Protein AF-A0A955PQ25-F1 (afdb_monomer_lite)

Sequence (529 aa):
ALFNAAASGHIESASLLIEHGADLQGETWKGSTPLYAAVYYGQPEMVGFLLDARGGTEPGRVEDSSVLLIAVSMGHREVVETLLDRGADPNWRFDAESHSSLHLACKLGRRKIAESLIHHGALVNATNWLDLTPLHYALLGQHCRLAESLMEAGADSAAADEYGMNPDQLWDLVNSSKGRELIPASTDESPFDPRAVLPIYTLANPLEGYPIASSGVAFAFGHEGRIATAAHCVDEFVDQSTSESLLSPFVFSAYYGDFIEVEVESVDVENDVAILHADWPEHPAFQLATADDIATATQLLVAAYPPPVTECACNTVPYRVYYEAMPLLRHDPSLHSMAIAMGEGQYVGPGWSGSPIVLPNDGRVVGVFGRHHYELVDEEYLFHDLFGADISPVLALLNSATESLEAAPKDPMFRGMTTADSQSAVEAVIDFLEADERGETDSAKHAVSKFLEFRPDSVAGHLLLAGYAVMDLEEDPEDPDLRSLAEEHFQMARTLSPEDPLGAVGYASYLNLTGRSEEALKQIEGDNG

Secondary structure (DSSP, 8-state):
-HHHHHHTT-HHHHHHHHHTT--TT---TTS--HHHHHHHTT-HHHHHHHHHHHHTT-S-----THHHHHHHHHT-HHHHHHHHHTT--TT-B-STT--BHHHHHHHTT-HHHHHHHHHTT--TT---TT---HHHHHHHTT-HHHHHHHHHTT--TT---TTS--HHHHHHHHHTTTTPPPEETTSTT-SS-GGGEEEEEEE--GGGT--EEEEEEEEEBSSTTEEEE-GGGTHHHH-TTS--S--EEEEEETTTTEEEEEEEEEEETTTTEEEEEE-SS---SBPBPPTTTGGG-SEEEEEEPPPPS-SS-------S-EEEEEEEEEEETTSTT-EEEE-------BTB-SS-EEEETT--B-EE-----EEEETTEEEE---B-EEHHHHHHHHHHHSS--PPPP-----TT---TTHHHHHHHHHHHHHHHHTT-HHHHHHHHHHHHHH-TT-HHHHHHHHHHHHHHHHH-TT-HHHHHHHHHHHHHHHHH-TT-HHHHHHHHHHHHHTT-HHHHHHHHS-S--

Radius of gyration: 29.99 Å; chains: 1; bounding box: 73×48×89 Å

Structure (mmCIF, N/CA/C/O backbone):
data_AF-A0A955PQ25-F1
#
_entry.id   AF-A0A955PQ25-F1
#
loop_
_atom_site.group_PDB
_atom_site.id
_atom_site.type_symbol
_atom_site.label_atom_id
_atom_site.label_alt_id
_atom_site.label_comp_id
_atom_site.label_asym_id
_atom_site.label_entity_id
_atom_site.label_seq_id
_atom_site.pdbx_PDB_ins_code
_atom_site.Cartn_x
_atom_site.Cartn_y
_atom_site.Cartn_z
_atom_site.occupancy
_atom_site.B_iso_or_equiv
_atom_site.auth_seq_id
_atom_site.auth_comp_id
_atom_site.auth_asym_id
_atom_site.auth_atom_id
_atom_site.pdbx_PDB_model_num
ATOM 1 N N . ALA A 1 1 ? -6.278 9.733 -42.110 1.00 89.00 1 ALA A N 1
ATOM 2 C CA . ALA A 1 1 ? -6.265 8.697 -43.169 1.00 89.00 1 ALA A CA 1
ATOM 3 C C . ALA A 1 1 ? -4.950 7.922 -43.167 1.00 89.00 1 ALA A C 1
ATOM 5 O O . ALA A 1 1 ? -4.995 6.728 -42.908 1.00 89.00 1 ALA A O 1
ATOM 6 N N . LEU A 1 2 ? -3.801 8.586 -43.368 1.00 92.19 2 LEU A N 1
ATOM 7 C CA . LEU A 1 2 ? -2.488 7.924 -43.360 1.00 92.19 2 LEU A CA 1
ATOM 8 C C . LEU A 1 2 ? -2.194 7.206 -42.032 1.00 92.19 2 LEU A C 1
ATOM 10 O O . LEU A 1 2 ? -1.777 6.058 -42.057 1.00 92.19 2 LEU A O 1
ATOM 14 N N . PHE A 1 3 ? -2.537 7.822 -40.894 1.00 91.44 3 PHE A N 1
ATOM 15 C CA . PHE A 1 3 ? -2.477 7.178 -39.574 1.00 91.44 3 PHE A CA 1
ATOM 16 C C . PHE A 1 3 ? -3.216 5.827 -39.526 1.00 91.44 3 PHE A C 1
ATOM 18 O O . PHE A 1 3 ? -2.643 4.822 -39.130 1.00 91.44 3 PHE A O 1
ATOM 25 N N . ASN A 1 4 ? -4.473 5.773 -39.984 1.00 92.69 4 ASN A N 1
ATOM 26 C CA . ASN A 1 4 ? -5.273 4.540 -39.958 1.00 92.69 4 ASN A CA 1
ATOM 27 C C . ASN A 1 4 ? -4.722 3.474 -40.918 1.00 92.69 4 ASN A C 1
ATOM 29 O O . ASN A 1 4 ? -4.758 2.286 -40.603 1.00 92.69 4 ASN A O 1
ATOM 33 N N . ALA A 1 5 ? -4.207 3.894 -42.080 1.00 94.75 5 ALA A N 1
ATOM 34 C CA . ALA A 1 5 ? -3.545 2.990 -43.017 1.00 94.75 5 ALA A CA 1
ATOM 35 C C . ALA A 1 5 ? -2.268 2.396 -42.401 1.00 94.75 5 ALA A C 1
ATOM 37 O O . ALA A 1 5 ? -2.041 1.197 -42.532 1.00 94.75 5 ALA A O 1
ATOM 38 N N . ALA A 1 6 ? -1.492 3.212 -41.680 1.00 92.50 6 ALA A N 1
ATOM 39 C CA . ALA A 1 6 ? -0.296 2.781 -40.968 1.00 92.50 6 ALA A CA 1
ATOM 40 C C . ALA A 1 6 ? -0.615 1.814 -39.816 1.00 92.50 6 ALA A C 1
ATOM 42 O O . ALA A 1 6 ? -0.007 0.752 -39.732 1.00 92.50 6 ALA A O 1
ATOM 43 N N . ALA A 1 7 ? -1.628 2.127 -38.999 1.00 91.69 7 ALA A N 1
ATOM 44 C CA . ALA A 1 7 ? -2.113 1.253 -37.927 1.00 91.69 7 ALA A CA 1
ATOM 45 C C . ALA A 1 7 ? -2.562 -0.128 -38.436 1.00 91.69 7 ALA A C 1
ATOM 47 O O . ALA A 1 7 ? -2.374 -1.131 -37.758 1.00 91.69 7 ALA A O 1
ATOM 48 N N . SER A 1 8 ? -3.141 -0.178 -39.640 1.00 93.88 8 SER A N 1
ATOM 49 C CA . SER A 1 8 ? -3.666 -1.411 -40.247 1.00 93.88 8 SER A CA 1
ATOM 50 C C . SER A 1 8 ? -2.665 -2.120 -41.171 1.00 93.88 8 SER A C 1
ATOM 52 O O . SER A 1 8 ? -3.028 -3.103 -41.816 1.00 93.88 8 SER A O 1
ATOM 54 N N . GLY A 1 9 ? -1.443 -1.593 -41.323 1.00 94.06 9 GLY A N 1
ATOM 55 C CA . GLY A 1 9 ? -0.428 -2.157 -42.223 1.00 94.06 9 GLY A CA 1
ATOM 56 C C . GLY A 1 9 ? -0.772 -2.079 -43.721 1.00 94.06 9 GLY A C 1
ATOM 57 O O . GLY A 1 9 ? -0.225 -2.827 -44.525 1.00 94.06 9 GLY A O 1
ATOM 58 N N . HIS A 1 10 ? -1.687 -1.199 -44.139 1.00 97.06 10 HIS A N 1
ATOM 59 C CA . HIS A 1 10 ? -2.154 -1.104 -45.531 1.00 97.06 10 HIS A CA 1
ATOM 60 C C . HIS A 1 10 ? -1.206 -0.268 -46.405 1.00 97.06 10 HIS A C 1
ATOM 62 O O . HIS A 1 10 ? -1.470 0.909 -46.676 1.00 97.06 10 HIS A O 1
ATOM 68 N N . ILE A 1 11 ? -0.101 -0.876 -46.844 1.00 95.75 11 ILE A N 1
ATOM 69 C CA . ILE A 1 11 ? 0.993 -0.206 -47.572 1.00 95.75 11 ILE A CA 1
ATOM 70 C C . ILE A 1 11 ? 0.504 0.468 -48.857 1.00 95.75 11 ILE A C 1
ATOM 72 O O . ILE A 1 11 ? 0.845 1.621 -49.103 1.00 95.75 11 ILE A O 1
ATOM 76 N N . GLU A 1 12 ? -0.352 -0.174 -49.651 1.00 96.00 12 GLU A N 1
ATOM 77 C CA . GLU A 1 12 ? -0.853 0.397 -50.909 1.00 96.00 12 GLU A CA 1
ATOM 78 C C . GLU A 1 12 ? -1.716 1.639 -50.662 1.00 96.00 12 GLU A C 1
ATOM 80 O O . GLU A 1 12 ? -1.643 2.623 -51.401 1.00 96.00 12 GLU A O 1
ATOM 85 N N . SER A 1 13 ? -2.509 1.616 -49.586 1.00 96.00 13 SER A N 1
ATOM 86 C CA . SER A 1 13 ? -3.312 2.771 -49.175 1.00 96.00 13 SER A CA 1
ATOM 87 C C . SER A 1 13 ? -2.421 3.902 -48.674 1.00 96.00 13 SER A C 1
ATOM 89 O O . SER A 1 13 ? -2.648 5.058 -49.025 1.00 96.00 13 SER A O 1
ATOM 91 N N . ALA A 1 14 ? -1.393 3.583 -47.885 1.00 94.75 14 ALA A N 1
ATOM 92 C CA . ALA A 1 14 ? -0.415 4.559 -47.423 1.00 94.75 14 ALA A CA 1
ATOM 93 C C . ALA A 1 14 ? 0.359 5.183 -48.597 1.00 94.75 14 ALA A C 1
ATOM 95 O O . ALA A 1 14 ? 0.466 6.405 -48.660 1.00 94.75 14 ALA A O 1
ATOM 96 N N . SER A 1 15 ? 0.797 4.373 -49.566 1.00 94.44 15 SER A N 1
ATOM 97 C CA . SER A 1 15 ? 1.460 4.822 -50.795 1.00 94.44 15 SER A CA 1
ATOM 98 C C . SER A 1 15 ? 0.597 5.797 -51.585 1.00 94.44 15 SER A C 1
ATOM 100 O O . SER A 1 15 ? 1.046 6.901 -51.883 1.00 94.44 15 SER A O 1
ATOM 102 N N . LEU A 1 16 ? -0.668 5.448 -51.845 1.00 95.88 16 LEU A N 1
ATOM 103 C CA . LEU A 1 16 ? -1.589 6.333 -52.558 1.00 95.88 16 LEU A CA 1
ATOM 104 C C . LEU A 1 16 ? -1.800 7.657 -51.808 1.00 95.88 16 LEU A C 1
ATOM 106 O O . LEU A 1 16 ? -1.838 8.721 -52.425 1.00 95.88 16 LEU A O 1
ATOM 110 N N . LEU A 1 17 ? -1.940 7.604 -50.480 1.00 94.69 17 LEU A N 1
ATOM 111 C CA . LEU A 1 17 ? -2.123 8.796 -49.650 1.00 94.69 17 LEU A CA 1
ATOM 112 C C . LEU A 1 17 ? -0.890 9.708 -49.694 1.00 94.69 17 LEU A C 1
ATOM 114 O O . LEU A 1 17 ? -1.047 10.917 -49.856 1.00 94.69 17 LEU A O 1
ATOM 118 N N . ILE A 1 18 ? 0.318 9.145 -49.595 1.00 91.94 18 ILE A N 1
ATOM 119 C CA . ILE A 1 18 ? 1.585 9.890 -49.675 1.00 91.94 18 ILE A CA 1
ATOM 120 C C . ILE A 1 18 ? 1.758 10.519 -51.064 1.00 91.94 18 ILE A C 1
ATOM 122 O O . ILE A 1 18 ? 2.077 11.703 -51.157 1.00 91.94 18 ILE A O 1
ATOM 126 N N . GLU A 1 19 ? 1.471 9.783 -52.143 1.00 92.88 19 GLU A N 1
ATOM 127 C CA . GLU A 1 19 ? 1.499 10.307 -53.522 1.00 92.88 19 GLU A CA 1
ATOM 128 C C . GLU A 1 19 ? 0.564 11.510 -53.720 1.00 92.88 19 GLU A C 1
ATOM 130 O O . GLU A 1 19 ? 0.861 12.412 -54.502 1.00 92.88 19 GLU A O 1
ATOM 135 N N . HIS A 1 20 ? -0.550 11.549 -52.984 1.00 94.81 20 HIS A N 1
ATOM 136 C CA . HIS A 1 20 ? -1.515 12.651 -53.005 1.00 94.81 20 HIS A CA 1
ATOM 137 C C . HIS A 1 20 ? -1.225 13.739 -51.956 1.00 94.81 20 HIS A C 1
ATOM 139 O O . HIS A 1 20 ? -2.083 14.581 -51.688 1.00 94.81 20 HIS A O 1
ATOM 145 N N . GLY A 1 21 ? -0.018 13.756 -51.384 1.00 90.06 21 GLY A N 1
ATOM 146 C CA . GLY A 1 21 ? 0.449 14.817 -50.493 1.00 90.06 21 GLY A CA 1
ATOM 147 C C . GLY A 1 21 ? 0.030 14.659 -49.033 1.00 90.06 21 GLY A C 1
ATOM 148 O O . GLY A 1 21 ? -0.019 15.658 -48.316 1.00 90.06 21 GLY A O 1
ATOM 149 N N . ALA A 1 22 ? -0.292 13.444 -48.575 1.00 91.38 22 ALA A N 1
ATOM 150 C CA . ALA A 1 22 ? -0.473 13.200 -47.148 1.00 91.38 22 ALA A CA 1
ATOM 151 C C . ALA A 1 22 ? 0.822 13.496 -46.380 1.00 91.38 22 ALA A C 1
ATOM 153 O O . ALA A 1 22 ? 1.906 13.061 -46.767 1.00 91.38 22 ALA A O 1
ATOM 154 N N . ASP A 1 23 ? 0.685 14.208 -45.264 1.00 87.19 23 ASP A N 1
ATOM 155 C CA . ASP A 1 23 ? 1.808 14.549 -44.404 1.00 87.19 23 ASP A CA 1
ATOM 156 C C . ASP A 1 23 ? 2.311 13.311 -43.644 1.00 87.19 23 ASP A C 1
ATOM 158 O O . ASP A 1 23 ? 1.609 12.750 -42.798 1.00 87.19 23 ASP A O 1
ATOM 162 N N . LEU A 1 24 ? 3.544 12.894 -43.947 1.00 85.25 24 LEU A N 1
ATOM 163 C CA . LEU A 1 24 ? 4.241 11.786 -43.287 1.00 85.25 24 LEU A CA 1
ATOM 164 C C . LEU A 1 24 ? 4.499 12.044 -41.799 1.00 85.25 24 LEU A C 1
ATOM 166 O O . LEU A 1 24 ? 4.712 11.081 -41.059 1.00 85.25 24 LEU A O 1
ATOM 170 N N . GLN A 1 25 ? 4.504 13.310 -41.379 1.00 85.00 25 GLN A N 1
ATOM 171 C CA . GLN A 1 25 ? 4.702 13.754 -40.000 1.00 85.00 25 GLN A CA 1
ATOM 172 C C . GLN A 1 25 ? 3.422 14.305 -39.370 1.00 85.00 25 GLN A C 1
ATOM 174 O O . GLN A 1 25 ? 3.461 14.790 -38.248 1.00 85.00 25 GLN A O 1
ATOM 179 N N . GLY A 1 26 ? 2.283 14.208 -40.063 1.00 81.56 26 GLY A N 1
ATOM 180 C CA . GLY A 1 26 ? 1.020 14.725 -39.556 1.00 81.56 26 GLY A CA 1
ATOM 181 C C . GLY A 1 26 ? 0.615 14.033 -38.255 1.00 81.56 26 GLY A C 1
ATOM 182 O O . GLY A 1 26 ? 0.423 12.815 -38.225 1.00 81.56 26 GLY A O 1
ATOM 183 N N . GLU A 1 27 ? 0.459 14.814 -37.194 1.00 83.12 27 GLU A N 1
ATOM 184 C CA . GLU A 1 27 ? 0.106 14.321 -35.866 1.00 83.12 27 GLU A CA 1
ATOM 185 C C . GLU A 1 27 ? -1.414 14.253 -35.665 1.00 83.12 27 GLU A C 1
ATOM 187 O O . GLU A 1 27 ? -2.194 15.041 -36.209 1.00 83.12 27 GLU A O 1
ATOM 192 N N . THR A 1 28 ? -1.857 13.289 -34.859 1.00 77.94 28 THR A N 1
ATOM 193 C CA . THR A 1 28 ? -3.215 13.304 -34.297 1.00 77.94 28 THR A CA 1
ATOM 194 C C . THR A 1 28 ? -3.327 14.350 -33.183 1.00 77.94 28 THR A C 1
ATOM 196 O O . THR A 1 28 ? -2.338 14.931 -32.753 1.00 77.94 28 THR A O 1
ATOM 199 N N . TRP A 1 29 ? -4.530 14.555 -32.638 1.00 77.12 29 TRP A N 1
ATOM 200 C CA . TRP A 1 29 ? -4.729 15.451 -31.491 1.00 77.12 29 TRP A CA 1
ATOM 201 C C . TRP A 1 29 ? -3.963 15.026 -30.222 1.00 77.12 29 TRP A C 1
ATOM 203 O O . TRP A 1 29 ? -3.789 15.845 -29.328 1.00 77.12 29 TRP A O 1
ATOM 213 N N . LYS A 1 30 ? -3.498 13.768 -30.152 1.00 71.94 30 LYS A N 1
ATOM 214 C CA . LYS A 1 30 ? -2.625 13.244 -29.090 1.00 71.94 30 LYS A CA 1
ATOM 215 C C . LYS A 1 30 ? -1.128 13.319 -29.437 1.00 71.94 30 LYS A C 1
ATOM 217 O O . LYS A 1 30 ? -0.327 12.678 -28.772 1.00 71.94 30 LYS A O 1
ATOM 222 N N . GLY A 1 31 ? -0.743 13.999 -30.519 1.00 75.69 31 GLY A N 1
ATOM 223 C CA . GLY A 1 31 ? 0.655 14.070 -30.972 1.00 75.69 31 GLY A CA 1
ATOM 224 C C . GLY A 1 31 ? 1.165 12.816 -31.701 1.00 75.69 31 GLY A C 1
ATOM 225 O O . GLY A 1 31 ? 2.322 12.745 -32.090 1.00 75.69 31 GLY A O 1
ATOM 226 N N . SER A 1 32 ? 0.330 11.792 -31.916 1.00 80.25 32 SER A N 1
ATOM 227 C CA . SER A 1 32 ? 0.785 10.533 -32.532 1.00 80.25 32 SER A CA 1
ATOM 228 C C . SER A 1 32 ? 0.947 10.642 -34.055 1.00 80.25 32 SER A C 1
ATOM 230 O O . SER A 1 32 ? 0.004 11.035 -34.745 1.00 80.25 32 SER A O 1
ATOM 232 N N . THR A 1 33 ? 2.096 10.216 -34.590 1.00 87.56 33 THR A N 1
ATOM 233 C CA . THR A 1 33 ? 2.406 10.196 -36.036 1.00 87.56 33 THR A CA 1
ATOM 234 C C . THR A 1 33 ? 1.983 8.879 -36.720 1.00 87.56 33 THR A C 1
ATOM 236 O O . THR A 1 33 ? 1.690 7.888 -36.045 1.00 87.56 33 THR A O 1
ATOM 239 N N . PRO A 1 34 ? 1.977 8.787 -38.067 1.00 90.69 34 PRO A N 1
ATOM 240 C CA . PRO A 1 34 ? 1.754 7.516 -38.759 1.00 90.69 34 PRO A CA 1
ATOM 241 C C . PRO A 1 34 ? 2.815 6.455 -38.435 1.00 90.69 34 PRO A C 1
ATOM 243 O O . PRO A 1 34 ? 2.485 5.276 -38.341 1.00 90.69 34 PRO A O 1
ATOM 246 N N . LEU A 1 35 ? 4.073 6.866 -38.225 1.00 90.06 35 LEU A N 1
ATOM 247 C CA . LEU A 1 35 ? 5.146 5.954 -37.819 1.00 90.06 35 LEU A CA 1
ATOM 248 C C . LEU A 1 35 ? 4.881 5.386 -36.420 1.00 90.06 35 LEU A C 1
ATOM 250 O O . LEU A 1 35 ? 4.982 4.176 -36.238 1.00 90.06 35 LEU A O 1
ATOM 254 N N . TYR A 1 36 ? 4.459 6.233 -35.473 1.00 87.00 36 TYR A N 1
ATOM 255 C CA . TYR A 1 36 ? 4.028 5.792 -34.143 1.00 87.00 36 TYR A CA 1
ATOM 256 C C . TYR A 1 36 ? 2.940 4.715 -34.242 1.00 87.00 36 TYR A C 1
ATOM 258 O O . TYR A 1 36 ? 3.045 3.677 -33.599 1.00 87.00 36 TYR A O 1
ATOM 266 N N . ALA A 1 37 ? 1.925 4.917 -35.090 1.00 88.50 37 ALA A N 1
ATOM 267 C CA . ALA A 1 37 ? 0.851 3.940 -35.265 1.00 88.50 37 ALA A CA 1
ATOM 268 C C . ALA A 1 37 ? 1.369 2.588 -35.780 1.00 88.50 37 ALA A C 1
ATOM 270 O O . ALA A 1 37 ? 1.043 1.549 -35.213 1.00 88.50 37 ALA A O 1
ATOM 271 N N . ALA A 1 38 ? 2.196 2.589 -36.828 1.00 93.50 38 ALA A N 1
ATOM 272 C CA . ALA A 1 38 ? 2.757 1.353 -37.375 1.00 93.50 38 ALA A CA 1
ATOM 273 C C . ALA A 1 38 ? 3.590 0.586 -36.332 1.00 93.50 38 ALA A C 1
ATOM 275 O O . ALA A 1 38 ? 3.508 -0.638 -36.254 1.00 93.50 38 ALA A O 1
ATOM 276 N N . VAL A 1 39 ? 4.349 1.307 -35.503 1.00 88.75 39 VAL A N 1
ATOM 277 C CA . VAL A 1 39 ? 5.148 0.721 -34.422 1.00 88.75 39 VAL A CA 1
ATOM 278 C C . VAL A 1 39 ? 4.265 0.161 -33.309 1.00 88.75 39 VAL A C 1
ATOM 280 O O . VAL A 1 39 ? 4.414 -1.003 -32.948 1.00 88.75 39 VAL A O 1
ATOM 283 N N . TYR A 1 40 ? 3.319 0.952 -32.803 1.00 88.44 40 TYR A N 1
ATOM 284 C CA . TYR A 1 40 ? 2.420 0.567 -31.712 1.00 88.44 40 TYR A CA 1
ATOM 285 C C . TYR A 1 40 ? 1.590 -0.680 -32.060 1.00 88.44 40 TYR A C 1
ATOM 287 O O . TYR A 1 40 ? 1.484 -1.614 -31.264 1.00 88.44 40 TYR A O 1
ATOM 295 N N . TYR A 1 41 ? 1.067 -0.742 -33.289 1.00 90.06 41 TYR A N 1
ATOM 296 C CA . TYR A 1 41 ? 0.258 -1.863 -33.782 1.00 90.06 41 TYR A CA 1
ATOM 297 C C . TYR A 1 41 ? 1.075 -3.004 -34.416 1.00 90.06 41 TYR A C 1
ATOM 299 O O . TYR A 1 41 ? 0.489 -3.901 -35.024 1.00 90.06 41 TYR A O 1
ATOM 307 N N . GLY A 1 42 ? 2.407 -2.993 -34.291 1.00 94.50 42 GLY A N 1
ATOM 308 C CA . GLY A 1 42 ? 3.250 -4.134 -34.657 1.00 94.50 42 GLY A CA 1
ATOM 309 C C . GLY A 1 42 ? 3.332 -4.420 -36.159 1.00 94.50 42 GLY A C 1
ATOM 310 O O . GLY A 1 42 ? 3.232 -5.575 -36.558 1.00 94.50 42 GLY A O 1
ATOM 311 N N . GLN A 1 43 ? 3.479 -3.389 -36.998 1.00 97.19 43 GLN A N 1
ATOM 312 C CA . GLN A 1 43 ? 3.464 -3.494 -38.466 1.00 97.19 43 GLN A CA 1
ATOM 313 C C . GLN A 1 43 ? 4.873 -3.294 -39.073 1.00 97.19 43 GLN A C 1
ATOM 315 O O . GLN A 1 43 ? 5.170 -2.198 -39.559 1.00 97.19 43 GLN A O 1
ATOM 320 N N . PRO A 1 44 ? 5.769 -4.301 -39.068 1.00 94.25 44 PRO A N 1
ATOM 321 C CA . PRO A 1 44 ? 7.176 -4.121 -39.445 1.00 94.25 44 PRO A CA 1
ATOM 322 C C . PRO A 1 44 ? 7.372 -3.681 -40.904 1.00 94.25 44 PRO A C 1
ATOM 324 O O . PRO A 1 44 ? 8.157 -2.769 -41.168 1.00 94.25 44 PRO A O 1
ATOM 327 N N . GLU A 1 45 ? 6.618 -4.228 -41.861 1.00 95.19 45 GLU A N 1
ATOM 328 C CA . GLU A 1 45 ? 6.732 -3.832 -43.273 1.00 95.19 45 GLU A CA 1
ATOM 329 C C . GLU A 1 45 ? 6.270 -2.387 -43.498 1.00 95.19 45 GLU A C 1
ATOM 331 O O . GLU A 1 45 ? 6.869 -1.653 -44.286 1.00 95.19 45 GLU A O 1
ATOM 336 N N . MET A 1 46 ? 5.233 -1.955 -42.774 1.00 94.94 46 MET A N 1
ATOM 337 C CA . MET A 1 46 ? 4.763 -0.570 -42.806 1.00 94.94 46 MET A CA 1
ATOM 338 C C . MET A 1 46 ? 5.774 0.381 -42.159 1.00 94.94 46 MET A C 1
ATOM 340 O O . MET A 1 46 ? 5.991 1.474 -42.677 1.00 94.94 46 MET A O 1
ATOM 344 N N . VAL A 1 47 ? 6.415 -0.022 -41.057 1.00 93.19 47 VAL A N 1
ATOM 345 C CA . VAL A 1 47 ? 7.503 0.747 -40.432 1.00 93.19 47 VAL A CA 1
ATOM 346 C C . VAL A 1 47 ? 8.638 0.951 -41.432 1.00 93.19 47 VAL A C 1
ATOM 348 O O . VAL A 1 47 ? 9.036 2.092 -41.667 1.00 93.19 47 VAL A O 1
ATOM 351 N N . GLY A 1 48 ? 9.089 -0.120 -42.095 1.00 90.81 48 GLY A N 1
ATOM 352 C CA . GLY A 1 48 ? 10.095 -0.033 -43.156 1.00 90.81 48 GLY A CA 1
ATOM 353 C C . GLY A 1 48 ? 9.669 0.913 -44.282 1.00 90.81 48 GLY A C 1
ATOM 354 O O . GLY A 1 48 ? 10.410 1.831 -44.629 1.00 90.81 48 GLY A O 1
ATOM 355 N N . PHE A 1 49 ? 8.440 0.755 -44.783 1.00 92.12 49 PHE A N 1
ATOM 356 C CA . PHE A 1 49 ? 7.878 1.604 -45.834 1.00 92.12 49 PHE A CA 1
ATOM 357 C C . PHE A 1 49 ? 7.837 3.094 -45.451 1.00 92.12 49 PHE A C 1
ATOM 359 O O . PHE A 1 49 ? 8.253 3.947 -46.238 1.00 92.12 49 PHE A O 1
ATOM 366 N N . LEU A 1 50 ? 7.360 3.427 -44.247 1.00 90.06 50 LEU A N 1
ATOM 367 C CA . LEU A 1 50 ? 7.262 4.814 -43.779 1.00 90.06 50 LEU A CA 1
ATOM 368 C C . LEU A 1 50 ? 8.639 5.448 -43.550 1.00 90.06 50 LEU A C 1
ATOM 370 O O . LEU A 1 50 ? 8.807 6.636 -43.830 1.00 90.06 50 LEU A O 1
ATOM 374 N N . LEU A 1 51 ? 9.620 4.681 -43.070 1.00 86.81 51 LEU A N 1
ATOM 375 C CA . LEU A 1 51 ? 11.002 5.148 -42.929 1.00 86.81 51 LEU A CA 1
ATOM 376 C C . LEU A 1 51 ? 11.651 5.395 -44.298 1.00 86.81 51 LEU A C 1
ATOM 378 O O . LEU A 1 51 ? 12.262 6.445 -44.504 1.00 86.81 51 LEU A O 1
ATOM 382 N N . ASP A 1 52 ? 11.443 4.494 -45.262 1.00 86.06 52 ASP A N 1
ATOM 383 C CA . ASP A 1 52 ? 11.957 4.642 -46.630 1.00 86.06 52 ASP A CA 1
ATOM 384 C C . ASP A 1 52 ? 11.344 5.862 -47.339 1.00 86.06 52 ASP A C 1
ATOM 386 O O . ASP A 1 52 ? 12.055 6.638 -47.991 1.00 86.06 52 ASP A O 1
ATOM 390 N N . ALA A 1 53 ? 10.041 6.091 -47.143 1.00 83.69 53 ALA A N 1
ATOM 391 C CA . ALA A 1 53 ? 9.321 7.245 -47.680 1.00 83.69 53 ALA A CA 1
ATOM 392 C C . ALA A 1 53 ? 9.806 8.589 -47.102 1.00 83.69 53 ALA A C 1
ATOM 394 O O . ALA A 1 53 ? 9.688 9.619 -47.768 1.00 83.69 53 ALA A O 1
ATOM 395 N N . ARG A 1 54 ? 10.376 8.602 -45.887 1.00 75.38 54 ARG A N 1
ATOM 396 C CA . ARG A 1 54 ? 10.877 9.825 -45.233 1.00 75.38 54 ARG A CA 1
ATOM 397 C C . ARG A 1 54 ? 12.218 10.311 -45.788 1.00 75.38 54 ARG A C 1
ATOM 399 O O . ARG A 1 54 ? 12.513 11.498 -45.636 1.00 75.38 54 ARG A O 1
ATOM 406 N N . GLY A 1 55 ? 13.002 9.480 -46.482 1.00 59.81 55 GLY A N 1
ATOM 407 C CA . GLY A 1 55 ? 14.105 9.978 -47.316 1.00 59.81 55 GLY A CA 1
ATOM 408 C C . GLY A 1 55 ? 15.134 8.967 -47.797 1.00 59.81 55 GLY A C 1
ATOM 409 O O . GLY A 1 55 ? 16.312 9.146 -47.517 1.00 59.81 55 GLY A O 1
ATOM 410 N N . GLY A 1 56 ? 14.694 7.987 -48.585 1.00 47.91 56 GLY A N 1
ATOM 411 C CA . GLY A 1 56 ? 15.476 7.380 -49.666 1.00 47.91 56 GLY A CA 1
ATOM 412 C C . GLY A 1 56 ? 16.935 7.016 -49.356 1.00 47.91 56 GLY A C 1
ATOM 413 O O . GLY A 1 56 ? 17.848 7.799 -49.598 1.00 47.91 56 GLY A O 1
ATOM 414 N N . THR A 1 57 ? 17.157 5.750 -49.004 1.00 41.47 57 THR A N 1
ATOM 415 C CA . THR A 1 57 ? 18.409 4.982 -49.200 1.00 41.47 57 THR A CA 1
ATOM 416 C C . THR A 1 57 ? 19.649 5.272 -48.338 1.00 41.47 57 THR A C 1
ATOM 418 O O . THR A 1 57 ? 20.633 4.557 -48.507 1.00 41.47 57 THR A O 1
ATOM 421 N N . GLU A 1 58 ? 19.632 6.198 -47.378 1.00 41.62 58 GLU A N 1
ATOM 422 C CA . GLU A 1 58 ? 20.735 6.334 -46.402 1.00 41.62 58 GLU A CA 1
ATOM 423 C C . GLU A 1 58 ? 20.453 5.479 -45.139 1.00 41.62 58 GLU A C 1
ATOM 425 O O . GLU A 1 58 ? 19.434 5.698 -44.478 1.00 41.62 58 GLU A O 1
ATOM 430 N N . PRO A 1 59 ? 21.310 4.502 -44.776 1.00 41.31 59 PRO A N 1
ATOM 431 C CA . PRO A 1 59 ? 21.217 3.790 -43.498 1.00 41.31 59 PRO A CA 1
ATOM 432 C C . PRO A 1 59 ? 21.480 4.762 -42.335 1.00 41.31 59 PRO A C 1
ATOM 434 O O . PRO A 1 59 ? 22.526 5.409 -42.334 1.00 41.31 59 PRO A O 1
ATOM 437 N N . GLY A 1 60 ? 20.577 4.863 -41.345 1.00 47.03 60 GLY A N 1
ATOM 438 C CA . GLY A 1 60 ? 20.811 5.699 -40.151 1.00 47.03 60 GLY A CA 1
ATOM 439 C C . GLY A 1 60 ? 19.759 6.756 -39.799 1.00 47.03 60 GLY A C 1
ATOM 440 O O . GLY A 1 60 ? 20.128 7.760 -39.197 1.00 47.03 60 GLY A O 1
ATOM 441 N N . ARG A 1 61 ? 18.483 6.613 -40.186 1.00 53.19 61 ARG A N 1
ATOM 442 C CA . ARG A 1 61 ? 17.502 7.716 -40.092 1.00 53.19 61 ARG A CA 1
ATOM 443 C C . ARG A 1 61 ? 16.261 7.401 -39.257 1.00 53.19 61 ARG A C 1
ATOM 445 O O . ARG A 1 61 ? 15.133 7.666 -39.671 1.00 53.19 61 ARG A O 1
ATOM 452 N N . VAL A 1 62 ? 16.464 6.879 -38.054 1.00 57.41 62 VAL A N 1
ATOM 453 C CA . VAL A 1 62 ? 15.473 7.027 -36.980 1.00 57.41 62 VAL A CA 1
ATOM 454 C C . VAL A 1 62 ? 15.944 8.197 -36.116 1.00 57.41 62 VAL A C 1
ATOM 456 O O . VAL A 1 62 ? 16.806 8.039 -35.266 1.00 57.41 62 VAL A O 1
ATOM 459 N N . GLU A 1 63 ? 15.437 9.400 -36.407 1.00 57.72 63 GLU A N 1
ATOM 460 C CA . GLU A 1 63 ? 15.795 10.634 -35.676 1.00 57.72 63 GLU A CA 1
ATOM 461 C C . GLU A 1 63 ? 15.198 10.663 -34.257 1.00 57.72 63 GLU A C 1
ATOM 463 O O . GLU A 1 63 ? 15.698 11.365 -33.385 1.00 57.72 63 GLU A O 1
ATOM 468 N N . ASP A 1 64 ? 14.141 9.882 -34.034 1.00 67.75 64 ASP A N 1
ATOM 469 C CA . ASP A 1 64 ? 13.420 9.784 -32.773 1.00 67.75 64 ASP A CA 1
ATOM 470 C C . ASP A 1 64 ? 13.498 8.351 -32.238 1.00 67.75 64 ASP A C 1
ATOM 472 O O . ASP A 1 64 ? 12.724 7.476 -32.627 1.00 67.75 64 ASP A O 1
ATOM 476 N N . SER A 1 65 ? 14.456 8.097 -31.349 1.00 69.75 65 SER A N 1
ATOM 477 C CA . SER A 1 65 ? 14.642 6.791 -30.710 1.00 69.75 65 SER A CA 1
ATOM 478 C C . SER A 1 65 ? 13.492 6.401 -29.762 1.00 69.75 65 SER A C 1
ATOM 480 O O . SER A 1 65 ? 13.450 5.251 -29.318 1.00 69.75 65 SER A O 1
ATOM 482 N N . SER A 1 66 ? 12.511 7.280 -29.503 1.00 73.56 66 SER A N 1
ATOM 483 C CA . SER A 1 66 ? 11.328 6.947 -28.692 1.00 73.56 66 SER A CA 1
ATOM 484 C C . SER A 1 66 ? 10.468 5.839 -29.315 1.00 73.56 66 SER A C 1
ATOM 486 O O . SER A 1 66 ? 9.866 5.040 -28.596 1.00 73.56 66 SER A O 1
ATOM 488 N N . VAL A 1 67 ? 10.464 5.692 -30.648 1.00 83.75 67 VAL A N 1
ATOM 489 C CA . VAL A 1 67 ? 9.711 4.606 -31.300 1.00 83.75 67 VAL A CA 1
ATOM 490 C C . VAL A 1 67 ? 10.334 3.228 -31.068 1.00 83.75 67 VAL A C 1
ATOM 492 O O . VAL A 1 67 ? 9.612 2.231 -31.034 1.00 83.75 67 VAL A O 1
ATOM 495 N N . LEU A 1 68 ? 11.650 3.153 -30.837 1.00 90.00 68 LEU A N 1
ATOM 496 C CA . LEU A 1 68 ? 12.301 1.907 -30.426 1.00 90.00 68 LEU A CA 1
ATOM 497 C C . LEU A 1 68 ? 11.799 1.478 -29.042 1.00 90.00 68 LEU A C 1
ATOM 499 O O . LEU A 1 68 ? 11.472 0.307 -28.853 1.00 90.00 68 LEU A O 1
ATOM 503 N N . LEU A 1 69 ? 11.649 2.428 -28.113 1.00 86.44 69 LEU A N 1
ATOM 504 C CA . LEU A 1 69 ? 11.123 2.174 -26.771 1.00 86.44 69 LEU A CA 1
ATOM 505 C C . LEU A 1 69 ? 9.705 1.597 -26.815 1.00 86.44 69 LEU A C 1
ATOM 507 O O . LEU A 1 69 ? 9.421 0.600 -26.153 1.00 86.44 69 LEU A O 1
ATOM 511 N N . ILE A 1 70 ? 8.831 2.172 -27.645 1.00 84.75 70 ILE A N 1
ATOM 512 C CA . ILE A 1 70 ? 7.454 1.689 -27.817 1.00 84.75 70 ILE A CA 1
ATOM 513 C C . ILE A 1 70 ? 7.455 0.263 -28.374 1.00 84.75 70 ILE A C 1
ATOM 515 O O . ILE A 1 70 ? 6.735 -0.592 -27.865 1.00 84.75 70 ILE A O 1
ATOM 519 N N . ALA A 1 71 ? 8.286 -0.033 -29.377 1.00 90.81 71 ALA A N 1
ATOM 520 C CA . ALA A 1 71 ? 8.397 -1.385 -29.927 1.00 90.81 71 ALA A CA 1
ATOM 521 C C . ALA A 1 71 ? 8.866 -2.399 -28.865 1.00 90.81 71 ALA A C 1
ATOM 523 O O . ALA A 1 71 ? 8.307 -3.497 -28.766 1.00 90.81 71 ALA A O 1
ATOM 524 N N . VAL A 1 72 ? 9.843 -2.013 -28.034 1.00 88.88 72 VAL A N 1
ATOM 525 C CA . VAL A 1 72 ? 10.331 -2.819 -26.904 1.00 88.88 72 VAL A CA 1
ATOM 526 C C . VAL A 1 72 ? 9.232 -3.018 -25.862 1.00 88.88 72 VAL A C 1
ATOM 528 O O . VAL A 1 72 ? 9.039 -4.155 -25.441 1.00 88.88 72 VAL A O 1
ATOM 531 N N . SER A 1 73 ? 8.479 -1.973 -25.504 1.00 85.62 73 SER A N 1
ATOM 532 C CA . SER A 1 73 ? 7.362 -1.998 -24.543 1.00 85.62 73 SER A CA 1
ATOM 533 C C . SER A 1 73 ? 6.131 -2.763 -25.051 1.00 85.62 73 SER A C 1
ATOM 535 O O . SER A 1 73 ? 5.444 -3.435 -24.285 1.00 85.62 73 SER A O 1
ATOM 537 N N . MET A 1 74 ? 5.887 -2.804 -26.363 1.00 83.50 74 MET A N 1
ATOM 538 C CA . MET A 1 74 ? 4.761 -3.548 -26.958 1.00 83.50 74 MET A CA 1
ATOM 539 C C . MET A 1 74 ? 5.109 -4.989 -27.347 1.00 83.50 74 MET A C 1
ATOM 541 O O . MET A 1 74 ? 4.247 -5.860 -27.346 1.00 83.50 74 MET A O 1
ATOM 545 N N . GLY A 1 75 ? 6.390 -5.284 -27.574 1.00 89.81 75 GLY A N 1
ATOM 546 C CA . GLY A 1 75 ? 6.891 -6.668 -27.641 1.00 89.81 75 GLY A CA 1
ATOM 547 C C . GLY A 1 75 ? 7.044 -7.159 -29.063 1.00 89.81 75 GLY A C 1
ATOM 548 O O . GLY A 1 75 ? 7.228 -8.351 -29.312 1.00 89.81 75 GLY A O 1
ATOM 549 N N . HIS A 1 76 ? 7.003 -6.211 -29.991 1.00 94.31 76 HIS A N 1
ATOM 550 C CA . HIS A 1 76 ? 7.043 -6.430 -31.421 1.00 94.31 76 HIS A CA 1
ATOM 551 C C . HIS A 1 76 ? 8.494 -6.581 -31.861 1.00 94.31 76 HIS A C 1
ATOM 553 O O . HIS A 1 76 ? 9.119 -5.639 -32.346 1.00 94.31 76 HIS A O 1
ATOM 559 N N . ARG A 1 77 ? 9.052 -7.778 -31.663 1.00 95.94 77 ARG A N 1
ATOM 560 C CA . ARG A 1 77 ? 10.448 -8.101 -31.999 1.00 95.94 77 ARG A CA 1
ATOM 561 C C . ARG A 1 77 ? 10.800 -7.742 -33.442 1.00 95.94 77 ARG A C 1
ATOM 563 O O . ARG A 1 77 ? 11.842 -7.146 -33.680 1.00 95.94 77 ARG A O 1
ATOM 570 N N . GLU A 1 78 ? 9.935 -8.076 -34.390 1.00 96.31 78 GLU A N 1
ATOM 571 C CA . GLU A 1 78 ? 10.151 -7.820 -35.815 1.00 96.31 78 GLU A CA 1
ATOM 572 C C . GLU A 1 78 ? 10.186 -6.310 -36.120 1.00 96.31 78 GLU A C 1
ATOM 574 O O . GLU A 1 78 ? 10.941 -5.858 -36.982 1.00 96.31 78 GLU A O 1
ATOM 579 N N . VAL A 1 79 ? 9.415 -5.507 -35.375 1.00 95.31 79 VAL A N 1
ATOM 580 C CA . VAL A 1 79 ? 9.470 -4.039 -35.458 1.00 95.31 79 VAL A CA 1
ATOM 581 C C . VAL A 1 79 ? 10.767 -3.512 -34.847 1.00 95.31 79 VAL A C 1
ATOM 583 O O . VAL A 1 79 ? 11.395 -2.648 -35.452 1.00 95.31 79 VAL A O 1
ATOM 586 N N . VAL A 1 80 ? 11.199 -4.045 -33.698 1.00 95.75 80 VAL A N 1
ATOM 587 C CA . VAL A 1 80 ? 12.495 -3.700 -33.084 1.00 95.75 80 VAL A CA 1
ATOM 588 C C . VAL A 1 80 ? 13.641 -3.961 -34.064 1.00 95.75 80 VAL A C 1
ATOM 590 O O . VAL A 1 80 ? 14.441 -3.064 -34.307 1.00 95.75 80 VAL A O 1
ATOM 593 N N . GLU A 1 81 ? 13.688 -5.149 -34.671 1.00 95.62 81 GLU A N 1
ATOM 594 C CA . GLU A 1 81 ? 14.697 -5.512 -35.678 1.00 95.62 81 GLU A CA 1
ATOM 595 C C . GLU A 1 81 ? 14.664 -4.541 -36.869 1.00 95.62 81 GLU A C 1
ATOM 597 O O . GLU A 1 81 ? 15.696 -3.988 -37.236 1.00 95.62 81 GLU A O 1
ATOM 602 N N . THR A 1 82 ? 13.472 -4.224 -37.389 1.00 93.94 82 THR A N 1
ATOM 603 C CA . THR A 1 82 ? 13.320 -3.260 -38.493 1.00 93.94 82 THR A CA 1
ATOM 604 C C . THR A 1 82 ? 13.833 -1.862 -38.125 1.00 93.94 82 THR A C 1
ATOM 606 O O . THR A 1 82 ? 1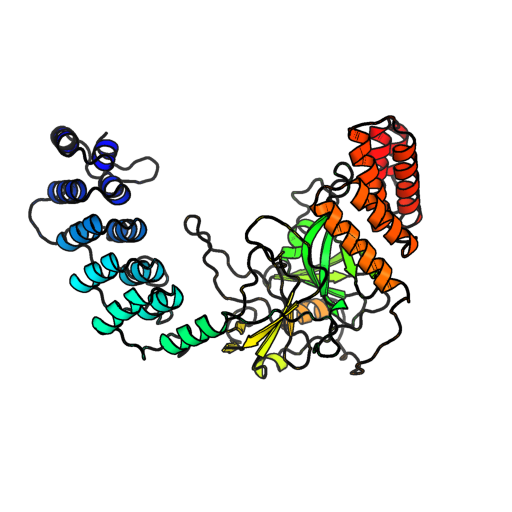4.482 -1.208 -38.940 1.00 93.94 82 THR A O 1
ATOM 609 N N . LEU A 1 83 ? 13.547 -1.376 -36.914 1.00 92.25 83 LEU A N 1
ATOM 610 C CA . LEU A 1 83 ? 14.004 -0.061 -36.452 1.00 92.25 83 LEU A CA 1
ATOM 611 C C . LEU A 1 83 ? 15.530 -0.017 -36.296 1.00 92.25 83 LEU A C 1
ATOM 613 O O . LEU A 1 83 ? 16.159 0.953 -36.724 1.00 92.25 83 LEU A O 1
ATOM 617 N N . LEU A 1 84 ? 16.128 -1.072 -35.738 1.00 92.25 84 LEU A N 1
ATOM 618 C CA . LEU A 1 84 ? 17.578 -1.193 -35.568 1.00 92.25 84 LEU A CA 1
ATOM 619 C C . LEU A 1 84 ? 18.301 -1.297 -36.920 1.00 92.25 84 LEU A C 1
ATOM 621 O O . LEU A 1 84 ? 19.270 -0.572 -37.146 1.00 92.25 84 LEU A O 1
ATOM 625 N N . ASP A 1 85 ? 17.775 -2.086 -37.864 1.00 91.12 85 ASP A N 1
ATOM 626 C CA . ASP A 1 85 ? 18.288 -2.195 -39.241 1.00 91.12 85 ASP A CA 1
ATOM 627 C C . ASP A 1 85 ? 18.270 -0.850 -39.989 1.00 91.12 85 ASP A C 1
ATOM 629 O O . ASP A 1 85 ? 19.047 -0.622 -40.922 1.00 91.12 85 ASP A O 1
ATOM 633 N N . ARG A 1 86 ? 17.373 0.062 -39.594 1.00 87.25 86 ARG A N 1
ATOM 634 C CA . ARG A 1 86 ? 17.262 1.422 -40.149 1.00 87.25 86 ARG A CA 1
ATOM 635 C C . ARG A 1 86 ? 17.961 2.488 -39.310 1.00 87.25 86 ARG A C 1
ATOM 637 O O . ARG A 1 86 ? 17.876 3.674 -39.640 1.00 87.25 86 ARG A O 1
ATOM 644 N N . GLY A 1 87 ? 18.741 2.057 -38.322 1.00 84.44 87 GLY A N 1
ATOM 645 C CA . GLY A 1 87 ? 19.683 2.881 -37.578 1.00 84.44 87 GLY A CA 1
ATOM 646 C C . GLY A 1 87 ? 19.099 3.590 -36.365 1.00 84.44 87 GLY A C 1
ATOM 647 O O . GLY A 1 87 ? 19.614 4.641 -35.994 1.00 84.44 87 GLY A O 1
ATOM 648 N N . ALA A 1 88 ? 18.045 3.042 -35.753 1.00 88.38 88 ALA A N 1
ATOM 649 C CA . ALA A 1 88 ? 17.704 3.405 -34.380 1.00 88.38 88 ALA A CA 1
ATOM 650 C C . ALA A 1 88 ? 18.889 3.100 -33.454 1.00 88.38 88 ALA A C 1
ATOM 652 O O . ALA A 1 88 ? 19.495 2.033 -33.557 1.00 88.38 88 ALA A O 1
ATOM 653 N N . ASP A 1 89 ? 19.216 4.031 -32.557 1.00 89.00 89 ASP A N 1
ATOM 654 C CA . ASP A 1 89 ? 20.314 3.850 -31.610 1.00 89.00 89 ASP A CA 1
ATOM 655 C C . ASP A 1 89 ? 19.903 2.858 -30.501 1.00 89.00 89 ASP A C 1
ATOM 657 O O . ASP A 1 89 ? 19.046 3.193 -29.675 1.00 89.00 89 ASP A O 1
ATOM 661 N N . PRO A 1 90 ? 20.509 1.655 -30.427 1.00 92.06 90 PRO A N 1
ATOM 662 C CA . PRO A 1 90 ? 20.197 0.679 -29.382 1.00 92.06 90 PRO A CA 1
ATOM 663 C C . PRO A 1 90 ? 20.604 1.148 -27.975 1.00 92.06 90 PRO A C 1
ATOM 665 O O . PRO A 1 90 ? 20.149 0.570 -26.984 1.00 92.06 90 PRO A O 1
ATOM 668 N N . ASN A 1 91 ? 21.455 2.175 -27.874 1.00 92.25 91 ASN A N 1
ATOM 669 C CA . ASN A 1 91 ? 22.006 2.704 -26.625 1.00 92.25 91 ASN A CA 1
ATOM 670 C C . ASN A 1 91 ? 21.381 4.033 -26.193 1.00 92.25 91 ASN A C 1
ATOM 672 O O . ASN A 1 91 ? 21.841 4.629 -25.214 1.00 92.25 91 ASN A O 1
ATOM 676 N N . TRP A 1 92 ? 20.333 4.485 -26.886 1.00 86.81 92 TRP A N 1
ATOM 677 C CA . TRP A 1 92 ? 19.621 5.700 -26.519 1.00 86.81 92 TRP A CA 1
ATOM 678 C C . TRP A 1 92 ? 19.083 5.624 -25.084 1.00 86.81 92 TRP A C 1
ATOM 680 O O . TRP A 1 92 ? 18.612 4.570 -24.642 1.00 86.81 92 TRP A O 1
ATOM 690 N N . ARG A 1 93 ? 19.174 6.751 -24.366 1.00 85.88 93 ARG A N 1
ATOM 691 C CA . ARG A 1 93 ? 18.706 6.905 -22.986 1.00 85.88 93 ARG A CA 1
ATOM 692 C C . ARG A 1 93 ? 17.406 7.696 -22.970 1.00 85.88 93 ARG A C 1
ATOM 694 O O . ARG A 1 93 ? 17.369 8.775 -23.560 1.00 85.88 93 ARG A O 1
ATOM 701 N N . PHE A 1 94 ? 16.361 7.142 -22.359 1.00 77.81 94 PHE A N 1
ATOM 702 C CA . PHE A 1 94 ? 14.989 7.600 -22.606 1.00 77.81 94 PHE A CA 1
ATOM 703 C C . PHE A 1 94 ? 14.322 8.355 -21.456 1.00 77.81 94 PHE A C 1
ATOM 705 O O . PHE A 1 94 ? 13.315 9.019 -21.686 1.00 77.81 94 PHE A O 1
ATOM 712 N N . ASP A 1 95 ? 14.869 8.285 -20.248 1.00 74.25 95 ASP A N 1
ATOM 713 C CA . ASP A 1 95 ? 14.328 8.935 -19.057 1.00 74.25 95 ASP A CA 1
ATOM 714 C C . ASP A 1 95 ? 15.418 9.648 -18.247 1.00 74.25 95 ASP A C 1
ATOM 716 O O . ASP A 1 95 ? 16.602 9.628 -18.604 1.00 74.25 95 ASP A O 1
ATOM 720 N N . ALA A 1 96 ? 14.994 10.322 -17.172 1.00 70.31 96 ALA A N 1
ATOM 721 C CA . ALA A 1 96 ? 15.897 11.012 -16.261 1.00 70.31 96 ALA A CA 1
ATOM 722 C C . ALA A 1 96 ? 16.917 10.035 -15.670 1.00 70.31 96 ALA A C 1
ATOM 724 O O . ALA A 1 96 ? 18.101 10.314 -15.712 1.00 70.31 96 ALA A O 1
ATOM 725 N N . GLU A 1 97 ? 16.499 8.840 -15.259 1.00 70.38 97 GLU A N 1
ATOM 726 C CA . GLU A 1 97 ? 17.379 7.818 -14.676 1.00 70.38 97 GLU A CA 1
ATOM 727 C C . GLU A 1 97 ? 18.404 7.237 -15.659 1.00 70.38 97 GLU A C 1
ATOM 729 O O . GLU A 1 97 ? 19.275 6.456 -15.272 1.00 70.38 97 GLU A O 1
ATOM 734 N N . SER A 1 98 ? 18.370 7.650 -16.928 1.00 81.75 98 SER A N 1
ATOM 735 C CA . SER A 1 98 ? 19.287 7.209 -17.967 1.00 81.75 98 SER A CA 1
ATOM 736 C C . SER A 1 98 ? 19.148 5.707 -18.256 1.00 81.75 98 SER A C 1
ATOM 738 O O . SER A 1 98 ? 20.144 5.013 -18.494 1.00 81.75 98 SER A O 1
ATOM 740 N N . HIS A 1 99 ? 17.929 5.176 -18.319 1.00 84.50 99 HIS A N 1
ATOM 741 C CA . HIS A 1 99 ? 17.670 3.817 -18.792 1.00 84.50 99 HIS A CA 1
ATOM 742 C C . HIS A 1 99 ? 17.868 3.677 -20.300 1.00 84.50 99 HIS A C 1
ATOM 744 O O . HIS A 1 99 ? 17.558 4.576 -21.077 1.00 84.50 99 HIS A O 1
ATOM 750 N N . SER A 1 100 ? 18.374 2.516 -20.728 1.00 92.25 100 SER A N 1
ATOM 751 C CA . SER A 1 100 ? 18.481 2.151 -22.148 1.00 92.25 100 SER A CA 1
ATOM 752 C C . SER A 1 100 ? 17.375 1.188 -22.578 1.00 92.25 100 SER A C 1
ATOM 754 O O . SER A 1 100 ? 16.755 0.521 -21.749 1.00 92.25 100 SER A O 1
ATOM 756 N N . SER A 1 101 ? 17.186 1.021 -23.890 1.00 92.62 101 SER A N 1
ATOM 757 C CA . SER A 1 101 ? 16.247 0.025 -24.439 1.00 92.62 101 SER A CA 1
ATOM 758 C C . SER A 1 101 ? 16.503 -1.397 -23.913 1.00 92.62 101 SER A C 1
ATOM 760 O O . SER A 1 101 ? 15.564 -2.172 -23.729 1.00 92.62 101 SER A O 1
ATOM 762 N N . LEU A 1 102 ? 17.767 -1.739 -23.625 1.00 97.06 102 LEU A N 1
ATOM 763 C CA . LEU A 1 102 ? 18.127 -3.037 -23.053 1.00 97.06 102 LEU A CA 1
ATOM 764 C C . LEU A 1 102 ? 17.689 -3.170 -21.584 1.00 97.06 102 LEU A C 1
ATOM 766 O O . LEU A 1 102 ? 17.236 -4.248 -21.210 1.00 97.06 102 LEU A O 1
ATOM 770 N N . HIS A 1 103 ? 17.733 -2.095 -20.783 1.00 92.56 103 HIS A N 1
ATOM 771 C CA . HIS A 1 103 ? 17.180 -2.101 -19.419 1.00 92.56 103 HIS A CA 1
ATOM 772 C C . HIS A 1 103 ? 15.687 -2.424 -19.444 1.00 92.56 103 HIS A C 1
ATOM 774 O O . HIS A 1 103 ? 15.248 -3.345 -18.758 1.00 92.56 103 HIS A O 1
ATOM 780 N N . LEU A 1 104 ? 14.921 -1.737 -20.300 1.00 88.19 104 LEU A N 1
ATOM 781 C CA . LEU A 1 104 ? 13.482 -1.973 -20.416 1.00 88.19 104 LEU A CA 1
ATOM 782 C C . LEU A 1 104 ? 13.173 -3.407 -20.873 1.00 88.19 104 LEU A C 1
ATOM 784 O O . LEU A 1 104 ? 12.309 -4.069 -20.299 1.00 88.19 104 LEU A O 1
ATOM 788 N N . ALA A 1 105 ? 13.895 -3.918 -21.875 1.00 91.94 105 ALA A N 1
ATOM 789 C CA . ALA A 1 105 ? 13.724 -5.298 -22.328 1.00 91.94 105 ALA A CA 1
ATOM 790 C C . ALA A 1 105 ? 13.999 -6.314 -21.204 1.00 91.94 105 ALA A C 1
ATOM 792 O O . ALA A 1 105 ? 13.310 -7.333 -21.132 1.00 91.94 105 ALA A O 1
ATOM 793 N N . CYS A 1 106 ? 14.966 -6.027 -20.326 1.00 89.19 106 CYS A N 1
ATOM 794 C CA . CYS A 1 106 ? 15.308 -6.867 -19.180 1.00 89.19 106 CYS A CA 1
ATOM 795 C C . CYS A 1 106 ? 14.283 -6.778 -18.053 1.00 89.19 106 CYS A C 1
ATOM 797 O O . CYS A 1 106 ? 13.830 -7.824 -17.595 1.00 89.19 106 CYS A O 1
ATOM 799 N N . LYS A 1 107 ? 13.832 -5.569 -17.697 1.00 84.38 107 LYS A N 1
ATOM 800 C CA . LYS A 1 107 ? 12.739 -5.338 -16.737 1.00 84.38 107 LYS A CA 1
ATOM 801 C C . LYS A 1 107 ? 11.477 -6.111 -17.139 1.00 84.38 107 LYS A C 1
ATOM 803 O O . LYS A 1 107 ? 10.880 -6.808 -16.325 1.00 84.38 107 LYS A O 1
ATOM 808 N N . LEU A 1 108 ? 11.116 -6.058 -18.423 1.00 77.19 108 LEU A N 1
ATOM 809 C CA . LEU A 1 108 ? 9.915 -6.703 -18.967 1.00 77.19 108 LEU A CA 1
ATOM 810 C C . LEU A 1 108 ? 10.108 -8.180 -19.375 1.00 77.19 108 LEU A C 1
ATOM 812 O O . LEU A 1 108 ? 9.188 -8.778 -19.936 1.00 77.19 108 LEU A O 1
ATOM 816 N N . GLY A 1 109 ? 11.294 -8.770 -19.187 1.00 81.94 109 GLY A N 1
ATOM 817 C CA . GLY A 1 109 ? 11.549 -10.186 -19.495 1.00 81.94 109 GLY A CA 1
ATOM 818 C C . GLY A 1 109 ? 11.547 -10.564 -20.975 1.00 81.94 109 GLY A C 1
ATOM 819 O O . GLY A 1 109 ? 11.336 -11.724 -21.349 1.00 81.94 109 GLY A O 1
ATOM 820 N N . ARG A 1 110 ? 11.782 -9.602 -21.867 1.00 90.56 110 ARG A N 1
ATOM 821 C CA . ARG A 1 110 ? 11.626 -9.765 -23.320 1.00 90.56 110 ARG A CA 1
ATOM 822 C C . ARG A 1 110 ? 12.882 -10.334 -23.946 1.00 90.56 110 ARG A C 1
ATOM 824 O O . ARG A 1 110 ? 13.546 -9.683 -24.749 1.00 90.56 110 ARG A O 1
ATOM 831 N N . ARG A 1 111 ? 13.180 -11.591 -23.611 1.00 94.00 111 ARG A N 1
ATOM 832 C CA . ARG A 1 111 ? 14.451 -12.241 -23.959 1.00 94.00 111 ARG A CA 1
ATOM 833 C C . ARG A 1 111 ? 14.851 -12.089 -25.426 1.00 94.00 111 ARG A C 1
ATOM 835 O O . ARG A 1 111 ? 15.952 -11.646 -25.712 1.00 94.00 111 ARG A O 1
ATOM 842 N N . LYS A 1 112 ? 13.944 -12.400 -26.357 1.00 95.12 112 LYS A N 1
ATOM 843 C CA . LYS A 1 112 ? 14.240 -12.310 -27.797 1.00 95.12 112 LYS A CA 1
ATOM 844 C C . LYS A 1 112 ? 14.529 -10.878 -28.260 1.00 95.12 112 LYS A C 1
ATOM 846 O O . LYS A 1 112 ? 15.301 -10.691 -29.184 1.00 95.12 112 LYS A O 1
ATOM 851 N N . ILE A 1 113 ? 13.902 -9.879 -27.639 1.00 96.62 113 ILE A N 1
ATOM 852 C CA . ILE A 1 113 ? 14.139 -8.464 -27.955 1.00 96.62 113 ILE A CA 1
ATOM 853 C C . ILE A 1 113 ? 15.486 -8.020 -27.393 1.00 96.62 113 ILE A C 1
ATOM 855 O O . ILE A 1 113 ? 16.237 -7.352 -28.095 1.00 96.62 113 ILE A O 1
ATOM 859 N N . ALA A 1 114 ? 15.818 -8.429 -26.166 1.00 97.19 114 ALA A N 1
ATOM 860 C CA . ALA A 1 114 ? 17.134 -8.194 -25.584 1.00 97.19 114 ALA A CA 1
ATOM 861 C C . ALA A 1 114 ? 18.247 -8.818 -26.446 1.00 97.19 114 ALA A C 1
ATOM 863 O O . ALA A 1 114 ? 19.220 -8.142 -26.760 1.00 97.19 114 ALA A O 1
ATOM 864 N N . GLU A 1 115 ? 18.067 -10.057 -26.915 1.00 96.31 115 GLU A N 1
ATOM 865 C CA . GLU A 1 115 ? 18.980 -10.713 -27.864 1.00 96.31 115 GLU A CA 1
ATOM 866 C C . GLU A 1 115 ? 19.147 -9.896 -29.159 1.00 96.31 115 GLU A C 1
ATOM 868 O O . GLU A 1 115 ? 20.278 -9.660 -29.588 1.00 96.31 115 GLU A O 1
ATOM 873 N N . SER A 1 116 ? 18.050 -9.405 -29.756 1.00 96.94 116 SER A N 1
ATOM 874 C CA . SER A 1 116 ? 18.113 -8.554 -30.954 1.00 96.94 116 SER A CA 1
ATOM 875 C C . SER A 1 116 ? 18.817 -7.217 -30.679 1.00 96.94 116 SER A C 1
ATOM 877 O O . SER A 1 116 ? 19.640 -6.796 -31.487 1.00 96.94 116 SER A O 1
ATOM 879 N N . LEU A 1 117 ? 18.567 -6.569 -29.537 1.00 97.44 117 LEU A N 1
ATOM 880 C CA . LEU A 1 117 ? 19.249 -5.331 -29.133 1.00 97.44 117 LEU A CA 1
ATOM 881 C C . LEU A 1 117 ? 20.762 -5.545 -28.976 1.00 97.44 117 LEU A C 1
ATOM 883 O O . LEU A 1 117 ? 21.554 -4.773 -29.514 1.00 97.44 117 LEU A O 1
ATOM 887 N N . ILE A 1 118 ? 21.169 -6.620 -28.296 1.00 97.56 118 ILE A N 1
ATOM 888 C CA . ILE A 1 118 ? 22.581 -6.988 -28.105 1.00 97.56 118 ILE A CA 1
ATOM 889 C C . ILE A 1 118 ? 23.249 -7.271 -29.453 1.00 97.56 118 ILE A C 1
ATOM 891 O O . ILE A 1 118 ? 24.349 -6.782 -29.708 1.00 97.56 118 ILE A O 1
ATOM 895 N N . HIS A 1 119 ? 22.571 -7.997 -30.348 1.00 96.75 119 HIS A N 1
ATOM 896 C CA . HIS A 1 119 ? 23.074 -8.266 -31.697 1.00 96.75 119 HIS A CA 1
ATOM 897 C C . HIS A 1 119 ? 23.362 -6.980 -32.488 1.00 96.75 119 HIS A C 1
ATOM 899 O O . HIS A 1 119 ? 24.341 -6.925 -33.230 1.00 96.75 119 HIS A O 1
ATOM 905 N N . HIS A 1 120 ? 22.554 -5.937 -32.283 1.00 95.94 120 HIS A N 1
ATOM 906 C CA . HIS A 1 120 ? 22.716 -4.628 -32.921 1.00 95.94 120 HIS A CA 1
ATOM 907 C C . HIS A 1 120 ? 23.636 -3.669 -32.146 1.00 95.94 120 HIS A C 1
ATOM 909 O O . HIS A 1 120 ? 23.732 -2.497 -32.500 1.00 95.94 120 HIS A O 1
ATOM 915 N N . GLY A 1 121 ? 24.359 -4.146 -31.127 1.00 95.62 121 GLY A N 1
ATOM 916 C CA . GLY A 1 121 ? 25.367 -3.357 -30.417 1.00 95.62 121 GLY A CA 1
ATOM 917 C C . GLY A 1 121 ? 24.856 -2.613 -29.183 1.00 95.62 121 GLY A C 1
ATOM 918 O O . GLY A 1 121 ? 25.484 -1.635 -28.766 1.00 95.62 121 GLY A O 1
ATOM 919 N N . ALA A 1 122 ? 23.747 -3.054 -28.580 1.00 96.88 122 ALA A N 1
ATOM 920 C CA . ALA A 1 122 ? 23.381 -2.598 -27.243 1.00 96.88 122 ALA A CA 1
ATOM 921 C C . ALA A 1 122 ? 24.488 -2.945 -26.234 1.00 96.88 122 ALA A C 1
ATOM 923 O O . ALA A 1 122 ? 25.007 -4.064 -26.198 1.00 96.88 122 ALA A O 1
ATOM 924 N N . LEU A 1 123 ? 24.841 -1.976 -25.396 1.00 97.50 123 LEU A N 1
ATOM 925 C CA . LEU A 1 123 ? 25.825 -2.123 -24.337 1.00 97.50 123 LEU A CA 1
ATOM 926 C C . LEU A 1 123 ? 25.251 -3.020 -23.233 1.00 97.50 123 LEU A C 1
ATOM 928 O O . LEU A 1 123 ? 24.420 -2.588 -22.436 1.00 97.50 123 LEU A O 1
ATOM 932 N N . VAL A 1 124 ? 25.726 -4.267 -23.181 1.00 97.94 124 VAL A N 1
ATOM 933 C CA . VAL A 1 124 ? 25.289 -5.292 -22.212 1.00 97.94 124 VAL A CA 1
ATOM 934 C C . VAL A 1 124 ? 25.475 -4.831 -20.761 1.00 97.94 124 VAL A C 1
ATOM 936 O O . VAL A 1 124 ? 24.642 -5.126 -19.912 1.00 97.94 124 VAL A O 1
ATOM 939 N N . ASN A 1 125 ? 26.530 -4.052 -20.503 1.00 97.06 125 ASN A N 1
ATOM 940 C CA . ASN A 1 125 ? 26.868 -3.481 -19.195 1.00 97.06 125 ASN A CA 1
ATOM 941 C C . ASN A 1 125 ? 26.585 -1.972 -19.123 1.00 97.06 125 ASN A C 1
ATOM 943 O O . ASN A 1 125 ? 27.290 -1.241 -18.434 1.00 97.06 125 ASN A O 1
ATOM 947 N N . ALA A 1 126 ? 25.614 -1.469 -19.892 1.00 94.69 126 ALA A N 1
ATOM 948 C CA . ALA A 1 126 ? 25.149 -0.096 -19.725 1.00 94.69 126 ALA A CA 1
ATOM 949 C C . ALA A 1 126 ? 24.665 0.109 -18.288 1.00 94.69 126 ALA A C 1
ATOM 951 O O . ALA A 1 126 ? 23.870 -0.690 -17.817 1.00 94.69 126 ALA A O 1
ATOM 952 N N . THR A 1 127 ? 25.083 1.185 -17.632 1.00 92.19 127 THR A N 1
ATOM 953 C CA . THR A 1 127 ? 24.545 1.569 -16.324 1.00 92.19 127 THR A CA 1
ATOM 954 C C . THR A 1 127 ? 23.508 2.679 -16.457 1.00 92.19 127 THR A C 1
ATOM 956 O O . THR A 1 127 ? 23.559 3.453 -17.426 1.00 92.19 127 THR A O 1
ATOM 959 N N . ASN A 1 128 ? 22.536 2.722 -15.548 1.00 80.94 128 ASN A N 1
ATOM 960 C CA . ASN A 1 128 ? 21.681 3.888 -15.300 1.00 80.94 128 ASN A CA 1
ATOM 961 C C . ASN A 1 128 ? 22.356 4.807 -14.245 1.00 80.94 128 ASN A C 1
ATOM 963 O O . ASN A 1 128 ? 23.527 4.602 -13.924 1.00 80.94 128 ASN A O 1
ATOM 967 N N . TRP A 1 129 ? 21.685 5.845 -13.739 1.00 79.44 129 TRP A N 1
ATOM 968 C CA . TRP A 1 129 ? 22.276 6.732 -12.717 1.00 79.44 129 TRP A CA 1
ATOM 969 C C . TRP A 1 129 ? 22.523 6.074 -11.354 1.00 79.44 129 TRP A C 1
ATOM 971 O O . TRP A 1 129 ? 23.356 6.578 -10.609 1.00 79.44 129 TRP A O 1
ATOM 981 N N . LEU A 1 130 ? 21.863 4.950 -11.068 1.00 73.25 130 LEU A N 1
ATOM 982 C CA . LEU A 1 130 ? 22.054 4.144 -9.857 1.00 73.25 130 LEU A CA 1
ATOM 983 C C . LEU A 1 130 ? 23.118 3.049 -10.060 1.00 73.25 130 LEU A C 1
ATOM 985 O O . LEU A 1 130 ? 23.184 2.084 -9.307 1.00 73.25 130 LEU A O 1
ATOM 989 N N . ASP A 1 131 ? 23.897 3.130 -11.141 1.00 81.69 131 ASP A N 1
ATOM 990 C CA . ASP A 1 131 ? 24.834 2.098 -11.589 1.00 81.69 131 ASP A CA 1
ATOM 991 C C . ASP A 1 131 ? 24.207 0.701 -11.833 1.00 81.69 131 ASP A C 1
ATOM 993 O O . ASP A 1 131 ? 24.915 -0.286 -12.053 1.00 81.69 131 ASP A O 1
ATOM 997 N N . LEU A 1 132 ? 22.872 0.603 -11.911 1.00 81.88 132 LEU A N 1
ATOM 998 C CA . LEU A 1 132 ? 22.181 -0.647 -12.232 1.00 81.88 132 LEU A CA 1
ATOM 999 C C . LEU A 1 132 ? 22.393 -1.013 -13.701 1.00 81.88 132 LEU A C 1
ATOM 1001 O O . LEU A 1 132 ? 22.293 -0.176 -14.597 1.00 81.88 132 LEU A O 1
ATOM 1005 N N . THR A 1 133 ? 22.646 -2.298 -13.941 1.00 95.31 133 THR A N 1
ATOM 1006 C CA . THR A 1 133 ? 22.874 -2.879 -15.276 1.00 95.31 133 THR A CA 1
ATOM 1007 C C . THR A 1 133 ? 21.647 -3.653 -15.772 1.00 95.31 133 THR A C 1
ATOM 1009 O O . THR A 1 133 ? 20.803 -4.065 -14.972 1.00 95.31 133 THR A O 1
ATOM 1012 N N . PRO A 1 134 ? 21.544 -3.974 -17.076 1.00 96.19 134 PRO A N 1
ATOM 1013 C CA . PRO A 1 134 ? 20.509 -4.871 -17.584 1.00 96.19 134 PRO A CA 1
ATOM 1014 C C . PRO A 1 134 ? 20.441 -6.226 -16.866 1.00 96.19 134 PRO A C 1
ATOM 1016 O O . PRO A 1 134 ? 19.352 -6.781 -16.723 1.00 96.19 134 PRO A O 1
ATOM 1019 N N . LEU A 1 135 ? 21.578 -6.749 -16.384 1.00 92.94 135 LEU A N 1
ATOM 1020 C CA . LEU A 1 135 ? 21.614 -7.990 -15.608 1.00 92.94 135 LEU A CA 1
ATOM 1021 C C . LEU A 1 135 ? 20.932 -7.829 -14.243 1.00 92.94 135 LEU A C 1
ATOM 1023 O O . LEU A 1 135 ? 20.184 -8.726 -13.859 1.00 92.94 135 LEU A O 1
ATOM 1027 N N . HIS A 1 136 ? 21.098 -6.681 -13.570 1.00 81.94 136 HIS A N 1
ATOM 1028 C CA . HIS A 1 136 ? 20.345 -6.367 -12.349 1.00 81.94 136 HIS A CA 1
ATOM 1029 C C . HIS A 1 136 ? 18.835 -6.444 -12.613 1.00 81.94 136 HIS A C 1
ATOM 1031 O O . HIS A 1 136 ? 18.139 -7.190 -11.936 1.00 81.94 136 HIS A O 1
ATOM 1037 N N . TYR A 1 137 ? 18.326 -5.778 -13.656 1.00 82.50 137 TYR A N 1
ATOM 1038 C CA . TYR A 1 137 ? 16.893 -5.813 -13.993 1.00 82.50 137 TYR A CA 1
ATOM 1039 C C . TYR A 1 137 ? 16.386 -7.202 -14.401 1.00 82.50 137 TYR A C 1
ATOM 1041 O O . TYR A 1 137 ? 15.263 -7.571 -14.057 1.00 82.50 137 TYR A O 1
ATOM 1049 N N . ALA A 1 138 ? 17.186 -7.983 -15.134 1.00 81.19 138 ALA A N 1
ATOM 1050 C CA . ALA A 1 138 ? 16.805 -9.340 -15.520 1.00 81.19 138 ALA A CA 1
ATOM 1051 C C . ALA A 1 138 ? 16.676 -10.264 -14.301 1.00 81.19 138 ALA A C 1
ATOM 1053 O O . ALA A 1 138 ? 15.753 -11.079 -14.256 1.00 81.19 138 ALA A O 1
ATOM 1054 N N . LEU A 1 139 ? 17.578 -10.130 -13.322 1.00 77.25 139 LEU A N 1
ATOM 1055 C CA . LEU A 1 139 ? 17.507 -10.872 -12.069 1.00 77.25 139 LEU A CA 1
ATOM 1056 C C . LEU A 1 139 ? 16.386 -10.339 -11.171 1.00 77.25 139 LEU A C 1
ATOM 1058 O O . LEU A 1 139 ? 15.549 -11.130 -10.769 1.00 77.25 139 LEU A O 1
ATOM 1062 N N . LEU A 1 140 ? 16.251 -9.031 -10.947 1.00 71.31 140 LEU A N 1
ATOM 1063 C CA . LEU A 1 140 ? 15.126 -8.458 -10.185 1.00 71.31 140 LEU A CA 1
ATOM 1064 C C . LEU A 1 140 ? 13.757 -8.918 -10.721 1.00 71.31 140 LEU A C 1
ATOM 1066 O O . LEU A 1 140 ? 12.881 -9.317 -9.958 1.00 71.31 140 LEU A O 1
ATOM 1070 N N . GLY A 1 141 ? 13.597 -8.953 -12.048 1.00 64.38 141 GLY A N 1
ATOM 1071 C CA . GLY A 1 141 ? 12.390 -9.453 -12.715 1.00 64.38 141 GLY A CA 1
ATOM 1072 C C . GLY A 1 141 ? 12.256 -10.983 -12.776 1.00 64.38 141 GLY A C 1
ATOM 1073 O O . GLY A 1 141 ? 11.294 -11.484 -13.352 1.00 64.38 141 GLY A O 1
ATOM 1074 N N . GLN A 1 142 ? 13.204 -11.740 -12.212 1.00 73.62 142 GLN A N 1
ATOM 1075 C CA . GLN A 1 142 ? 13.252 -13.212 -12.207 1.00 73.62 142 GLN A CA 1
ATOM 1076 C C . GLN A 1 142 ? 13.267 -13.857 -13.596 1.00 73.62 142 GLN A C 1
ATOM 1078 O O . GLN A 1 142 ? 12.850 -15.003 -13.799 1.00 73.62 142 GLN A O 1
ATOM 1083 N N . HIS A 1 143 ? 13.821 -13.152 -14.575 1.00 79.69 143 HIS A N 1
ATOM 1084 C CA . HIS A 1 143 ? 13.920 -13.615 -15.951 1.00 79.69 143 HIS A CA 1
ATOM 1085 C C . HIS A 1 143 ? 15.175 -14.469 -16.134 1.00 79.69 143 HIS A C 1
ATOM 1087 O O . HIS A 1 143 ? 16.052 -14.127 -16.924 1.00 79.69 143 HIS A O 1
ATOM 1093 N N . CYS A 1 144 ? 15.271 -15.604 -15.427 1.00 81.00 144 CYS A N 1
ATOM 1094 C CA . CYS A 1 144 ? 16.497 -16.418 -15.347 1.00 81.00 144 CYS A CA 1
ATOM 1095 C C . CYS A 1 144 ? 17.093 -16.755 -16.722 1.00 81.00 144 CYS A C 1
ATOM 1097 O O . CYS A 1 144 ? 18.293 -16.631 -16.928 1.00 81.00 144 CYS A O 1
ATOM 1099 N N . ARG A 1 145 ? 16.249 -17.107 -17.702 1.00 83.50 145 ARG A N 1
ATOM 1100 C CA . ARG A 1 145 ? 16.710 -17.414 -19.069 1.00 83.50 145 ARG A CA 1
ATOM 1101 C C . ARG A 1 145 ? 17.267 -16.200 -19.811 1.00 83.50 145 ARG A C 1
ATOM 1103 O O . ARG A 1 145 ? 18.081 -16.364 -20.705 1.00 83.50 145 ARG A O 1
ATOM 1110 N N . LEU A 1 146 ? 16.779 -15.000 -19.509 1.00 86.50 146 LEU A N 1
ATOM 1111 C CA . LEU A 1 146 ? 17.334 -13.763 -20.053 1.00 86.50 146 LEU A CA 1
ATOM 1112 C C . LEU A 1 146 ? 18.633 -13.397 -19.331 1.00 86.50 146 LEU A C 1
ATOM 1114 O O . LEU A 1 146 ? 19.598 -13.043 -19.996 1.00 86.50 146 LEU A O 1
ATOM 1118 N N . ALA A 1 147 ? 18.697 -13.555 -18.008 1.00 87.81 147 ALA A N 1
ATOM 1119 C CA . ALA A 1 147 ? 19.944 -13.395 -17.263 1.00 87.81 147 ALA A CA 1
ATOM 1120 C C . ALA A 1 147 ? 21.046 -14.327 -17.802 1.00 87.81 147 ALA A C 1
ATOM 1122 O O . ALA A 1 147 ? 22.159 -13.875 -18.051 1.00 87.81 147 ALA A O 1
ATOM 1123 N N . GLU A 1 148 ? 20.717 -15.592 -18.093 1.00 86.25 148 GLU A N 1
ATOM 1124 C CA . GLU A 1 148 ? 21.606 -16.531 -18.794 1.00 86.25 148 GLU A CA 1
ATOM 1125 C C . GLU A 1 148 ? 22.088 -15.966 -20.140 1.00 86.25 148 GLU A C 1
ATOM 1127 O O . GLU A 1 148 ? 23.294 -15.889 -20.369 1.00 86.25 148 GLU A O 1
ATOM 1132 N N . SER A 1 149 ? 21.176 -15.489 -20.997 1.00 90.50 149 SER A N 1
ATOM 1133 C CA . SER A 1 149 ? 21.539 -14.877 -22.286 1.00 90.50 149 SER A CA 1
ATOM 1134 C C . SER A 1 149 ? 22.422 -13.628 -22.140 1.00 90.50 149 SER A C 1
ATOM 1136 O O . SER A 1 149 ? 23.307 -13.405 -22.964 1.00 90.50 149 SER A O 1
ATOM 1138 N N . LEU A 1 150 ? 22.211 -12.814 -21.103 1.00 93.50 150 LEU A N 1
ATOM 1139 C CA . LEU A 1 150 ? 23.043 -11.644 -20.806 1.00 93.50 150 LEU A CA 1
ATOM 1140 C C . LEU A 1 150 ? 24.450 -12.056 -20.362 1.00 93.50 150 LEU A C 1
ATOM 1142 O O . LEU A 1 150 ? 25.430 -11.496 -20.849 1.00 93.50 150 LEU A O 1
ATOM 1146 N N . MET A 1 151 ? 24.564 -13.057 -19.487 1.00 93.88 151 MET A N 1
ATOM 1147 C CA . MET A 1 151 ? 25.857 -13.599 -19.054 1.00 93.88 151 MET A CA 1
ATOM 1148 C C . MET A 1 151 ? 26.630 -14.213 -20.228 1.00 93.88 151 MET A C 1
ATOM 1150 O O . MET A 1 151 ? 27.823 -13.955 -20.382 1.00 93.88 151 MET A O 1
ATOM 1154 N N . GLU A 1 152 ? 25.952 -14.951 -21.111 1.00 94.44 152 GLU A N 1
ATOM 1155 C CA . GLU A 1 152 ? 26.539 -15.458 -22.360 1.00 94.44 152 GLU A CA 1
ATOM 1156 C C . GLU A 1 152 ? 27.021 -14.324 -23.280 1.00 94.44 152 GLU A C 1
ATOM 1158 O O . GLU A 1 152 ? 28.038 -14.467 -23.964 1.00 94.44 152 GLU A O 1
ATOM 1163 N N . ALA A 1 153 ? 26.330 -13.180 -23.263 1.00 95.62 153 ALA A N 1
ATOM 1164 C CA . ALA A 1 153 ? 26.705 -11.969 -23.988 1.00 95.62 153 ALA A CA 1
ATOM 1165 C C . ALA A 1 153 ? 27.784 -11.116 -23.285 1.00 95.62 153 ALA A C 1
ATOM 1167 O O . ALA A 1 153 ? 28.167 -10.069 -23.811 1.00 95.62 153 ALA A O 1
ATOM 1168 N N . GLY A 1 154 ? 28.311 -11.555 -22.135 1.00 95.50 154 GLY A N 1
ATOM 1169 C CA . GLY A 1 154 ? 29.382 -10.869 -21.407 1.00 95.50 154 GLY A CA 1
ATOM 1170 C C . GLY A 1 154 ? 28.908 -9.843 -20.374 1.00 95.50 154 GLY A C 1
ATOM 1171 O O . GLY A 1 154 ? 29.638 -8.889 -20.090 1.00 95.50 154 GLY A O 1
ATOM 1172 N N . ALA A 1 155 ? 27.702 -10.012 -19.827 1.00 96.12 155 ALA A N 1
ATOM 1173 C CA . ALA A 1 155 ? 27.261 -9.235 -18.675 1.00 96.12 155 ALA A CA 1
ATOM 1174 C C . ALA A 1 155 ? 28.179 -9.468 -17.466 1.00 96.12 155 ALA A C 1
ATOM 1176 O O . ALA A 1 155 ? 28.552 -10.604 -17.166 1.00 96.12 155 ALA A O 1
ATOM 1177 N N . ASP A 1 156 ? 28.547 -8.386 -16.786 1.00 94.62 156 ASP A N 1
ATOM 1178 C CA . ASP A 1 156 ? 29.405 -8.422 -15.608 1.00 94.62 156 ASP A CA 1
ATOM 1179 C C . ASP A 1 156 ? 28.572 -8.719 -14.356 1.00 94.62 156 ASP A C 1
ATOM 1181 O O . ASP A 1 156 ? 27.853 -7.859 -13.847 1.00 94.62 156 ASP A O 1
ATOM 1185 N N . SER A 1 157 ? 28.671 -9.951 -13.853 1.00 90.25 157 SER A N 1
ATOM 1186 C CA . SER A 1 157 ? 28.005 -10.378 -12.616 1.00 90.25 157 SER A CA 1
ATOM 1187 C C . SER A 1 157 ? 28.651 -9.805 -11.350 1.00 90.25 157 SER A C 1
ATOM 1189 O O . SER A 1 157 ? 28.128 -10.002 -10.258 1.00 90.25 157 SER A O 1
ATOM 1191 N N . ALA A 1 158 ? 29.788 -9.112 -11.470 1.00 91.56 158 ALA A N 1
ATOM 1192 C CA . ALA A 1 158 ? 30.450 -8.413 -10.374 1.00 91.56 158 ALA A CA 1
ATOM 1193 C C . ALA A 1 158 ? 30.258 -6.889 -10.436 1.00 91.56 158 ALA A C 1
ATOM 1195 O O . ALA A 1 158 ? 30.785 -6.193 -9.566 1.00 91.56 158 ALA A O 1
ATOM 1196 N N . ALA A 1 159 ? 29.534 -6.370 -11.437 1.00 86.06 159 ALA A N 1
ATOM 1197 C CA . ALA A 1 159 ? 29.233 -4.948 -11.537 1.00 86.06 159 ALA A CA 1
ATOM 1198 C C . ALA A 1 159 ? 28.444 -4.514 -10.305 1.00 86.06 159 ALA A C 1
ATOM 1200 O O . ALA A 1 159 ? 27.345 -5.004 -10.086 1.00 86.06 159 ALA A O 1
ATOM 1201 N N . ALA A 1 160 ? 29.020 -3.627 -9.504 1.00 78.38 160 ALA A N 1
ATOM 1202 C CA . ALA A 1 160 ? 28.334 -3.070 -8.356 1.00 78.38 160 ALA A CA 1
ATOM 1203 C C . ALA A 1 160 ? 27.455 -1.896 -8.796 1.00 78.38 160 ALA A C 1
ATOM 1205 O O . ALA A 1 160 ? 27.909 -1.064 -9.584 1.00 78.38 160 ALA A O 1
ATOM 1206 N N . ASP A 1 161 ? 26.236 -1.843 -8.273 1.00 72.62 161 ASP A N 1
ATOM 1207 C CA . ASP A 1 161 ? 25.386 -0.658 -8.319 1.00 72.62 161 ASP A CA 1
ATOM 1208 C C . ASP A 1 161 ? 25.924 0.458 -7.395 1.00 72.62 161 ASP A C 1
ATOM 1210 O O . ASP A 1 161 ? 26.974 0.321 -6.750 1.00 72.62 161 ASP A O 1
ATOM 1214 N N . GLU A 1 162 ? 25.202 1.577 -7.302 1.00 62.69 162 GLU A N 1
ATOM 1215 C CA . GLU A 1 162 ? 25.595 2.719 -6.467 1.00 62.69 162 GLU A CA 1
ATOM 1216 C C . GLU A 1 162 ? 25.667 2.368 -4.965 1.00 62.69 162 GLU A C 1
ATOM 1218 O O . GLU A 1 162 ? 26.314 3.069 -4.178 1.00 62.69 162 GLU A O 1
ATOM 1223 N N . TYR A 1 163 ? 25.029 1.261 -4.567 1.00 53.78 163 TYR A N 1
ATOM 1224 C CA . TYR A 1 163 ? 24.982 0.729 -3.207 1.00 53.78 163 TYR A CA 1
ATOM 1225 C C . TYR A 1 163 ? 26.077 -0.309 -2.936 1.00 53.78 163 TYR A C 1
ATOM 1227 O O . TYR A 1 163 ? 26.212 -0.784 -1.804 1.00 53.78 163 TYR A O 1
ATOM 1235 N N . GLY A 1 164 ? 26.903 -0.641 -3.930 1.00 67.00 164 GLY A N 1
ATOM 1236 C CA . GLY A 1 164 ? 27.950 -1.648 -3.799 1.00 67.00 164 GLY A CA 1
ATOM 1237 C C . GLY A 1 164 ? 27.450 -3.088 -3.949 1.00 67.00 164 GLY A C 1
ATOM 1238 O O . GLY A 1 164 ? 28.231 -4.010 -3.689 1.00 67.00 164 GLY A O 1
ATOM 1239 N N . MET A 1 165 ? 26.188 -3.294 -4.337 1.00 65.62 165 MET A N 1
ATOM 1240 C CA . MET A 1 165 ? 25.592 -4.614 -4.538 1.00 65.62 165 MET A CA 1
ATOM 1241 C C . MET A 1 165 ? 25.804 -5.072 -5.973 1.00 65.62 165 MET A C 1
ATOM 1243 O O . MET A 1 165 ? 25.570 -4.325 -6.917 1.00 65.62 165 MET A O 1
ATOM 1247 N N . ASN A 1 166 ? 26.240 -6.318 -6.144 1.00 81.19 166 ASN A N 1
ATOM 1248 C CA . ASN A 1 166 ? 26.278 -6.940 -7.464 1.00 81.19 166 ASN A CA 1
ATOM 1249 C C . ASN A 1 166 ? 24.944 -7.649 -7.796 1.00 81.19 166 ASN A C 1
ATOM 1251 O O . ASN A 1 166 ? 24.143 -7.896 -6.888 1.00 81.19 166 ASN A O 1
ATOM 1255 N N . PRO A 1 167 ? 24.699 -8.032 -9.067 1.00 77.06 167 PRO A N 1
ATOM 1256 C CA . PRO A 1 167 ? 23.443 -8.648 -9.478 1.00 77.06 167 PRO A CA 1
ATOM 1257 C C . PRO A 1 167 ? 23.076 -9.910 -8.689 1.00 77.06 167 PRO A C 1
ATOM 1259 O O . PRO A 1 167 ? 21.905 -10.095 -8.375 1.00 77.06 167 PRO A O 1
ATOM 1262 N N . ASP A 1 168 ? 24.051 -10.756 -8.341 1.00 71.44 168 ASP A N 1
ATOM 1263 C CA . ASP A 1 168 ? 23.812 -11.992 -7.584 1.00 71.44 168 ASP A CA 1
ATOM 1264 C C . ASP A 1 168 ? 23.474 -11.701 -6.114 1.00 71.44 168 ASP A C 1
ATOM 1266 O O . ASP A 1 168 ? 22.582 -12.324 -5.550 1.00 71.44 168 ASP A O 1
ATOM 1270 N N . GLN A 1 169 ? 24.143 -10.729 -5.490 1.00 65.25 169 GLN A N 1
ATOM 1271 C CA . GLN A 1 169 ? 23.848 -10.283 -4.125 1.00 65.25 169 GLN A CA 1
ATOM 1272 C C . GLN A 1 169 ? 22.467 -9.640 -4.041 1.00 65.25 169 GLN A C 1
ATOM 1274 O O . GLN A 1 169 ? 21.723 -9.916 -3.100 1.00 65.25 169 GLN A O 1
ATOM 1279 N N . LEU A 1 170 ? 22.116 -8.824 -5.036 1.00 58.22 170 LEU A N 1
ATOM 1280 C CA . LEU A 1 170 ? 20.789 -8.239 -5.155 1.00 58.22 170 LEU A CA 1
ATOM 1281 C C . LEU A 1 170 ? 19.737 -9.332 -5.408 1.00 58.22 170 LEU A C 1
ATOM 1283 O O . LEU A 1 170 ? 18.692 -9.325 -4.777 1.00 58.22 170 LEU A O 1
ATOM 1287 N N . TRP A 1 171 ? 20.030 -10.327 -6.251 1.00 61.16 171 TRP A N 1
ATOM 1288 C CA . TRP A 1 171 ? 19.172 -11.494 -6.497 1.00 61.16 171 TRP A CA 1
ATOM 1289 C C . TRP A 1 171 ? 18.973 -12.390 -5.269 1.00 61.16 171 TRP A C 1
ATOM 1291 O O . TRP A 1 171 ? 17.864 -12.869 -5.030 1.00 61.16 171 TRP A O 1
ATOM 1301 N N . ASP A 1 172 ? 20.030 -12.650 -4.503 1.00 58.41 172 ASP A N 1
ATOM 1302 C CA . ASP A 1 172 ? 19.983 -13.462 -3.287 1.00 58.41 172 ASP A CA 1
ATOM 1303 C C . ASP A 1 172 ? 19.218 -12.737 -2.186 1.00 58.41 172 ASP A C 1
ATOM 1305 O O . ASP A 1 172 ? 18.381 -13.351 -1.520 1.00 58.41 172 ASP A O 1
ATOM 1309 N N . LEU A 1 173 ? 19.445 -11.425 -2.046 1.00 51.56 173 LEU A N 1
ATOM 1310 C CA . LEU A 1 173 ? 18.579 -10.563 -1.253 1.00 51.56 173 LEU A CA 1
ATOM 1311 C C . LEU A 1 173 ? 17.134 -10.756 -1.726 1.00 51.56 173 LEU A C 1
ATOM 1313 O O . LEU A 1 173 ? 16.299 -11.058 -0.873 1.00 51.56 173 LEU A O 1
ATOM 1317 N N . VAL A 1 174 ? 16.922 -10.761 -3.057 1.00 48.62 174 VAL A N 1
ATOM 1318 C CA . VAL A 1 174 ? 15.607 -10.824 -3.707 1.00 48.62 174 VAL A CA 1
ATOM 1319 C C . VAL A 1 174 ? 14.826 -12.131 -3.556 1.00 48.62 174 VAL A C 1
ATOM 1321 O O . VAL A 1 174 ? 13.597 -12.208 -3.575 1.00 48.62 174 VAL A O 1
ATOM 1324 N N . ASN A 1 175 ? 15.549 -13.233 -3.422 1.00 48.03 175 ASN A N 1
ATOM 1325 C CA . ASN A 1 175 ? 14.944 -14.553 -3.268 1.00 48.03 175 ASN A CA 1
ATOM 1326 C C . ASN A 1 175 ? 14.967 -15.050 -1.825 1.00 48.03 175 ASN A C 1
ATOM 1328 O O . ASN A 1 175 ? 14.284 -16.029 -1.524 1.00 48.03 175 ASN A O 1
ATOM 1332 N N . SER A 1 176 ? 15.686 -14.373 -0.924 1.00 44.72 176 SER A N 1
ATOM 1333 C CA . SER A 1 176 ? 15.633 -14.642 0.517 1.00 44.72 176 SER A CA 1
ATOM 1334 C C . SER A 1 176 ? 14.314 -14.204 1.177 1.00 44.72 176 SER A C 1
ATOM 1336 O O . SER A 1 176 ? 14.051 -14.591 2.319 1.00 44.72 176 SER A O 1
ATOM 1338 N N . SER A 1 177 ? 13.485 -13.422 0.477 1.00 41.50 177 SER A N 1
ATOM 1339 C CA . SER A 1 177 ? 12.118 -13.046 0.875 1.00 41.50 177 SER A CA 1
ATOM 1340 C C . SER A 1 177 ? 11.063 -14.115 0.583 1.00 41.50 177 SER A C 1
ATOM 1342 O O . SER A 1 177 ? 10.013 -14.142 1.230 1.00 41.50 177 SER A O 1
ATOM 1344 N N . LYS A 1 178 ? 11.323 -15.042 -0.353 1.00 39.06 178 LYS A N 1
ATOM 1345 C CA . LYS A 1 178 ? 10.379 -16.111 -0.712 1.00 39.06 178 LYS A CA 1
ATOM 1346 C C . LYS A 1 178 ? 10.329 -17.175 0.381 1.00 39.06 178 LYS A C 1
ATOM 1348 O O . LYS A 1 178 ? 11.045 -18.173 0.338 1.00 39.06 178 LYS A O 1
ATOM 1353 N N . GLY A 1 179 ? 9.437 -16.964 1.344 1.00 43.00 179 GLY A N 1
ATOM 1354 C CA . GLY A 1 179 ? 9.151 -17.908 2.426 1.00 43.00 179 GLY A CA 1
ATOM 1355 C C . GLY A 1 179 ? 9.368 -17.361 3.833 1.00 43.00 179 GLY A C 1
ATOM 1356 O O . GLY A 1 179 ? 9.422 -18.162 4.765 1.00 43.00 179 GLY A O 1
ATOM 1357 N N . ARG A 1 180 ? 9.500 -16.040 4.013 1.00 51.69 180 ARG A N 1
ATOM 1358 C CA . ARG A 1 180 ? 9.475 -15.449 5.356 1.00 51.69 180 ARG A CA 1
ATOM 1359 C C . ARG A 1 180 ? 8.049 -15.484 5.912 1.00 51.69 180 ARG A C 1
ATOM 1361 O O . ARG A 1 180 ? 7.092 -15.131 5.230 1.00 51.69 180 ARG A O 1
ATOM 1368 N N . GLU A 1 181 ? 7.924 -16.012 7.125 1.00 54.75 181 GLU A N 1
ATOM 1369 C CA . GLU A 1 181 ? 6.665 -16.187 7.846 1.00 54.75 181 GLU A CA 1
ATOM 1370 C C . GLU A 1 181 ? 6.338 -14.885 8.585 1.00 54.75 181 GLU A C 1
ATOM 1372 O O . GLU A 1 181 ? 7.159 -14.401 9.363 1.00 54.75 181 GLU A O 1
ATOM 1377 N N . LEU A 1 182 ? 5.156 -14.313 8.338 1.00 61.38 182 LEU A N 1
ATOM 1378 C CA . LEU A 1 182 ? 4.642 -13.203 9.139 1.00 61.38 182 LEU A CA 1
ATOM 1379 C C . LEU A 1 182 ? 4.479 -13.684 10.577 1.00 61.38 182 LEU A C 1
ATOM 1381 O O . LEU A 1 182 ? 3.742 -14.642 10.826 1.00 61.38 182 LEU A O 1
ATOM 1385 N N . ILE A 1 183 ? 5.140 -13.020 11.521 1.00 66.19 183 ILE A N 1
ATOM 1386 C CA . ILE A 1 183 ? 5.115 -13.444 12.919 1.00 66.19 183 ILE A CA 1
ATOM 1387 C C . ILE A 1 183 ? 3.943 -12.738 13.605 1.00 66.19 183 ILE A C 1
ATOM 1389 O O . ILE A 1 183 ? 3.939 -11.506 13.665 1.00 66.19 183 ILE A O 1
ATOM 1393 N N . PRO A 1 184 ? 2.942 -13.470 14.135 1.00 66.12 184 PRO A N 1
ATOM 1394 C CA . PRO A 1 184 ? 1.914 -12.857 14.959 1.00 66.12 184 PRO A CA 1
ATOM 1395 C C . PRO A 1 184 ? 2.575 -12.254 16.196 1.00 66.12 184 PRO A C 1
ATOM 1397 O O . PRO A 1 184 ? 3.217 -12.960 16.972 1.00 66.12 184 PRO A O 1
ATOM 1400 N N . ALA A 1 185 ? 2.355 -10.970 16.441 1.00 65.12 185 ALA A N 1
ATOM 1401 C CA . ALA A 1 185 ? 2.916 -10.286 17.600 1.00 65.12 185 ALA A CA 1
ATOM 1402 C C . ALA A 1 185 ? 2.258 -10.715 18.936 1.00 65.12 185 ALA A C 1
ATOM 1404 O O . ALA A 1 185 ? 2.601 -10.212 19.999 1.00 65.12 185 ALA A O 1
ATOM 1405 N N . SER A 1 186 ? 1.325 -11.676 18.901 1.00 60.50 186 SER A N 1
ATOM 1406 C CA . SER A 1 186 ? 0.533 -12.175 20.034 1.00 60.50 186 SER A CA 1
ATOM 1407 C C . SER A 1 186 ? 1.272 -13.129 20.990 1.00 60.50 186 SER A C 1
ATOM 1409 O O . SER A 1 186 ? 0.632 -13.741 21.843 1.00 60.50 186 SER A O 1
ATOM 1411 N N . THR A 1 187 ? 2.582 -13.331 20.833 1.00 52.66 187 THR A N 1
ATOM 1412 C CA . THR A 1 187 ? 3.377 -14.279 21.637 1.00 52.66 187 THR A CA 1
ATOM 1413 C C . THR A 1 187 ? 4.218 -13.570 22.699 1.00 52.66 187 THR A C 1
ATOM 1415 O O . THR A 1 187 ? 4.738 -12.493 22.432 1.00 52.66 187 THR A O 1
ATOM 1418 N N . ASP A 1 188 ? 4.467 -14.221 23.847 1.00 57.28 188 ASP A N 1
ATOM 1419 C CA . ASP A 1 188 ? 5.451 -13.798 24.875 1.00 57.28 188 ASP A CA 1
ATOM 1420 C C . ASP A 1 188 ? 6.884 -13.581 24.316 1.00 57.28 188 ASP A C 1
ATOM 1422 O O . ASP A 1 188 ? 7.774 -13.122 25.028 1.00 57.28 188 ASP A O 1
ATOM 1426 N N . GLU A 1 189 ? 7.115 -13.936 23.048 1.00 57.06 189 GLU A N 1
ATOM 1427 C CA . GLU A 1 189 ? 8.365 -13.790 22.299 1.00 57.06 189 GLU A CA 1
ATOM 1428 C C . GLU A 1 189 ? 8.442 -12.491 21.466 1.00 57.06 189 GLU A C 1
ATOM 1430 O O . GLU A 1 189 ? 9.490 -12.213 20.883 1.00 57.06 189 GLU A O 1
ATOM 1435 N N . SER A 1 190 ? 7.367 -11.688 21.407 1.00 67.69 190 SER A N 1
ATOM 1436 C CA . SER A 1 190 ? 7.372 -10.404 20.691 1.00 67.69 190 SER A CA 1
ATOM 1437 C C . SER A 1 190 ? 8.286 -9.392 21.401 1.00 67.69 190 SER A C 1
ATOM 1439 O O . SER A 1 190 ? 8.192 -9.237 22.622 1.00 67.69 190 SER A O 1
ATOM 1441 N N . PRO A 1 191 ? 9.147 -8.656 20.673 1.00 70.06 191 PRO A N 1
ATOM 1442 C CA . PRO A 1 191 ? 10.022 -7.641 21.265 1.00 70.06 191 PRO A CA 1
ATOM 1443 C C . PRO A 1 191 ? 9.280 -6.357 21.669 1.00 70.06 191 PRO A C 1
ATOM 1445 O O . PRO A 1 191 ? 9.885 -5.465 22.259 1.00 70.06 191 PRO A O 1
ATOM 1448 N N . PHE A 1 192 ? 7.981 -6.261 21.375 1.00 72.62 192 PHE A N 1
ATOM 1449 C CA . PHE A 1 192 ? 7.113 -5.143 21.737 1.00 72.62 192 PHE A CA 1
ATOM 1450 C C . PHE A 1 192 ? 5.703 -5.615 22.111 1.00 72.62 192 PHE A C 1
ATOM 1452 O O . PHE A 1 192 ? 5.300 -6.733 21.778 1.00 72.62 192 PHE A O 1
ATOM 1459 N N . ASP A 1 193 ? 4.935 -4.754 22.785 1.00 74.75 193 ASP A N 1
ATOM 1460 C CA . ASP A 1 193 ? 3.527 -5.016 23.090 1.00 74.75 193 ASP A CA 1
ATOM 1461 C C . ASP A 1 193 ? 2.651 -4.684 21.868 1.00 74.75 193 ASP A C 1
ATOM 1463 O O . ASP A 1 193 ? 2.485 -3.507 21.544 1.00 74.75 193 ASP A O 1
ATOM 1467 N N . PRO A 1 194 ? 2.051 -5.673 21.183 1.00 71.81 194 PRO A N 1
ATOM 1468 C CA . PRO A 1 194 ? 1.255 -5.417 19.982 1.00 71.81 194 PRO A CA 1
ATOM 1469 C C . PRO A 1 194 ? 0.014 -4.566 20.222 1.00 71.81 194 PRO A C 1
ATOM 1471 O O . PRO A 1 194 ? -0.494 -3.959 19.287 1.00 71.81 194 PRO A O 1
ATOM 1474 N N . ARG A 1 195 ? -0.479 -4.483 21.462 1.00 74.50 195 ARG A N 1
ATOM 1475 C CA . ARG A 1 195 ? -1.667 -3.678 21.793 1.00 74.50 195 ARG A CA 1
ATOM 1476 C C . ARG A 1 195 ? -1.437 -2.176 21.622 1.00 74.50 195 ARG A C 1
ATOM 1478 O O . ARG A 1 195 ? -2.384 -1.406 21.694 1.00 74.50 195 ARG A O 1
ATOM 1485 N N . ALA A 1 196 ? -0.182 -1.785 21.428 1.00 78.62 196 ALA A N 1
ATOM 1486 C CA . ALA A 1 196 ? 0.262 -0.437 21.133 1.00 78.62 196 ALA A CA 1
ATOM 1487 C C . ALA A 1 196 ? 0.029 0.009 19.693 1.00 78.62 196 ALA A C 1
ATOM 1489 O O . ALA A 1 196 ? 0.107 1.203 19.425 1.00 78.62 196 ALA A O 1
ATOM 1490 N N . VAL A 1 197 ? -0.197 -0.934 18.779 1.00 80.44 197 VAL A N 1
ATOM 1491 C CA . VAL A 1 197 ? -0.480 -0.653 17.372 1.00 80.44 197 VAL A CA 1
ATOM 1492 C C . VAL A 1 197 ? -1.987 -0.509 17.220 1.00 80.44 197 VAL A C 1
ATOM 1494 O O . VAL A 1 197 ? -2.749 -1.418 17.550 1.00 80.44 197 VAL A O 1
ATOM 1497 N N . LEU A 1 198 ? -2.420 0.638 16.724 1.00 81.06 198 LEU A N 1
ATOM 1498 C CA . LEU A 1 198 ? -3.806 1.070 16.749 1.00 81.06 198 LEU A CA 1
ATOM 1499 C C . LEU A 1 198 ? -4.313 1.219 15.316 1.00 81.06 198 LEU A C 1
ATOM 1501 O O . LEU A 1 198 ? -3.787 2.057 14.585 1.00 81.06 198 LEU A O 1
ATOM 1505 N N . PRO A 1 199 ? -5.304 0.433 14.876 1.00 78.75 199 PRO A N 1
ATOM 1506 C CA . PRO A 1 199 ? -5.980 0.725 13.623 1.00 78.75 199 PRO A CA 1
ATOM 1507 C C . PRO A 1 199 ? -6.759 2.038 13.769 1.00 78.75 199 PRO A C 1
ATOM 1509 O O . PRO A 1 199 ? -7.428 2.254 14.786 1.00 78.75 199 PRO A O 1
ATOM 1512 N N . ILE A 1 200 ? -6.645 2.900 12.759 1.00 79.12 200 ILE A N 1
ATOM 1513 C CA . ILE A 1 200 ? -7.428 4.130 12.639 1.00 79.12 200 ILE A CA 1
ATOM 1514 C C . ILE A 1 200 ? -8.665 3.813 11.805 1.00 79.12 200 ILE A C 1
ATOM 1516 O O . ILE A 1 200 ? -8.580 3.191 10.738 1.00 79.12 200 ILE A O 1
ATOM 1520 N N . TYR A 1 201 ? -9.802 4.243 12.323 1.00 76.94 201 TYR A N 1
ATOM 1521 C CA . TYR A 1 201 ? -11.111 4.105 11.726 1.00 76.94 201 TYR A CA 1
ATOM 1522 C C . TYR A 1 201 ? -11.760 5.466 11.564 1.00 76.94 201 TYR A C 1
ATOM 1524 O O . TYR A 1 201 ? -11.573 6.374 12.377 1.00 76.94 201 TYR A O 1
ATOM 1532 N N . THR A 1 202 ? -12.596 5.549 10.546 1.00 72.25 202 THR A N 1
ATOM 1533 C CA . THR A 1 202 ? -13.436 6.705 10.283 1.00 72.25 202 THR A CA 1
ATOM 1534 C C . THR A 1 202 ? -14.885 6.268 10.404 1.00 72.25 202 THR A C 1
ATOM 1536 O O . THR A 1 202 ? -15.287 5.307 9.751 1.00 72.25 202 THR A O 1
ATOM 1539 N N . LEU A 1 203 ? -15.670 6.962 11.233 1.00 68.62 203 LEU A N 1
ATOM 1540 C CA . LEU A 1 203 ? -17.128 6.842 11.216 1.00 68.62 203 LEU A CA 1
ATOM 1541 C C . LEU A 1 203 ? -17.670 7.929 10.287 1.00 68.62 203 LEU A C 1
ATOM 1543 O O . LEU A 1 203 ? -17.690 9.108 10.641 1.00 68.62 203 LEU A O 1
ATOM 1547 N N . ALA A 1 204 ? -18.070 7.534 9.080 1.00 63.22 204 ALA A N 1
ATOM 1548 C CA . ALA A 1 204 ? -18.702 8.431 8.114 1.00 63.22 204 ALA A CA 1
ATOM 1549 C C . ALA A 1 204 ? -20.232 8.321 8.177 1.00 63.22 204 ALA A C 1
ATOM 1551 O O . ALA A 1 204 ? -20.752 7.412 8.788 1.00 63.22 204 ALA A O 1
ATOM 1552 N N . ASN A 1 205 ? -20.958 9.258 7.567 1.00 64.88 205 ASN A N 1
ATOM 1553 C CA . ASN A 1 205 ? -22.397 9.208 7.255 1.00 64.88 205 ASN A CA 1
ATOM 1554 C C . ASN A 1 205 ? -23.315 8.280 8.120 1.00 64.88 205 ASN A C 1
ATOM 1556 O O . ASN A 1 205 ? -23.420 7.079 7.853 1.00 64.88 205 ASN A O 1
ATOM 1560 N N . PRO A 1 206 ? -24.114 8.828 9.056 1.00 61.72 206 PRO A N 1
ATOM 1561 C CA . PRO A 1 206 ? -25.019 8.031 9.894 1.00 61.72 206 PRO A CA 1
ATOM 1562 C C . PRO A 1 206 ? -26.144 7.308 9.135 1.00 61.72 206 PRO A C 1
ATOM 1564 O O . PRO A 1 206 ? -26.742 6.384 9.682 1.00 61.72 206 PRO A O 1
ATOM 1567 N N . LEU A 1 207 ? -26.462 7.723 7.903 1.00 58.09 207 LEU A N 1
ATOM 1568 C CA . LEU A 1 207 ? -27.494 7.081 7.077 1.00 58.09 207 LEU A CA 1
ATOM 1569 C C . LEU A 1 207 ? -26.992 5.804 6.392 1.00 58.09 207 LEU A C 1
ATOM 1571 O O . LEU A 1 207 ? -27.789 4.954 6.026 1.00 58.09 207 LEU A O 1
ATOM 1575 N N . GLU A 1 208 ? -25.677 5.638 6.267 1.00 58.50 208 GLU A N 1
ATOM 1576 C CA . GLU A 1 208 ? -25.058 4.435 5.697 1.00 58.50 208 GLU A CA 1
ATOM 1577 C C . GLU A 1 208 ? -24.616 3.444 6.786 1.00 58.50 208 GLU A C 1
ATOM 1579 O O . GLU A 1 208 ? -23.823 2.546 6.528 1.00 58.50 208 GLU A O 1
ATOM 1584 N N . GLY A 1 209 ? -25.117 3.617 8.014 1.00 55.81 209 GLY A N 1
ATOM 1585 C CA . GLY A 1 209 ? -24.808 2.759 9.158 1.00 55.81 209 GLY A CA 1
ATOM 1586 C C . GLY A 1 209 ? -23.466 3.009 9.816 1.00 55.81 209 GLY A C 1
ATOM 1587 O O . GLY A 1 209 ? -22.962 2.133 10.511 1.00 55.81 209 GLY A O 1
ATOM 1588 N N . TYR A 1 210 ? -22.913 4.206 9.626 1.00 63.84 210 TYR A N 1
ATOM 1589 C CA . TYR A 1 210 ? -21.555 4.532 10.032 1.00 63.84 210 TYR A CA 1
ATOM 1590 C C . TYR A 1 210 ? -20.509 3.598 9.416 1.00 63.84 210 TYR A C 1
ATOM 1592 O O . TYR A 1 210 ? -19.819 2.897 10.160 1.00 63.84 210 TYR A O 1
ATOM 1600 N N . PRO A 1 211 ? -20.383 3.561 8.072 1.00 56.50 211 PRO A N 1
ATOM 1601 C CA . PRO A 1 211 ? -19.442 2.665 7.421 1.00 56.50 211 PRO A CA 1
ATOM 1602 C C . PRO A 1 211 ? -18.042 2.901 7.983 1.00 56.50 211 PRO A C 1
ATOM 1604 O O . PRO A 1 211 ? -17.545 4.032 7.995 1.00 56.50 211 PRO A O 1
ATOM 1607 N N . ILE A 1 212 ? -17.424 1.822 8.461 1.00 59.00 212 ILE A N 1
ATOM 1608 C CA . ILE A 1 212 ? -16.072 1.854 9.000 1.00 59.00 212 ILE A CA 1
ATOM 1609 C C . ILE A 1 212 ? -15.105 1.718 7.832 1.00 59.00 212 ILE A C 1
ATOM 1611 O O . ILE A 1 212 ? -14.871 0.629 7.309 1.00 59.00 212 ILE A O 1
ATOM 1615 N N . ALA A 1 213 ? -14.503 2.832 7.435 1.00 56.91 213 ALA A N 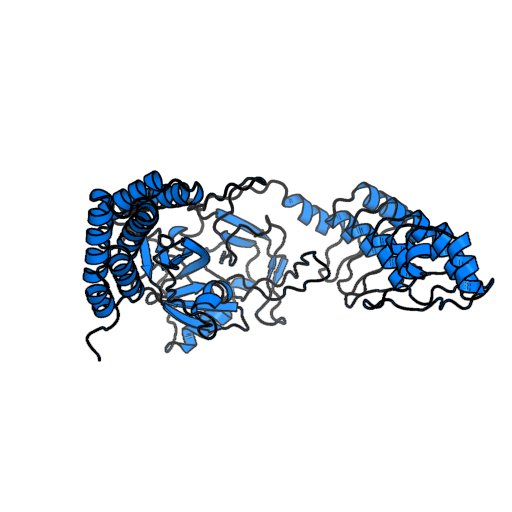1
ATOM 1616 C CA . ALA A 1 213 ? -13.329 2.801 6.575 1.00 56.91 213 ALA A CA 1
ATOM 1617 C C . ALA A 1 213 ? -12.077 2.764 7.460 1.00 56.91 213 ALA A C 1
ATOM 1619 O O . ALA A 1 213 ? -11.915 3.599 8.351 1.00 56.91 213 ALA A O 1
ATOM 1620 N N . SER A 1 214 ? -11.190 1.789 7.239 1.00 56.12 214 SER A N 1
ATOM 1621 C CA . SER A 1 214 ? -9.851 1.831 7.834 1.00 56.12 214 SER A CA 1
ATOM 1622 C C . SER A 1 214 ? -8.993 2.814 7.040 1.00 56.12 214 SER A C 1
ATOM 1624 O O . SER A 1 214 ? -8.775 2.619 5.843 1.00 56.12 214 SER A O 1
ATOM 1626 N N . SER A 1 215 ? -8.528 3.871 7.704 1.00 54.69 215 SER A N 1
ATOM 1627 C CA . SER A 1 215 ? -7.756 4.968 7.101 1.00 54.69 215 SER A CA 1
ATOM 1628 C C . SER A 1 215 ? -6.252 4.866 7.376 1.00 54.69 215 SER A C 1
ATOM 1630 O O . SER A 1 215 ? -5.447 5.514 6.704 1.00 54.69 215 SER A O 1
ATOM 1632 N N . GLY A 1 216 ? -5.830 4.003 8.309 1.00 71.69 216 GLY A N 1
ATOM 1633 C CA . GLY A 1 216 ? -4.414 3.841 8.622 1.00 71.69 216 GLY A CA 1
ATOM 1634 C C . GLY A 1 216 ? -4.103 3.044 9.880 1.00 71.69 216 GLY A C 1
ATOM 1635 O O . GLY A 1 216 ? -4.952 2.367 10.461 1.00 71.69 216 GLY A O 1
ATOM 1636 N N . VAL A 1 217 ? -2.841 3.123 10.300 1.00 76.75 217 VAL A N 1
ATOM 1637 C CA . VAL A 1 217 ? -2.337 2.578 11.563 1.00 76.75 217 VAL A CA 1
ATOM 1638 C C . VAL A 1 217 ? -1.545 3.648 12.271 1.00 76.75 217 VAL A C 1
ATOM 1640 O O . VAL A 1 217 ? -0.710 4.322 11.677 1.00 76.75 217 VAL A O 1
ATOM 1643 N N . ALA A 1 218 ? -1.788 3.729 13.565 1.00 81.81 218 ALA A N 1
ATOM 1644 C CA . ALA A 1 218 ? -1.051 4.549 14.484 1.00 81.81 218 ALA A CA 1
ATOM 1645 C C . ALA A 1 218 ? -0.356 3.681 15.532 1.00 81.81 218 ALA A C 1
ATOM 1647 O O . ALA A 1 218 ? -0.615 2.481 15.666 1.00 81.81 218 ALA A O 1
ATOM 1648 N N . PHE A 1 219 ? 0.497 4.301 16.333 1.00 84.12 219 PHE A N 1
ATOM 1649 C CA . PHE A 1 219 ? 1.023 3.673 17.531 1.00 84.12 219 PHE A CA 1
ATOM 1650 C C . PHE A 1 219 ? 0.956 4.613 18.721 1.00 84.12 219 PHE A C 1
ATOM 1652 O O . PHE A 1 219 ? 1.252 5.806 18.622 1.00 84.12 219 PHE A O 1
ATOM 1659 N N . ALA A 1 220 ? 0.580 4.057 19.865 1.00 83.69 220 ALA A N 1
ATOM 1660 C CA . ALA A 1 220 ? 0.591 4.778 21.123 1.00 83.69 220 ALA A CA 1
ATOM 1661 C C . ALA A 1 220 ? 1.927 4.614 21.846 1.00 83.69 220 ALA A C 1
ATOM 1663 O O . ALA A 1 220 ? 2.475 3.511 21.956 1.00 83.69 220 ALA A O 1
ATOM 1664 N N . PHE A 1 221 ? 2.415 5.714 22.406 1.00 77.94 221 PHE A N 1
ATOM 1665 C CA . PHE A 1 221 ? 3.635 5.764 23.202 1.00 77.94 221 PHE A CA 1
ATOM 1666 C C . PHE A 1 221 ? 3.368 6.441 24.546 1.00 77.94 221 PHE A C 1
ATOM 1668 O O . PHE A 1 221 ? 2.366 7.127 24.740 1.00 77.94 221 PHE A O 1
ATOM 1675 N N . GLY A 1 222 ? 4.262 6.199 25.506 1.00 64.75 222 GLY A N 1
ATOM 1676 C CA . GLY A 1 222 ? 4.070 6.601 26.899 1.00 64.75 222 GLY A CA 1
ATOM 1677 C C . GLY A 1 222 ? 4.217 8.101 27.146 1.00 64.75 222 GLY A C 1
ATOM 1678 O O . GLY A 1 222 ? 5.191 8.499 27.782 1.00 64.75 222 GLY A O 1
ATOM 1679 N N . HIS A 1 223 ? 3.279 8.927 26.665 1.00 62.78 223 HIS A N 1
ATOM 1680 C CA . HIS A 1 223 ? 3.152 10.324 27.083 1.00 62.78 223 HIS A CA 1
ATOM 1681 C C . HIS A 1 223 ? 1.752 10.913 26.818 1.00 62.78 223 HIS A C 1
ATOM 1683 O O . HIS A 1 223 ? 1.345 11.014 25.667 1.00 62.78 223 HIS A O 1
ATOM 1689 N N . GLU A 1 224 ? 1.047 11.337 27.877 1.00 69.69 224 GLU A N 1
ATOM 1690 C CA . GLU A 1 224 ? 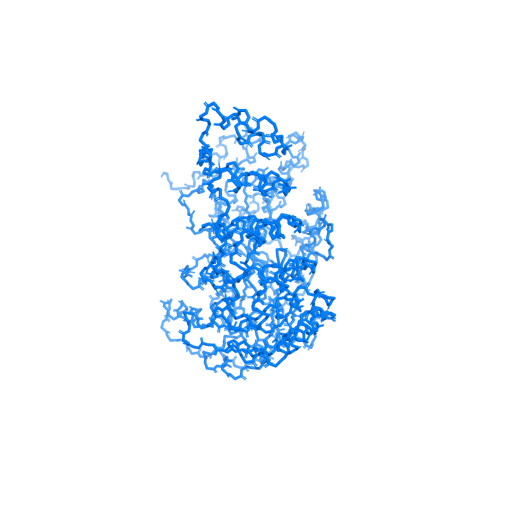-0.099 12.276 27.819 1.00 69.69 224 GLU A CA 1
ATOM 1691 C C . GLU A 1 224 ? -1.145 11.996 26.724 1.00 69.69 224 GLU A C 1
ATOM 1693 O O . GLU A 1 224 ? -1.516 12.895 25.982 1.00 69.69 224 GLU A O 1
ATOM 1698 N N . GLY A 1 225 ? -1.594 10.751 26.552 1.00 76.06 225 GLY A N 1
ATOM 1699 C CA . GLY A 1 225 ? -2.651 10.491 25.567 1.00 76.06 225 GLY A CA 1
ATOM 1700 C C . GLY A 1 225 ? -2.200 10.466 24.102 1.00 76.06 225 GLY A C 1
ATOM 1701 O O . GLY A 1 225 ? -3.013 10.182 23.227 1.00 76.06 225 GLY A O 1
ATOM 1702 N N . ARG A 1 226 ? -0.922 10.735 23.809 1.00 84.69 226 ARG A N 1
ATOM 1703 C CA . ARG A 1 226 ? -0.455 10.944 22.436 1.00 84.69 226 ARG A CA 1
ATOM 1704 C C . ARG A 1 226 ? -0.205 9.654 21.664 1.00 84.69 226 ARG A C 1
ATOM 1706 O O . ARG A 1 226 ? 0.257 8.634 22.183 1.00 84.69 226 ARG A O 1
ATOM 1713 N N . ILE A 1 227 ? -0.494 9.751 20.379 1.00 87.19 227 ILE A N 1
ATOM 1714 C CA . ILE A 1 227 ? -0.395 8.702 19.374 1.00 87.19 227 ILE A CA 1
ATOM 1715 C C . ILE A 1 227 ? 0.296 9.316 18.154 1.00 87.19 227 ILE A C 1
ATOM 1717 O O . ILE A 1 227 ? 0.106 10.495 17.865 1.00 87.19 227 ILE A O 1
ATOM 1721 N N . ALA A 1 228 ? 1.093 8.538 17.427 1.00 86.62 228 ALA A N 1
ATOM 1722 C CA . ALA A 1 228 ? 1.703 8.986 16.178 1.00 86.62 228 ALA A CA 1
ATOM 1723 C C . ALA A 1 228 ? 1.295 8.085 15.009 1.00 86.62 228 ALA A C 1
ATOM 1725 O O . ALA A 1 228 ? 1.122 6.874 15.164 1.00 86.62 228 ALA A O 1
ATOM 1726 N N . THR A 1 229 ? 1.133 8.699 13.843 1.00 84.69 229 THR A N 1
ATOM 1727 C CA . THR A 1 229 ? 0.755 8.069 12.570 1.00 84.69 229 THR A CA 1
ATOM 1728 C C . THR A 1 229 ? 1.372 8.862 11.416 1.00 84.69 229 THR A C 1
ATOM 1730 O O . THR A 1 229 ? 1.945 9.929 11.645 1.00 84.69 229 THR A O 1
ATOM 1733 N N . ALA A 1 230 ? 1.269 8.374 10.180 1.00 80.38 230 ALA A N 1
ATOM 1734 C CA . ALA A 1 230 ? 1.590 9.203 9.023 1.00 80.38 230 ALA A CA 1
ATOM 1735 C C . ALA A 1 230 ? 0.515 10.271 8.782 1.00 80.38 230 ALA A C 1
ATOM 1737 O O . ALA A 1 230 ? -0.659 10.049 9.103 1.00 80.38 230 ALA A O 1
ATOM 1738 N N . ALA A 1 231 ? 0.901 11.406 8.194 1.00 78.38 231 ALA A N 1
ATOM 1739 C CA . ALA A 1 231 ? -0.022 12.502 7.894 1.00 78.38 231 ALA A CA 1
ATOM 1740 C C . ALA A 1 231 ? -1.109 12.069 6.901 1.00 78.38 231 ALA A C 1
ATOM 1742 O O . ALA A 1 231 ? -2.285 12.346 7.122 1.00 78.38 231 ALA A O 1
ATOM 1743 N N . HIS A 1 232 ? -0.757 11.271 5.893 1.00 77.12 232 HIS A N 1
ATOM 1744 C CA . HIS A 1 232 ? -1.720 10.794 4.900 1.00 77.12 232 HIS A CA 1
ATOM 1745 C C . HIS A 1 232 ? -2.822 9.883 5.466 1.00 77.12 232 HIS A C 1
ATOM 1747 O O . HIS A 1 232 ? -3.870 9.729 4.842 1.00 77.12 232 HIS A O 1
ATOM 1753 N N . CYS A 1 233 ? -2.611 9.269 6.636 1.00 77.00 233 CYS A N 1
ATOM 1754 C CA . CYS A 1 233 ? -3.658 8.509 7.329 1.00 77.00 233 CYS A CA 1
ATOM 1755 C C . CYS A 1 233 ? -4.722 9.413 7.956 1.00 77.00 233 CYS A C 1
ATOM 1757 O O . CYS A 1 233 ? -5.739 8.913 8.431 1.00 77.00 233 CYS A O 1
ATOM 1759 N N . VAL A 1 234 ? -4.467 10.723 8.011 1.00 76.25 234 VAL A N 1
ATOM 1760 C CA . VAL A 1 234 ? -5.347 11.703 8.646 1.00 76.25 234 VAL A CA 1
ATOM 1761 C C . VAL A 1 234 ? -5.709 12.881 7.739 1.00 76.25 234 VAL A C 1
ATOM 1763 O O . VAL A 1 234 ? -6.425 13.778 8.180 1.00 76.25 234 VAL A O 1
ATOM 1766 N N . ASP A 1 235 ? -5.275 12.871 6.472 1.00 73.06 235 ASP A N 1
ATOM 1767 C CA . ASP A 1 235 ? -5.541 13.932 5.486 1.00 73.06 235 ASP A CA 1
ATOM 1768 C C . ASP A 1 235 ? -7.036 14.284 5.398 1.00 73.06 235 ASP A C 1
ATOM 1770 O O . ASP A 1 235 ? -7.401 15.461 5.354 1.00 73.06 235 ASP A O 1
ATOM 1774 N N . GLU A 1 236 ? -7.907 13.270 5.443 1.00 67.38 236 GLU A N 1
ATOM 1775 C CA . GLU A 1 236 ? -9.364 13.436 5.368 1.00 67.38 236 GLU A CA 1
ATOM 1776 C C . GLU A 1 236 ? -9.975 14.176 6.569 1.00 67.38 236 GLU A C 1
ATOM 1778 O O . GLU A 1 236 ? -11.045 14.771 6.440 1.00 67.38 236 GLU A O 1
ATOM 1783 N N . PHE A 1 237 ? -9.289 14.194 7.717 1.00 70.69 237 PHE A N 1
ATOM 1784 C CA . PHE A 1 237 ? -9.726 14.917 8.918 1.00 70.69 237 PHE A CA 1
ATOM 1785 C C . PHE A 1 237 ? -9.183 16.353 8.973 1.00 70.69 237 PHE A C 1
ATOM 1787 O O . PHE A 1 237 ? -9.731 17.202 9.681 1.00 70.69 237 PHE A O 1
ATOM 1794 N N . VAL A 1 238 ? -8.100 16.630 8.239 1.00 66.31 238 VAL A N 1
ATOM 1795 C CA . VAL A 1 238 ? -7.361 17.901 8.282 1.00 66.31 238 VAL A CA 1
ATOM 1796 C C . VAL A 1 238 ? -7.820 18.851 7.172 1.00 66.31 238 VAL A C 1
ATOM 1798 O O . VAL A 1 238 ? -7.987 20.048 7.424 1.00 66.31 238 VAL A O 1
ATOM 1801 N N . ASP A 1 239 ? -8.071 18.351 5.956 1.00 58.50 239 ASP A N 1
ATOM 1802 C CA . ASP A 1 239 ? -8.533 19.173 4.827 1.00 58.50 239 ASP A CA 1
ATOM 1803 C C . ASP A 1 239 ? -10.065 19.349 4.813 1.00 58.50 239 ASP A C 1
ATOM 1805 O O . ASP A 1 239 ? -10.795 18.842 3.961 1.00 58.50 239 ASP A O 1
ATOM 1809 N N . GLN A 1 240 ? -10.564 20.153 5.754 1.00 50.91 240 GLN A N 1
ATOM 1810 C CA . GLN A 1 240 ? -11.986 20.517 5.869 1.00 50.91 240 GLN A CA 1
ATOM 1811 C C . GLN A 1 240 ? -12.464 21.507 4.786 1.00 50.91 240 GLN A C 1
ATOM 1813 O O . GLN A 1 240 ? -13.584 22.015 4.849 1.00 50.91 240 GLN A O 1
ATOM 1818 N N . SER A 1 241 ? -11.633 21.835 3.786 1.00 42.12 241 SER A N 1
ATOM 1819 C CA . SER A 1 241 ? -12.021 22.758 2.710 1.00 42.12 241 SER A CA 1
ATOM 1820 C C . SER A 1 241 ? -12.874 22.098 1.617 1.00 42.12 241 SER A C 1
ATOM 1822 O O . SER A 1 241 ? -13.455 22.806 0.788 1.00 42.12 241 SER A O 1
ATOM 1824 N N . THR A 1 242 ? -12.988 20.762 1.632 1.00 40.72 242 THR A N 1
ATOM 1825 C CA . THR A 1 242 ? -13.705 19.979 0.611 1.00 40.72 242 THR A CA 1
ATOM 1826 C C . THR A 1 242 ? -14.814 19.057 1.136 1.00 40.72 242 THR A C 1
ATOM 1828 O O . THR A 1 242 ? -15.642 18.639 0.325 1.00 40.72 242 THR A O 1
ATOM 1831 N N . SER A 1 243 ? -14.908 18.770 2.442 1.00 41.78 243 SER A N 1
ATOM 1832 C CA . SER A 1 243 ? -15.927 17.861 2.989 1.00 41.78 243 SER A CA 1
ATOM 1833 C C . SER A 1 243 ? -17.072 18.611 3.692 1.00 41.78 243 SER A C 1
ATOM 1835 O O . SER A 1 243 ? -16.893 19.317 4.677 1.00 41.78 243 SER A O 1
ATOM 1837 N N . GLU A 1 244 ? -18.307 18.417 3.218 1.00 43.16 244 GLU A N 1
ATOM 1838 C CA . GLU A 1 244 ? -19.541 18.743 3.965 1.00 43.16 244 GLU A CA 1
ATOM 1839 C C . GLU A 1 244 ? -19.811 17.710 5.090 1.00 43.16 244 GLU A C 1
ATOM 1841 O O . GLU A 1 244 ? -20.936 17.569 5.564 1.00 43.16 244 GLU A O 1
ATOM 1846 N N . SER A 1 245 ? -18.803 16.926 5.483 1.00 49.50 245 SER A N 1
ATOM 1847 C CA . SER A 1 245 ? -18.933 15.735 6.326 1.00 49.50 245 SER A CA 1
ATOM 1848 C C . SER A 1 245 ? -18.189 15.928 7.643 1.00 49.50 245 SER A C 1
ATOM 1850 O O . SER A 1 245 ? -16.997 16.217 7.650 1.00 49.50 245 SER A O 1
ATOM 1852 N N . LEU A 1 246 ? -18.899 15.756 8.759 1.00 57.38 246 LEU A N 1
ATOM 1853 C CA . LEU A 1 246 ? -18.294 15.630 10.083 1.00 57.38 246 LEU A CA 1
ATOM 1854 C C . LEU A 1 246 ? -17.647 14.246 10.154 1.00 57.38 246 LEU A C 1
ATOM 1856 O O . LEU A 1 246 ? -18.358 13.246 10.109 1.00 57.38 246 LEU A O 1
ATOM 1860 N N . LEU A 1 247 ? -16.319 14.200 10.206 1.00 64.69 247 LEU A N 1
ATOM 1861 C CA . LEU A 1 247 ? -15.542 12.976 10.370 1.00 64.69 247 LEU A CA 1
ATOM 1862 C C . LEU A 1 247 ? -14.686 13.142 11.624 1.00 64.69 247 LEU A C 1
ATOM 1864 O O . LEU A 1 247 ? -13.870 14.062 11.685 1.00 64.69 247 LEU A O 1
ATOM 1868 N N . SER A 1 248 ? -14.873 12.258 12.600 1.00 68.56 248 SER A N 1
ATOM 1869 C CA . SER A 1 248 ? -13.959 12.126 13.737 1.00 68.56 248 SER A CA 1
ATOM 1870 C C . SER A 1 248 ? -13.103 10.874 13.539 1.00 68.56 248 SER A C 1
ATOM 1872 O O . SER A 1 248 ? -13.660 9.819 13.203 1.00 68.56 248 SER A O 1
ATOM 1874 N N . PRO A 1 249 ? -11.774 10.949 13.733 1.00 78.19 249 PRO A N 1
ATOM 1875 C CA . PRO A 1 249 ? -10.949 9.758 13.765 1.00 78.19 249 PRO A CA 1
ATOM 1876 C C . PRO A 1 249 ? -11.207 8.976 15.054 1.00 78.19 249 PRO A C 1
ATOM 1878 O O . PRO A 1 249 ? -11.240 9.533 16.152 1.00 78.19 249 PRO A O 1
ATOM 1881 N N . PHE A 1 250 ? -11.327 7.661 14.920 1.00 79.94 250 PHE A N 1
ATOM 1882 C CA . PHE A 1 250 ? -11.367 6.725 16.037 1.00 79.94 250 PHE A CA 1
ATOM 1883 C C . PHE A 1 250 ? -10.185 5.772 15.951 1.00 79.94 250 PHE A C 1
ATOM 1885 O O . PHE A 1 250 ? -9.780 5.350 14.871 1.00 79.94 250 PHE A O 1
ATOM 1892 N N . VAL A 1 251 ? -9.664 5.365 17.101 1.00 82.88 251 VAL A N 1
ATOM 1893 C CA . VAL A 1 251 ? -8.725 4.248 17.199 1.00 82.88 251 VAL A CA 1
ATOM 1894 C C . VAL A 1 251 ? -9.344 3.121 18.003 1.00 82.88 251 VAL A C 1
ATOM 1896 O O . VAL A 1 251 ? -9.990 3.360 19.022 1.00 82.88 251 VAL A O 1
ATOM 1899 N N . PHE A 1 252 ? -9.125 1.874 17.592 1.00 81.38 252 PHE A N 1
ATOM 1900 C CA . PHE A 1 252 ? -9.441 0.742 18.461 1.00 81.38 252 PHE A CA 1
ATOM 1901 C C . PHE A 1 252 ? -8.221 0.378 19.302 1.00 81.38 252 PHE A C 1
ATOM 1903 O O . PHE A 1 252 ? -7.191 -0.051 18.780 1.00 81.38 252 PHE A O 1
ATOM 1910 N N . SER A 1 253 ? -8.332 0.515 20.620 1.00 80.75 253 SER A N 1
ATOM 1911 C CA . SER A 1 253 ? -7.264 0.102 21.523 1.00 80.75 253 SER A CA 1
ATOM 1912 C C . SER A 1 253 ? -7.500 -1.322 21.994 1.00 80.75 253 SER A C 1
ATOM 1914 O O . SER A 1 253 ? -8.382 -1.568 22.808 1.00 80.75 253 SER A O 1
ATOM 1916 N N . ALA A 1 254 ? -6.652 -2.265 21.581 1.00 75.75 254 ALA A N 1
ATOM 1917 C CA . ALA A 1 254 ? -6.646 -3.609 22.166 1.00 75.75 254 ALA A CA 1
ATOM 1918 C C . ALA A 1 254 ? -6.193 -3.609 23.642 1.00 75.75 254 ALA A C 1
ATOM 1920 O O . ALA A 1 254 ? -6.401 -4.587 24.363 1.00 75.75 254 ALA A O 1
ATOM 1921 N N . TYR A 1 255 ? -5.565 -2.521 24.102 1.00 75.25 255 TYR A N 1
ATOM 1922 C CA . TYR A 1 255 ? -5.199 -2.332 25.502 1.00 75.25 255 TYR A CA 1
ATOM 1923 C C . TYR A 1 255 ? -6.437 -2.047 26.363 1.00 75.25 255 TYR A C 1
ATOM 1925 O O . TYR A 1 255 ? -6.663 -2.734 27.362 1.00 75.25 255 TYR A O 1
ATOM 1933 N N . TYR A 1 256 ? -7.271 -1.094 25.939 1.00 75.88 256 TYR A N 1
ATOM 1934 C CA . TYR A 1 256 ? -8.511 -0.734 26.634 1.00 75.88 256 TYR A CA 1
ATOM 1935 C C . TYR A 1 256 ? -9.711 -1.597 26.218 1.00 75.88 256 TYR A C 1
ATOM 1937 O O . TYR A 1 256 ? -10.673 -1.717 26.972 1.00 75.88 256 TYR A O 1
ATOM 1945 N N . GLY A 1 257 ? -9.635 -2.279 25.077 1.00 76.69 257 GLY A N 1
ATOM 1946 C CA . GLY A 1 257 ? -10.728 -3.040 24.476 1.00 76.69 257 GLY A CA 1
ATOM 1947 C C . GLY A 1 257 ? -11.909 -2.150 24.092 1.00 76.69 257 GLY A C 1
ATOM 1948 O O . GLY A 1 257 ? -13.036 -2.523 24.392 1.00 76.69 257 GLY A O 1
ATOM 1949 N N . ASP A 1 258 ? -11.655 -0.965 23.534 1.00 80.88 258 ASP A N 1
ATOM 1950 C CA . ASP A 1 258 ? -12.690 0.015 23.175 1.00 80.88 258 ASP A CA 1
ATOM 1951 C C . ASP A 1 258 ? -12.263 0.861 21.963 1.00 80.88 258 ASP A C 1
ATOM 1953 O O . ASP A 1 258 ? -11.071 0.943 21.637 1.00 80.88 258 ASP A O 1
ATOM 1957 N N . PHE A 1 259 ? -13.249 1.479 21.315 1.00 80.88 259 PHE A N 1
ATOM 1958 C CA . PHE A 1 259 ? -13.071 2.532 20.322 1.00 80.88 259 PHE A CA 1
ATOM 1959 C C . PHE A 1 259 ? -12.930 3.874 21.029 1.00 80.88 259 PHE A C 1
ATOM 1961 O O . PHE A 1 259 ? -13.727 4.224 21.897 1.00 80.88 259 PHE A O 1
ATOM 1968 N N . ILE A 1 260 ? -11.906 4.623 20.650 1.00 81.56 260 ILE A N 1
ATOM 1969 C CA . ILE A 1 260 ? -11.514 5.848 21.332 1.00 81.56 260 ILE A CA 1
ATOM 1970 C C . ILE A 1 260 ? -11.437 6.935 20.279 1.00 81.56 260 ILE A C 1
ATOM 1972 O O . ILE A 1 260 ? -10.687 6.807 19.313 1.00 81.56 260 ILE A O 1
ATOM 1976 N N . GLU A 1 261 ? -12.264 7.961 20.443 1.00 79.31 261 GLU A N 1
ATOM 1977 C CA . GLU A 1 261 ? -12.192 9.159 19.615 1.00 79.31 261 GLU A CA 1
ATOM 1978 C C . GLU A 1 261 ? -10.848 9.845 19.859 1.00 79.31 261 GLU A C 1
ATOM 1980 O O . GLU A 1 261 ? -10.372 9.922 20.998 1.00 79.31 261 GLU A O 1
ATOM 1985 N N . VAL A 1 262 ? -10.214 10.299 18.783 1.00 82.00 262 VAL A N 1
ATOM 1986 C CA . VAL A 1 262 ? -8.923 10.977 18.850 1.00 82.00 262 VAL A CA 1
ATOM 1987 C C . VAL A 1 262 ? -8.974 12.291 18.096 1.00 82.00 262 VAL A C 1
ATOM 1989 O O . VAL A 1 262 ? -9.629 12.417 17.066 1.00 82.00 262 VAL A O 1
ATOM 1992 N N . GLU A 1 263 ? -8.245 13.276 18.598 1.00 81.69 263 GLU A N 1
ATOM 1993 C CA . GLU A 1 263 ? -8.108 14.579 17.957 1.00 81.69 263 GLU A CA 1
ATOM 1994 C C . GLU A 1 263 ? -6.782 14.657 17.205 1.00 81.69 263 GLU A C 1
ATOM 1996 O O . GLU A 1 263 ? -5.760 14.163 17.683 1.00 81.69 263 GLU A O 1
ATOM 2001 N N . VAL A 1 264 ? -6.768 15.311 16.043 1.00 82.31 264 VAL A N 1
ATOM 2002 C CA . VAL A 1 264 ? -5.519 15.614 15.334 1.00 82.31 264 VAL A CA 1
ATOM 2003 C C . VAL A 1 264 ? -4.853 16.829 15.992 1.00 82.31 264 VAL A C 1
ATOM 2005 O O . VAL A 1 264 ? -5.303 17.957 15.811 1.00 82.31 264 VAL A O 1
ATOM 2008 N N . GLU A 1 265 ? -3.783 16.607 16.764 1.00 82.94 265 GLU A N 1
ATOM 2009 C CA . GLU A 1 265 ? -3.067 17.656 17.515 1.00 82.94 265 GLU A CA 1
ATOM 2010 C C . GLU A 1 265 ? -2.115 18.446 16.605 1.00 82.94 265 GLU A C 1
ATOM 2012 O O . GLU A 1 265 ? -2.053 19.676 16.663 1.00 82.94 265 GLU A O 1
ATOM 2017 N N . SER A 1 266 ? -1.352 17.751 15.756 1.00 82.12 266 SER A N 1
ATOM 2018 C CA . SER A 1 266 ? -0.408 18.387 14.830 1.00 82.12 266 SER A CA 1
ATOM 2019 C C . SER A 1 266 ? -0.101 17.513 13.620 1.00 82.12 266 SER A C 1
ATOM 2021 O O . SER A 1 266 ? -0.174 16.287 13.693 1.00 82.12 266 SER A O 1
ATOM 2023 N N . VAL A 1 267 ? 0.252 18.154 12.504 1.00 81.44 267 VAL A N 1
ATOM 2024 C CA . VAL A 1 267 ? 0.560 17.489 11.234 1.00 81.44 267 VAL A CA 1
ATOM 2025 C C . VAL A 1 267 ? 1.764 18.159 10.587 1.00 81.44 267 VAL A C 1
ATOM 2027 O O . VAL A 1 267 ? 1.798 19.380 10.426 1.00 81.44 267 VAL A O 1
ATOM 2030 N N . ASP A 1 268 ? 2.730 17.344 10.190 1.00 79.88 268 ASP A N 1
ATOM 2031 C CA . ASP A 1 268 ? 3.854 17.702 9.342 1.00 79.88 268 ASP A CA 1
ATOM 2032 C C . ASP A 1 268 ? 3.701 16.976 8.003 1.00 79.88 268 ASP A C 1
ATOM 2034 O O . ASP A 1 268 ? 4.093 15.821 7.845 1.00 79.88 268 ASP A O 1
ATOM 2038 N N . VAL A 1 269 ? 3.095 17.667 7.037 1.00 75.94 269 VAL A N 1
ATOM 2039 C CA . VAL A 1 269 ? 2.875 17.148 5.678 1.00 75.94 269 VAL A CA 1
ATOM 2040 C C . VAL A 1 269 ? 4.200 16.938 4.944 1.00 75.94 269 VAL A C 1
ATOM 2042 O O . VAL A 1 269 ? 4.296 16.068 4.086 1.00 75.94 269 VAL A O 1
ATOM 2045 N N . GLU A 1 270 ? 5.228 17.731 5.264 1.00 73.94 270 GLU A N 1
ATOM 2046 C CA . GLU A 1 270 ? 6.523 17.631 4.592 1.00 73.94 270 GLU A CA 1
ATOM 2047 C C . GLU A 1 270 ? 7.248 16.350 4.988 1.00 73.94 270 GLU A C 1
ATOM 2049 O O . GLU A 1 270 ? 7.881 15.755 4.130 1.00 73.94 270 GLU A O 1
ATOM 2054 N N . ASN A 1 271 ? 7.136 15.917 6.244 1.00 72.44 271 ASN A N 1
ATOM 2055 C CA . ASN A 1 271 ? 7.730 14.666 6.727 1.00 72.44 271 ASN A CA 1
ATOM 2056 C C . ASN A 1 271 ? 6.728 13.496 6.795 1.00 72.44 271 ASN A C 1
ATOM 2058 O O . ASN A 1 271 ? 7.080 12.423 7.275 1.00 72.44 271 ASN A O 1
ATOM 2062 N N . ASP A 1 272 ? 5.491 13.713 6.341 1.00 77.38 272 ASP A N 1
ATOM 2063 C CA . ASP A 1 272 ? 4.361 12.782 6.410 1.00 77.38 272 ASP A CA 1
ATOM 2064 C C . ASP A 1 272 ? 4.148 12.165 7.806 1.00 77.38 272 ASP A C 1
ATOM 2066 O O . ASP A 1 272 ? 4.019 10.953 7.964 1.00 77.38 272 ASP A O 1
ATOM 2070 N N . VAL A 1 273 ? 4.100 13.008 8.842 1.00 81.19 273 VAL A N 1
ATOM 2071 C CA . VAL A 1 273 ? 3.852 12.601 10.237 1.00 81.19 273 VAL A CA 1
ATOM 2072 C C . VAL A 1 273 ? 2.697 13.403 10.828 1.00 81.19 273 VAL A C 1
ATOM 2074 O O . VAL A 1 273 ? 2.605 14.612 10.635 1.00 81.19 273 VAL A O 1
ATOM 2077 N N . ALA A 1 274 ? 1.849 12.752 11.620 1.00 83.44 274 ALA A N 1
ATOM 2078 C CA . ALA A 1 274 ? 0.839 13.401 12.444 1.00 83.44 274 ALA A CA 1
ATOM 2079 C C . ALA A 1 274 ? 0.858 12.879 13.886 1.00 83.44 274 ALA A C 1
ATOM 2081 O O . ALA A 1 274 ? 1.122 11.700 14.143 1.00 83.44 274 ALA A O 1
ATOM 2082 N N . ILE A 1 275 ? 0.549 13.775 14.824 1.00 86.69 275 ILE A N 1
ATOM 2083 C CA . ILE A 1 275 ? 0.320 13.463 16.234 1.00 86.69 275 ILE A CA 1
ATOM 2084 C C . ILE A 1 275 ? -1.170 13.586 16.517 1.00 86.69 275 ILE A C 1
ATOM 2086 O O . ILE A 1 275 ? -1.785 14.613 16.218 1.00 86.69 275 ILE A O 1
ATOM 2090 N N . LEU A 1 276 ? -1.725 12.534 17.107 1.00 86.56 276 LEU A N 1
ATOM 2091 C CA . LEU A 1 276 ? -3.097 12.469 17.583 1.00 86.56 276 LEU A CA 1
ATOM 2092 C C . LEU A 1 276 ? -3.121 12.452 19.111 1.00 86.56 276 LEU A C 1
ATOM 2094 O O . LEU A 1 276 ? -2.169 11.986 19.744 1.00 86.56 276 LEU A O 1
ATOM 2098 N N . HIS A 1 277 ? -4.227 12.897 19.694 1.00 85.44 277 HIS A N 1
ATOM 2099 C CA . HIS A 1 277 ? -4.462 12.882 21.131 1.00 85.44 277 HIS A CA 1
ATOM 2100 C C . HIS A 1 277 ? -5.726 12.084 21.463 1.00 85.44 277 HIS A C 1
ATOM 2102 O O . HIS A 1 277 ? -6.805 12.376 20.952 1.00 85.44 277 HIS A O 1
ATOM 2108 N N . ALA A 1 278 ? -5.581 11.086 22.331 1.00 83.06 278 ALA A N 1
ATOM 2109 C CA . ALA A 1 278 ? -6.669 10.311 22.912 1.00 83.06 278 ALA A CA 1
ATOM 2110 C C . ALA A 1 278 ? -6.854 10.690 24.387 1.00 83.06 278 ALA A C 1
ATOM 2112 O O . ALA A 1 278 ? -5.877 10.752 25.137 1.00 83.06 278 ALA A O 1
ATOM 2113 N N . ASP A 1 279 ? -8.102 10.859 24.830 1.00 75.38 279 ASP A N 1
ATOM 2114 C CA . ASP A 1 279 ? -8.432 11.131 26.238 1.00 75.38 279 ASP A CA 1
ATOM 2115 C C . ASP A 1 279 ? -8.374 9.848 27.092 1.00 75.38 279 ASP A C 1
ATOM 2117 O O . ASP A 1 279 ? -9.379 9.345 27.598 1.00 75.38 279 ASP A O 1
ATOM 2121 N N . TRP A 1 280 ? -7.176 9.261 27.217 1.00 74.06 280 TRP A N 1
ATOM 2122 C CA . TRP A 1 280 ? -6.913 8.118 28.095 1.00 74.06 280 TRP A CA 1
ATOM 2123 C C . TRP A 1 280 ? -5.844 8.412 29.162 1.00 74.06 280 TRP A C 1
ATOM 2125 O O . TRP A 1 280 ? -4.982 9.270 28.972 1.00 74.06 280 TRP A O 1
ATOM 2135 N N . PRO A 1 281 ? -5.840 7.690 30.303 1.00 57.22 281 PRO A N 1
ATOM 2136 C CA . PRO A 1 281 ? -5.016 8.069 31.452 1.00 57.22 281 PRO A CA 1
ATOM 2137 C C . PRO A 1 281 ? -3.501 7.850 31.293 1.00 57.22 281 PRO A C 1
ATOM 2139 O O . PRO A 1 281 ? -2.774 8.431 32.086 1.00 57.22 281 PRO A O 1
ATOM 2142 N N . GLU A 1 282 ? -3.042 7.001 30.351 1.00 66.25 282 GLU A N 1
ATOM 2143 C CA . GLU A 1 282 ? -1.640 6.798 29.892 1.00 66.25 282 GLU A CA 1
ATOM 2144 C C . GLU A 1 282 ? -1.510 5.472 29.101 1.00 66.25 282 GLU A C 1
ATOM 2146 O O . GLU A 1 282 ? -1.998 4.439 29.563 1.00 66.25 282 GLU A O 1
ATOM 2151 N N . HIS A 1 283 ? -0.778 5.449 27.974 1.00 64.50 283 HIS A N 1
ATOM 2152 C CA . HIS A 1 283 ? -0.561 4.239 27.158 1.00 64.50 283 HIS A CA 1
ATOM 2153 C C . HIS A 1 283 ? 0.924 3.793 27.164 1.00 64.50 283 HIS A C 1
ATOM 2155 O O . HIS A 1 283 ? 1.744 4.351 26.437 1.00 64.50 283 HIS A O 1
ATOM 2161 N N . PRO A 1 284 ? 1.331 2.771 27.945 1.00 57.28 284 PRO A N 1
ATOM 2162 C CA . PRO A 1 284 ? 2.746 2.511 28.270 1.00 57.28 284 PRO A CA 1
ATOM 2163 C C . PRO A 1 284 ? 3.525 1.696 27.220 1.00 57.28 284 PRO A C 1
ATOM 2165 O O . PRO A 1 284 ? 4.554 1.100 27.536 1.00 57.28 284 PRO A O 1
ATOM 2168 N N . ALA A 1 285 ? 3.007 1.568 26.002 1.00 66.88 285 ALA A N 1
ATOM 2169 C CA . ALA A 1 285 ? 3.268 0.365 25.219 1.00 66.88 285 ALA A CA 1
ATOM 2170 C C . ALA A 1 285 ? 4.440 0.470 24.221 1.00 66.88 285 ALA A C 1
ATOM 2172 O O . ALA A 1 285 ? 5.126 -0.529 24.014 1.00 66.88 285 ALA A O 1
ATOM 2173 N N . PHE A 1 286 ? 4.755 1.668 23.712 1.00 76.38 286 PHE A N 1
ATOM 2174 C CA . PHE A 1 286 ? 6.016 1.935 23.009 1.00 76.38 286 PHE A CA 1
ATOM 2175 C C . PHE A 1 286 ? 6.851 3.026 23.684 1.00 76.38 286 PHE A C 1
ATOM 2177 O O . PHE A 1 286 ? 6.335 4.011 24.218 1.00 76.38 286 PHE A O 1
ATOM 2184 N N . GLN A 1 287 ? 8.172 2.855 23.606 1.00 78.00 287 GLN A N 1
ATOM 2185 C CA . GLN A 1 287 ? 9.155 3.899 23.888 1.00 78.00 287 GLN A CA 1
ATOM 2186 C C . GLN A 1 287 ? 9.674 4.466 22.570 1.00 78.00 287 GLN A C 1
ATOM 2188 O O . GLN A 1 287 ? 9.942 3.708 21.639 1.00 78.00 287 GLN A O 1
ATOM 2193 N N . LEU A 1 288 ? 9.862 5.782 22.508 1.00 79.50 288 LEU A N 1
ATOM 2194 C CA . LEU A 1 288 ? 10.495 6.428 21.362 1.00 79.50 288 LEU A CA 1
ATOM 2195 C C . LEU A 1 288 ? 12.017 6.275 21.464 1.00 79.50 288 LEU A C 1
ATOM 2197 O O . LEU A 1 288 ? 12.605 6.437 22.539 1.00 79.50 288 LEU A O 1
ATOM 2201 N N . ALA A 1 289 ? 12.656 5.941 20.351 1.00 77.06 289 ALA A N 1
ATOM 2202 C CA . ALA A 1 289 ? 14.103 5.951 20.234 1.00 77.06 289 ALA A CA 1
ATOM 2203 C C . ALA A 1 289 ? 14.638 7.386 20.085 1.00 77.06 289 ALA A C 1
ATOM 2205 O O . ALA A 1 289 ? 13.892 8.341 19.871 1.00 77.06 289 ALA A O 1
ATOM 2206 N N . THR A 1 290 ? 15.953 7.539 20.195 1.00 76.19 290 THR A N 1
ATOM 2207 C CA . THR A 1 290 ? 16.667 8.763 19.816 1.00 76.19 290 THR A CA 1
ATOM 2208 C C . THR A 1 290 ? 17.178 8.649 18.382 1.00 76.19 290 THR A C 1
ATOM 2210 O O . THR A 1 290 ? 17.372 7.544 17.876 1.00 76.19 290 THR A O 1
ATOM 2213 N N . ALA A 1 291 ? 17.467 9.786 17.743 1.00 69.38 291 ALA A N 1
ATOM 2214 C CA . ALA A 1 291 ? 18.045 9.812 16.397 1.00 69.38 291 ALA A CA 1
ATOM 2215 C C . ALA A 1 291 ? 19.380 9.041 16.291 1.00 69.38 291 ALA A C 1
ATOM 2217 O O . ALA A 1 291 ? 19.709 8.520 15.234 1.00 69.38 291 ALA A O 1
ATOM 2218 N N . ASP A 1 292 ? 20.136 8.905 17.387 1.00 70.75 292 ASP A N 1
ATOM 2219 C CA . ASP A 1 292 ? 21.401 8.159 17.394 1.00 70.75 292 ASP A CA 1
ATOM 2220 C C . ASP A 1 292 ? 21.200 6.632 17.424 1.00 70.75 292 ASP A C 1
ATOM 2222 O O . ASP A 1 292 ? 22.075 5.878 16.989 1.00 70.75 292 ASP A O 1
ATOM 2226 N N . ASP A 1 293 ? 20.058 6.152 17.929 1.00 70.12 293 ASP A N 1
ATOM 2227 C CA . ASP A 1 293 ? 19.811 4.717 18.108 1.00 70.12 293 ASP A CA 1
ATOM 2228 C C . ASP A 1 293 ? 19.711 3.984 16.762 1.00 70.12 293 ASP A C 1
ATOM 2230 O O . ASP A 1 293 ? 20.178 2.846 16.632 1.00 70.12 293 ASP A O 1
ATOM 2234 N N . ILE A 1 294 ? 19.190 4.663 15.734 1.00 68.06 294 ILE A N 1
ATOM 2235 C CA . ILE A 1 294 ? 18.991 4.095 14.398 1.00 68.06 294 ILE A CA 1
ATOM 2236 C C . ILE A 1 294 ? 20.309 3.755 13.699 1.00 68.06 294 ILE A C 1
ATOM 2238 O O . ILE A 1 294 ? 20.412 2.735 13.021 1.00 68.06 294 ILE A O 1
ATOM 2242 N N . ALA A 1 295 ? 21.355 4.552 13.935 1.00 67.12 295 ALA A N 1
ATOM 2243 C CA . ALA A 1 295 ? 22.662 4.378 13.308 1.00 67.12 295 ALA A CA 1
ATOM 2244 C C . ALA A 1 295 ? 23.358 3.075 13.736 1.00 67.12 295 ALA A C 1
ATOM 2246 O O . ALA A 1 295 ? 24.313 2.634 13.094 1.00 67.12 295 ALA A O 1
ATOM 2247 N N . THR A 1 296 ? 22.899 2.466 14.833 1.00 68.50 296 THR A N 1
ATOM 2248 C CA . THR A 1 296 ? 23.434 1.203 15.358 1.00 68.50 296 THR A CA 1
ATOM 2249 C C . THR A 1 296 ? 22.557 -0.008 15.044 1.00 68.50 296 THR A C 1
ATOM 2251 O O . THR A 1 296 ? 22.971 -1.144 15.299 1.00 68.50 296 THR A O 1
ATOM 2254 N N . ALA A 1 297 ? 21.369 0.209 14.474 1.00 70.69 297 ALA A N 1
ATOM 2255 C CA . ALA A 1 297 ? 20.481 -0.868 14.075 1.00 70.69 297 ALA A CA 1
ATOM 2256 C C . ALA A 1 297 ? 21.080 -1.641 12.888 1.00 70.69 297 ALA A C 1
ATOM 2258 O O . ALA A 1 297 ? 21.690 -1.081 11.985 1.00 70.69 297 ALA A O 1
ATOM 2259 N N . THR A 1 298 ? 20.923 -2.961 12.901 1.00 66.94 298 THR A N 1
ATOM 2260 C CA . THR A 1 298 ? 21.314 -3.847 11.782 1.00 66.94 298 THR A CA 1
ATOM 2261 C C . THR A 1 298 ? 20.106 -4.537 11.158 1.00 66.94 298 THR A C 1
ATOM 2263 O O . THR A 1 298 ? 20.185 -5.093 10.064 1.00 66.94 298 THR A O 1
ATOM 2266 N N . GLN A 1 299 ? 18.979 -4.497 11.865 1.00 68.38 299 GLN A N 1
ATOM 2267 C CA . GLN A 1 299 ? 17.693 -5.057 11.497 1.00 68.38 299 GLN A CA 1
ATOM 2268 C C . GLN A 1 299 ? 16.610 -4.161 12.090 1.00 68.38 299 GLN A C 1
ATOM 2270 O O . GLN A 1 299 ? 16.790 -3.611 13.183 1.00 68.38 299 GLN A O 1
ATOM 2275 N N . LEU A 1 300 ? 15.511 -4.034 11.363 1.00 72.88 300 LEU A N 1
ATOM 2276 C CA . LEU A 1 300 ? 14.315 -3.319 11.768 1.00 72.88 300 LEU A CA 1
ATOM 2277 C C . LEU A 1 300 ? 13.135 -4.275 11.658 1.00 72.88 300 LEU A C 1
ATOM 2279 O O . LEU A 1 300 ? 13.023 -5.028 10.698 1.00 72.88 300 LEU A O 1
ATOM 2283 N N . LEU A 1 301 ? 12.266 -4.265 12.651 1.00 74.38 301 LEU A N 1
ATOM 2284 C CA . LEU A 1 301 ? 11.000 -4.964 12.626 1.00 74.38 301 LEU A CA 1
ATOM 2285 C C . LEU A 1 301 ? 9.962 -3.990 12.104 1.00 74.38 301 LEU A C 1
ATOM 2287 O O . LEU A 1 301 ? 9.814 -2.889 12.634 1.00 74.38 301 LEU A O 1
ATOM 2291 N N . VAL A 1 302 ? 9.260 -4.409 11.069 1.00 72.56 302 VAL A N 1
ATOM 2292 C CA . VAL A 1 302 ? 8.154 -3.659 10.500 1.00 72.56 302 VAL A CA 1
ATOM 2293 C C . VAL A 1 302 ? 6.878 -4.269 11.050 1.00 72.56 302 VAL A C 1
ATOM 2295 O O . VAL A 1 302 ? 6.591 -5.429 10.757 1.00 72.56 302 VAL A O 1
ATOM 2298 N N . ALA A 1 303 ? 6.156 -3.524 11.887 1.00 73.44 303 ALA A N 1
ATOM 2299 C CA . ALA A 1 303 ? 4.896 -3.962 12.482 1.00 73.44 303 ALA A CA 1
ATOM 2300 C C . ALA A 1 303 ? 3.705 -3.313 11.767 1.00 73.44 303 ALA A C 1
ATOM 2302 O O . ALA A 1 303 ? 3.691 -2.097 11.564 1.00 73.44 303 ALA A O 1
ATOM 2303 N N . ALA A 1 304 ? 2.711 -4.123 11.400 1.00 71.38 304 ALA A N 1
ATOM 2304 C CA . ALA A 1 304 ? 1.492 -3.672 10.732 1.00 71.38 304 ALA A CA 1
ATOM 2305 C C . ALA A 1 304 ? 0.356 -4.707 10.858 1.00 71.38 304 ALA A C 1
ATOM 2307 O O . ALA A 1 304 ? 0.566 -5.854 11.266 1.00 71.38 304 ALA A O 1
ATOM 2308 N N . TYR A 1 305 ? -0.858 -4.303 10.486 1.00 67.12 305 TYR A N 1
ATOM 2309 C CA . TYR A 1 305 ? -1.974 -5.222 10.265 1.00 67.12 305 TYR A CA 1
ATOM 2310 C C . TYR A 1 305 ? -1.953 -5.688 8.795 1.00 67.12 305 TYR A C 1
ATOM 2312 O O . TYR A 1 305 ? -1.924 -4.828 7.907 1.00 67.12 305 TYR A O 1
ATOM 2320 N N . PRO A 1 306 ? -1.916 -7.010 8.523 1.00 56.59 306 PRO A N 1
ATOM 2321 C CA . PRO A 1 306 ? -1.974 -7.541 7.170 1.00 56.59 306 PRO A CA 1
ATOM 2322 C C . PRO A 1 306 ? -3.224 -7.107 6.394 1.00 56.59 306 PRO A C 1
ATOM 2324 O O . PRO A 1 306 ? -4.209 -6.669 6.967 1.00 56.59 306 PRO A O 1
ATOM 2327 N N . PRO A 1 307 ? -3.252 -7.301 5.080 1.00 48.97 307 PRO A N 1
ATOM 2328 C CA . PRO A 1 307 ? -4.443 -7.585 4.358 1.00 48.97 307 PRO A CA 1
ATOM 2329 C C . PRO A 1 307 ? -4.823 -9.046 4.582 1.00 48.97 307 PRO A C 1
ATOM 2331 O O . PRO A 1 307 ? -3.990 -9.904 4.893 1.00 48.97 307 PRO A O 1
ATOM 2334 N N . PRO A 1 308 ? -6.074 -9.367 4.293 1.00 45.88 308 PRO A N 1
ATOM 2335 C CA . PRO A 1 308 ? -6.504 -10.733 4.041 1.00 45.88 308 PRO A CA 1
ATOM 2336 C C . PRO A 1 308 ? -5.609 -11.445 3.018 1.00 45.88 308 PRO A C 1
ATOM 2338 O O . PRO A 1 308 ? -5.176 -10.880 2.016 1.00 45.88 308 PRO A O 1
ATOM 2341 N N . VAL A 1 309 ? -5.373 -12.735 3.247 1.00 43.34 309 VAL A N 1
ATOM 2342 C CA . VAL A 1 309 ? -4.310 -13.518 2.591 1.00 43.34 309 VAL A CA 1
ATOM 2343 C C . VAL A 1 309 ? -4.710 -14.108 1.224 1.00 43.34 309 VAL A C 1
ATOM 2345 O O . VAL A 1 309 ? -4.016 -14.989 0.720 1.00 43.34 309 VAL A O 1
ATOM 2348 N N . THR A 1 310 ? -5.811 -13.698 0.584 1.00 36.75 310 THR A N 1
ATOM 2349 C CA . THR A 1 310 ? -6.177 -14.251 -0.738 1.00 36.75 310 THR A CA 1
ATOM 2350 C C . THR A 1 310 ? -6.212 -13.205 -1.844 1.00 36.75 310 THR A C 1
ATOM 2352 O O . THR A 1 310 ? -6.886 -12.193 -1.740 1.00 36.75 310 THR A O 1
ATOM 2355 N N . GLU A 1 311 ? -5.581 -13.530 -2.979 1.00 35.97 311 GLU A N 1
ATOM 2356 C CA . GLU A 1 311 ? -5.691 -12.821 -4.273 1.00 35.97 311 GLU A CA 1
ATOM 2357 C C . GLU A 1 311 ? -7.125 -12.824 -4.865 1.00 35.97 311 GLU A C 1
ATOM 2359 O O . GLU A 1 311 ? -7.369 -12.296 -5.948 1.00 35.97 311 GLU A O 1
ATOM 2364 N N . CYS A 1 312 ? -8.096 -13.424 -4.172 1.00 26.00 312 CYS A N 1
ATOM 2365 C CA . CYS A 1 312 ? -9.522 -13.170 -4.355 1.00 26.00 312 CYS A CA 1
ATOM 2366 C C . CYS A 1 312 ? -9.981 -12.252 -3.230 1.00 26.00 312 CYS A C 1
ATOM 2368 O O . CYS A 1 312 ? -9.694 -12.554 -2.080 1.00 26.00 312 CYS A O 1
ATOM 2370 N N . ALA A 1 313 ? -10.731 -11.206 -3.571 1.00 31.50 313 ALA A N 1
ATOM 2371 C CA . ALA A 1 313 ? -11.405 -10.296 -2.650 1.00 31.50 313 ALA A CA 1
ATOM 2372 C C . ALA A 1 313 ? -12.199 -11.021 -1.539 1.00 31.50 313 ALA A C 1
ATOM 2374 O O . ALA A 1 313 ? -13.408 -11.214 -1.644 1.00 31.50 313 ALA A O 1
ATOM 2375 N N . CYS A 1 314 ? -11.524 -11.417 -0.469 1.00 28.16 314 CYS A N 1
ATOM 2376 C CA . CYS A 1 314 ? -12.074 -11.393 0.871 1.00 28.16 314 CYS A CA 1
ATOM 2377 C C . CYS A 1 314 ? -11.180 -10.441 1.653 1.00 28.16 314 CYS A C 1
ATOM 2379 O O . CYS A 1 314 ? -9.968 -10.504 1.518 1.00 28.16 314 CYS A O 1
ATOM 2381 N N . ASN A 1 315 ? -11.809 -9.508 2.345 1.00 40.22 315 ASN A N 1
ATOM 2382 C CA . ASN A 1 315 ? -11.307 -8.320 3.013 1.00 40.22 315 ASN A CA 1
ATOM 2383 C C . ASN A 1 315 ? -11.279 -8.517 4.554 1.00 40.22 315 ASN A C 1
ATOM 2385 O O . ASN A 1 315 ? -11.601 -7.590 5.281 1.00 40.22 315 ASN A O 1
ATOM 2389 N N . THR A 1 316 ? -10.883 -9.689 5.084 1.00 37.69 316 THR A N 1
ATOM 2390 C CA . THR A 1 316 ? -10.692 -9.855 6.540 1.00 37.69 316 THR A CA 1
ATOM 2391 C C . THR A 1 316 ? -9.753 -8.790 7.098 1.00 37.69 316 THR A C 1
ATOM 2393 O O . THR A 1 316 ? -8.557 -8.838 6.807 1.00 37.69 316 THR A O 1
ATOM 2396 N N . VAL A 1 317 ? -10.271 -7.874 7.924 1.00 42.00 317 VAL A N 1
ATOM 2397 C CA . VAL A 1 317 ? -9.473 -6.929 8.719 1.00 42.00 317 VAL A CA 1
ATOM 2398 C C . VAL A 1 317 ? -8.726 -7.743 9.779 1.00 42.00 317 VAL A C 1
ATOM 2400 O O . VAL A 1 317 ? -9.354 -8.270 10.703 1.00 42.00 317 VAL A O 1
ATOM 2403 N N . PRO A 1 318 ? -7.399 -7.930 9.688 1.00 48.75 318 PRO A N 1
ATOM 2404 C CA . PRO A 1 318 ? -6.697 -8.637 10.736 1.00 48.75 318 PRO A CA 1
ATOM 2405 C C . PRO A 1 318 ? -6.591 -7.722 11.943 1.00 48.75 318 PRO A C 1
ATOM 2407 O O . PRO A 1 318 ? -6.038 -6.636 11.903 1.00 48.75 318 PRO A O 1
ATOM 2410 N N . TYR A 1 319 ? -7.092 -8.230 13.052 1.00 52.62 319 TYR A N 1
ATOM 2411 C CA . TYR A 1 319 ? -6.972 -7.676 14.397 1.00 52.62 319 TYR A CA 1
ATOM 2412 C C . TYR A 1 319 ? -5.676 -8.101 15.095 1.00 52.62 319 TYR A C 1
ATOM 2414 O O . TYR A 1 319 ? -5.421 -7.758 16.249 1.00 52.62 319 TYR A O 1
ATOM 2422 N N . ARG A 1 320 ? -4.872 -8.932 14.427 1.00 61.50 320 ARG A N 1
ATOM 2423 C CA . ARG A 1 320 ? -3.564 -9.352 14.913 1.00 61.50 320 ARG A CA 1
ATOM 2424 C C . ARG A 1 320 ? -2.529 -8.494 14.226 1.00 61.50 320 ARG A C 1
ATOM 2426 O O . ARG A 1 320 ? -2.461 -8.480 13.003 1.00 61.50 320 ARG A O 1
ATOM 2433 N N . VAL A 1 321 ? -1.717 -7.820 15.025 1.00 69.25 321 VAL A N 1
ATOM 2434 C CA . VAL A 1 321 ? -0.490 -7.205 14.536 1.00 69.25 321 VAL A CA 1
ATOM 2435 C C . VAL A 1 321 ? 0.444 -8.327 14.119 1.00 69.25 321 VAL A C 1
ATOM 2437 O O . VAL A 1 321 ? 0.652 -9.286 14.872 1.00 69.25 321 VAL A O 1
ATOM 2440 N N . TYR A 1 322 ? 1.011 -8.196 12.934 1.00 71.75 322 TYR A N 1
ATOM 2441 C CA . TYR A 1 322 ? 2.111 -9.029 12.490 1.00 71.75 322 TYR A CA 1
ATOM 2442 C C . TYR A 1 322 ? 3.344 -8.160 12.361 1.00 71.75 322 TYR A C 1
ATOM 2444 O O . TYR A 1 322 ? 3.255 -6.946 12.159 1.00 71.75 322 TYR A O 1
ATOM 2452 N N . TYR A 1 323 ? 4.500 -8.790 12.493 1.00 74.50 323 TYR A N 1
ATOM 2453 C CA . TYR A 1 323 ? 5.751 -8.130 12.193 1.00 74.50 323 TYR A CA 1
ATOM 2454 C C . TYR A 1 323 ? 6.657 -9.013 11.351 1.00 74.50 323 TYR A C 1
ATOM 2456 O O . TYR A 1 323 ? 6.583 -10.246 11.386 1.00 74.50 323 TYR A O 1
ATOM 2464 N N . GLU A 1 324 ? 7.538 -8.351 10.613 1.00 72.44 324 GLU A N 1
ATOM 2465 C CA . GLU A 1 324 ? 8.621 -8.982 9.876 1.00 72.44 324 GLU A CA 1
ATOM 2466 C C . GLU A 1 324 ? 9.943 -8.296 10.220 1.00 72.44 324 GLU A C 1
ATOM 2468 O O . GLU A 1 324 ? 10.017 -7.072 10.296 1.00 72.44 324 GLU A O 1
ATOM 2473 N N . ALA A 1 325 ? 10.998 -9.088 10.419 1.00 73.75 325 ALA A N 1
ATOM 2474 C CA . ALA A 1 325 ? 12.352 -8.568 10.544 1.00 73.75 325 ALA A CA 1
ATOM 2475 C C . ALA A 1 325 ? 12.957 -8.316 9.158 1.00 73.75 325 ALA A C 1
ATOM 2477 O O . ALA A 1 325 ? 13.224 -9.256 8.405 1.00 73.75 325 ALA A O 1
ATOM 2478 N N . MET A 1 326 ? 13.223 -7.050 8.854 1.00 69.12 326 MET A N 1
ATOM 2479 C CA . MET A 1 326 ? 13.878 -6.597 7.634 1.00 69.12 326 MET A CA 1
ATOM 2480 C C . MET A 1 326 ? 15.333 -6.202 7.932 1.00 69.12 326 MET A C 1
ATOM 2482 O O . MET A 1 326 ? 15.607 -5.510 8.919 1.00 69.12 326 MET A O 1
ATOM 2486 N N . PRO A 1 327 ? 16.311 -6.650 7.126 1.00 64.94 327 PRO A N 1
ATOM 2487 C CA . PRO A 1 327 ? 17.687 -6.198 7.280 1.00 64.94 327 PRO A CA 1
ATOM 2488 C C . PRO A 1 327 ? 17.780 -4.707 6.948 1.00 64.94 327 PRO A C 1
ATOM 2490 O O . PRO A 1 327 ? 17.218 -4.258 5.953 1.00 64.94 327 PRO A O 1
ATOM 2493 N N . LEU A 1 328 ? 18.514 -3.941 7.753 1.00 65.25 328 LEU A N 1
ATOM 2494 C CA . LEU A 1 328 ? 18.797 -2.545 7.432 1.00 65.25 328 LEU A CA 1
ATOM 2495 C C . LEU A 1 328 ? 19.993 -2.497 6.470 1.00 65.25 328 LEU A C 1
ATOM 2497 O O . LEU A 1 328 ? 21.099 -2.872 6.861 1.00 65.25 328 LEU A O 1
ATOM 2501 N N . LEU A 1 329 ? 19.786 -2.069 5.220 1.00 57.88 329 LEU A N 1
ATOM 2502 C CA . LEU A 1 329 ? 20.860 -1.974 4.220 1.00 57.88 329 LEU A CA 1
ATOM 2503 C C . LEU A 1 329 ? 21.716 -0.734 4.441 1.00 57.88 329 LEU A C 1
ATOM 2505 O O . LEU A 1 329 ? 22.943 -0.809 4.362 1.00 57.88 329 LEU A O 1
ATOM 2509 N N . ARG A 1 330 ? 21.081 0.411 4.709 1.00 56.94 330 ARG A N 1
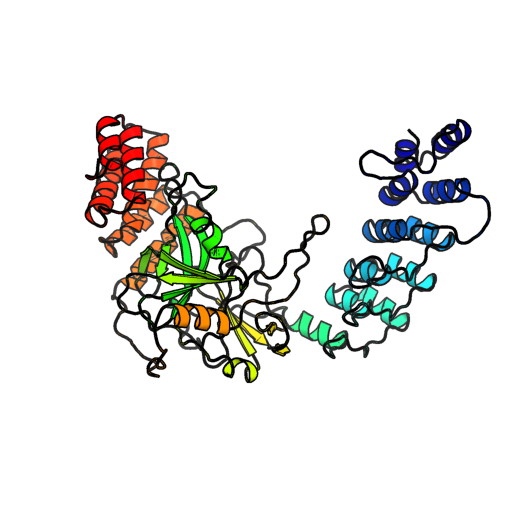ATOM 2510 C CA . ARG A 1 330 ? 21.786 1.678 4.903 1.00 56.94 330 ARG A CA 1
ATOM 2511 C C . ARG A 1 330 ? 20.925 2.698 5.637 1.00 56.94 330 ARG A C 1
ATOM 2513 O O . ARG A 1 330 ? 19.716 2.761 5.459 1.00 56.94 330 ARG A O 1
ATOM 2520 N N . HIS A 1 331 ? 21.607 3.532 6.409 1.00 61.03 331 HIS A N 1
ATOM 2521 C CA . HIS A 1 331 ? 21.089 4.758 6.994 1.00 61.03 331 HIS A CA 1
ATOM 2522 C C . HIS A 1 331 ? 21.739 5.958 6.281 1.00 61.03 331 HIS A C 1
ATOM 2524 O O . HIS A 1 331 ? 22.974 6.036 6.267 1.00 61.03 331 HIS A O 1
ATOM 2530 N N . ASP A 1 332 ? 20.960 6.858 5.667 1.00 56.50 332 ASP A N 1
ATOM 2531 C CA . ASP A 1 332 ? 21.498 8.051 4.996 1.00 56.50 332 ASP A CA 1
ATOM 2532 C C . ASP A 1 332 ? 21.086 9.359 5.698 1.00 56.50 332 ASP A C 1
ATOM 2534 O O . ASP A 1 332 ? 19.997 9.883 5.463 1.00 56.50 332 ASP A O 1
ATOM 2538 N N . PRO A 1 333 ? 21.976 9.945 6.521 1.00 56.41 333 PRO A N 1
ATOM 2539 C CA . PRO A 1 333 ? 21.695 11.195 7.221 1.00 56.41 333 PRO A CA 1
ATOM 2540 C C . PRO A 1 333 ? 21.750 12.439 6.320 1.00 56.41 333 PRO A C 1
ATOM 2542 O O . PRO A 1 333 ? 21.554 13.547 6.812 1.00 56.41 333 PRO A O 1
ATOM 2545 N N . SER A 1 334 ? 22.103 12.296 5.036 1.00 51.88 334 SER A N 1
ATOM 2546 C CA . SER A 1 334 ? 22.211 13.409 4.084 1.00 51.88 334 SER A CA 1
ATOM 2547 C C . SER A 1 334 ? 20.963 13.615 3.223 1.00 51.88 334 SER A C 1
ATOM 2549 O O . SER A 1 334 ? 20.851 14.651 2.563 1.00 51.88 334 SER A O 1
ATOM 2551 N N . LEU A 1 335 ? 20.030 12.661 3.246 1.00 49.81 335 LEU A N 1
ATOM 2552 C CA . LEU A 1 335 ? 18.720 12.775 2.615 1.00 49.81 335 LEU A CA 1
ATOM 2553 C C . LEU A 1 335 ? 17.736 13.484 3.559 1.00 49.81 335 LEU A C 1
ATOM 2555 O O . LEU A 1 335 ? 17.868 13.411 4.783 1.00 49.81 335 LEU A O 1
ATOM 2559 N N . HIS A 1 336 ? 16.761 14.196 2.981 1.00 46.97 336 HIS A N 1
ATOM 2560 C CA . HIS A 1 336 ? 15.655 14.797 3.742 1.00 46.97 336 HIS A CA 1
ATOM 2561 C C . HIS A 1 336 ? 14.955 13.697 4.559 1.00 46.97 336 HIS A C 1
ATOM 2563 O O . HIS A 1 336 ? 14.917 12.561 4.093 1.00 46.97 336 HIS A O 1
ATOM 2569 N N . SER A 1 337 ? 14.509 14.013 5.781 1.00 49.56 337 SER A N 1
ATOM 2570 C CA . SER A 1 337 ? 13.863 13.084 6.736 1.00 49.56 337 SER A CA 1
ATOM 2571 C C . SER A 1 337 ? 14.632 11.805 7.141 1.00 49.56 337 SER A C 1
ATOM 2573 O O . SER A 1 337 ? 14.073 10.968 7.846 1.00 49.56 337 SER A O 1
ATOM 2575 N N . MET A 1 338 ? 15.934 11.698 6.821 1.00 50.41 338 MET A N 1
ATOM 2576 C CA . MET A 1 338 ? 16.791 10.547 7.161 1.00 50.41 338 MET A CA 1
ATOM 2577 C C . MET A 1 338 ? 16.254 9.236 6.560 1.00 50.41 338 MET A C 1
ATOM 2579 O O . MET A 1 338 ? 15.674 8.392 7.236 1.00 50.41 338 MET A O 1
ATOM 2583 N N . ALA A 1 339 ? 16.474 9.043 5.257 1.00 54.66 339 ALA A N 1
ATOM 2584 C CA . ALA A 1 339 ? 15.982 7.857 4.568 1.00 54.66 339 ALA A CA 1
ATOM 2585 C C . ALA A 1 339 ? 16.681 6.572 5.049 1.00 54.66 339 ALA A C 1
ATOM 2587 O O . ALA A 1 339 ? 17.916 6.458 5.097 1.00 54.66 339 ALA A O 1
ATOM 2588 N N . ILE A 1 340 ? 15.856 5.580 5.368 1.00 54.56 340 ILE A N 1
ATOM 2589 C CA . ILE A 1 340 ? 16.263 4.241 5.778 1.00 54.56 340 ILE A CA 1
ATOM 2590 C C . ILE A 1 340 ? 16.098 3.320 4.570 1.00 54.56 340 ILE A C 1
ATOM 2592 O O . ILE A 1 340 ? 14.982 3.089 4.117 1.00 54.56 340 ILE A O 1
ATOM 2596 N N . ALA A 1 341 ? 17.190 2.753 4.061 1.00 55.41 341 ALA A N 1
ATOM 2597 C CA . ALA A 1 341 ? 17.115 1.714 3.041 1.00 55.41 341 ALA A CA 1
ATOM 2598 C C . ALA A 1 341 ? 17.026 0.352 3.733 1.00 55.41 341 ALA A C 1
ATOM 2600 O O . ALA A 1 341 ? 17.988 -0.099 4.363 1.00 55.41 341 ALA A O 1
ATOM 2601 N N . MET A 1 342 ? 15.879 -0.308 3.626 1.00 55.22 342 MET A N 1
ATOM 2602 C CA . MET A 1 342 ? 15.698 -1.677 4.103 1.00 55.22 342 MET A CA 1
ATOM 2603 C C . MET A 1 342 ? 15.948 -2.668 2.974 1.00 55.22 342 MET A C 1
ATOM 2605 O O . MET A 1 342 ? 15.741 -2.366 1.803 1.00 55.22 342 MET A O 1
ATOM 2609 N N . GLY A 1 343 ? 16.407 -3.861 3.328 1.00 48.84 343 GLY A N 1
ATOM 2610 C CA . GLY A 1 343 ? 16.442 -4.978 2.400 1.00 48.84 343 GLY A CA 1
ATOM 2611 C C . GLY A 1 343 ? 15.078 -5.637 2.361 1.00 48.84 343 GLY A C 1
ATOM 2612 O O . GLY A 1 343 ? 14.145 -5.201 3.026 1.00 48.84 343 GLY A O 1
ATOM 2613 N N . GLU A 1 344 ? 14.954 -6.703 1.587 1.00 47.84 344 GLU A N 1
ATOM 2614 C CA . GLU A 1 344 ? 13.632 -7.256 1.342 1.00 47.84 344 GLU A CA 1
ATOM 2615 C C . GLU A 1 344 ? 12.859 -7.713 2.582 1.00 47.84 344 GLU A C 1
ATOM 2617 O O . GLU A 1 344 ? 13.388 -8.428 3.448 1.00 47.84 344 GLU A O 1
ATOM 2622 N N . GLY A 1 345 ? 11.567 -7.388 2.548 1.00 49.44 345 GLY A N 1
ATOM 2623 C CA . GLY A 1 345 ? 10.473 -8.060 3.239 1.00 49.44 345 GLY A CA 1
ATOM 2624 C C . GLY A 1 345 ? 9.265 -8.185 2.304 1.00 49.44 345 GLY A C 1
ATOM 2625 O O . GLY A 1 345 ? 9.315 -7.708 1.164 1.00 49.44 345 GLY A O 1
ATOM 2626 N N . GLN A 1 346 ? 8.187 -8.843 2.740 1.00 49.28 346 GLN A N 1
ATOM 2627 C CA . GLN A 1 346 ? 6.932 -8.786 1.989 1.00 49.28 346 GLN A CA 1
ATOM 2628 C C . GLN A 1 346 ? 6.507 -7.321 1.927 1.00 49.28 346 GLN A C 1
ATOM 2630 O O . GLN A 1 346 ? 6.217 -6.711 2.953 1.00 49.28 346 GLN A O 1
ATOM 2635 N N . TYR A 1 347 ? 6.545 -6.741 0.725 1.00 44.28 347 TYR A N 1
ATOM 2636 C CA . TYR A 1 347 ? 6.126 -5.363 0.526 1.00 44.28 347 TYR A CA 1
ATOM 2637 C C . TYR A 1 347 ? 4.748 -5.160 1.164 1.00 44.28 347 TYR A C 1
ATOM 2639 O O . TYR A 1 347 ? 3.827 -5.954 0.942 1.00 44.28 347 TYR A O 1
ATOM 2647 N N . VAL A 1 348 ? 4.651 -4.082 1.946 1.00 50.09 348 VAL A N 1
ATOM 2648 C CA . VAL A 1 348 ? 3.456 -3.502 2.573 1.00 50.09 348 VAL A CA 1
ATOM 2649 C C . VAL A 1 348 ? 2.577 -2.934 1.454 1.00 50.09 348 VAL A C 1
ATOM 2651 O O . VAL A 1 348 ? 2.414 -1.731 1.280 1.00 50.09 348 VAL A O 1
ATOM 2654 N N . GLY A 1 349 ? 2.133 -3.842 0.589 1.00 38.88 349 GLY A N 1
ATOM 2655 C CA . GLY A 1 349 ? 1.392 -3.555 -0.623 1.00 38.88 349 GLY A CA 1
ATOM 2656 C C . GLY A 1 349 ? -0.014 -3.058 -0.339 1.00 38.88 349 GLY A C 1
ATOM 2657 O O . GLY A 1 349 ? -0.461 -3.098 0.809 1.00 38.88 349 GLY A O 1
ATOM 2658 N N . PRO A 1 350 ? -0.735 -2.622 -1.389 1.00 34.69 350 PRO A N 1
ATOM 2659 C CA . PRO A 1 350 ? -2.138 -2.250 -1.267 1.00 34.69 350 PRO A CA 1
ATOM 2660 C C . PRO A 1 350 ? -2.907 -3.383 -0.573 1.00 34.69 350 PRO A C 1
ATOM 2662 O O . PRO A 1 350 ? -3.010 -4.489 -1.105 1.00 34.69 350 PRO A O 1
ATOM 2665 N N . GLY A 1 351 ? -3.368 -3.103 0.649 1.00 43.06 351 GLY A N 1
ATOM 2666 C CA . GLY A 1 351 ? -4.028 -4.057 1.538 1.00 43.06 351 GLY A CA 1
ATOM 2667 C C . GLY A 1 351 ? -3.419 -4.153 2.947 1.00 43.06 351 GLY A C 1
ATOM 2668 O O . GLY A 1 351 ? -4.149 -4.441 3.889 1.00 43.06 351 GLY A O 1
ATOM 2669 N N . TRP A 1 352 ? -2.121 -3.893 3.126 1.00 46.38 352 TRP A N 1
ATOM 2670 C CA . TRP A 1 352 ? -1.547 -3.638 4.456 1.00 46.38 352 TRP A CA 1
ATOM 2671 C C . TRP A 1 352 ? -1.836 -2.183 4.844 1.00 46.38 352 TRP A C 1
ATOM 2673 O O . TRP A 1 352 ? -1.928 -1.324 3.965 1.00 46.38 352 TRP A O 1
ATOM 2683 N N . SER A 1 353 ? -1.975 -1.889 6.141 1.00 54.59 353 SER A N 1
ATOM 2684 C CA . SER A 1 353 ? -2.134 -0.497 6.582 1.00 54.59 353 SER A CA 1
ATOM 2685 C C . SER A 1 353 ? -1.006 0.399 6.048 1.00 54.59 353 SER A C 1
ATOM 2687 O O . SER A 1 353 ? 0.162 0.014 6.090 1.00 54.59 353 SER A O 1
ATOM 2689 N N . GLY A 1 354 ? -1.370 1.595 5.568 1.00 53.59 354 GLY A N 1
ATOM 2690 C CA . GLY A 1 354 ? -0.505 2.510 4.811 1.00 53.59 354 GLY A CA 1
ATOM 2691 C C . GLY A 1 354 ? 0.722 3.063 5.544 1.00 53.59 354 GLY A C 1
ATOM 2692 O O . GLY A 1 354 ? 1.577 3.652 4.890 1.00 53.59 354 GLY A O 1
ATOM 2693 N N . SER A 1 355 ? 0.843 2.831 6.856 1.00 64.94 355 SER A N 1
ATOM 2694 C CA . SER A 1 355 ? 1.898 3.411 7.700 1.00 64.94 355 SER A CA 1
ATOM 2695 C C . SER A 1 355 ? 2.488 2.385 8.667 1.00 64.94 355 SER A C 1
ATOM 2697 O O . SER A 1 355 ? 2.114 2.345 9.842 1.00 64.94 355 SER A O 1
ATOM 2699 N N . PRO A 1 356 ? 3.382 1.500 8.199 1.00 67.75 356 PRO A N 1
ATOM 2700 C CA . PRO A 1 356 ? 4.090 0.588 9.083 1.00 67.75 356 PRO A CA 1
ATOM 2701 C C . PRO A 1 356 ? 4.856 1.320 10.199 1.00 67.75 356 PRO A C 1
ATOM 2703 O O . PRO A 1 356 ? 5.220 2.493 10.081 1.00 67.75 356 PRO A O 1
ATOM 2706 N N . ILE A 1 357 ? 5.142 0.602 11.284 1.00 74.31 357 ILE A N 1
ATOM 2707 C CA . ILE A 1 357 ? 5.952 1.107 12.402 1.00 74.31 357 ILE A CA 1
ATOM 2708 C C . ILE A 1 357 ? 7.304 0.407 12.381 1.00 74.31 357 ILE A C 1
ATOM 2710 O O . ILE A 1 357 ? 7.366 -0.818 12.242 1.00 74.31 357 ILE A O 1
ATOM 2714 N N . VAL A 1 358 ? 8.377 1.179 12.548 1.00 74.56 358 VAL A N 1
ATOM 2715 C CA . VAL A 1 358 ? 9.752 0.673 12.532 1.00 74.56 358 VAL A CA 1
ATOM 2716 C C . VAL A 1 358 ? 10.270 0.478 13.957 1.00 74.56 358 VAL A C 1
ATOM 2718 O O . VAL A 1 358 ? 10.349 1.433 14.734 1.00 74.56 358 VAL A O 1
ATOM 2721 N N . LEU A 1 359 ? 10.697 -0.745 14.279 1.00 74.12 359 LEU A N 1
ATOM 2722 C CA . LEU A 1 359 ? 11.236 -1.115 15.589 1.00 74.12 359 LEU A CA 1
ATOM 2723 C C . LEU A 1 359 ? 12.605 -1.809 15.449 1.00 74.12 359 LEU A C 1
ATOM 2725 O O . LEU A 1 359 ? 12.663 -2.935 14.967 1.00 74.12 359 LEU A O 1
ATOM 2729 N N . PRO A 1 360 ? 13.740 -1.232 15.869 1.00 72.12 360 PRO A N 1
ATOM 2730 C CA . PRO A 1 360 ? 14.962 -1.986 16.142 1.00 72.12 360 PRO A CA 1
ATOM 2731 C C . PRO A 1 360 ? 14.742 -3.174 17.090 1.00 72.12 360 PRO A C 1
ATOM 2733 O O . PRO A 1 360 ? 13.757 -3.266 17.820 1.00 72.12 360 PRO A O 1
ATOM 2736 N N . ASN A 1 361 ? 15.743 -4.056 17.152 1.00 67.62 361 ASN A N 1
ATOM 2737 C CA . ASN A 1 361 ? 15.756 -5.254 18.006 1.00 67.62 361 ASN A CA 1
ATOM 2738 C C . ASN A 1 361 ? 15.550 -4.996 19.516 1.00 67.62 361 ASN A C 1
ATOM 2740 O O . ASN A 1 361 ? 15.390 -5.952 20.272 1.00 67.62 361 ASN A O 1
ATOM 2744 N N . ASP A 1 362 ? 15.594 -3.744 19.974 1.00 71.50 362 ASP A N 1
ATOM 2745 C CA . ASP A 1 362 ? 15.337 -3.366 21.366 1.00 71.50 362 ASP A CA 1
ATOM 2746 C C . ASP A 1 362 ? 13.882 -2.932 21.642 1.00 71.50 362 ASP A C 1
ATOM 2748 O O . ASP A 1 362 ? 13.561 -2.607 22.786 1.00 71.50 362 ASP A O 1
ATOM 2752 N N . GLY A 1 363 ? 13.013 -2.956 20.624 1.00 71.31 363 GLY A N 1
ATOM 2753 C CA . GLY A 1 363 ? 11.574 -2.702 20.738 1.00 71.31 363 GLY A CA 1
ATOM 2754 C C . GLY A 1 363 ? 11.175 -1.225 20.805 1.00 71.31 363 GLY A C 1
ATOM 2755 O O . GLY A 1 363 ? 9.989 -0.930 20.962 1.00 71.31 363 GLY A O 1
ATOM 2756 N N . ARG A 1 364 ? 12.126 -0.287 20.694 1.00 79.12 364 ARG A N 1
ATOM 2757 C CA . ARG A 1 364 ? 11.826 1.154 20.639 1.00 79.12 364 ARG A CA 1
ATOM 2758 C C . ARG A 1 364 ? 11.393 1.559 19.236 1.00 79.12 364 ARG A C 1
ATOM 2760 O O . ARG A 1 364 ? 11.904 1.020 18.267 1.00 79.12 364 ARG A O 1
ATOM 2767 N N . VAL A 1 365 ? 10.497 2.532 19.119 1.00 78.50 365 VAL A N 1
ATOM 2768 C CA . VAL A 1 365 ? 10.056 3.059 17.820 1.00 78.50 365 VAL A CA 1
ATOM 2769 C C . VAL A 1 365 ? 11.086 4.042 17.289 1.00 78.50 365 VAL A C 1
ATOM 2771 O O . VAL A 1 365 ? 11.415 5.014 17.968 1.00 78.50 365 VAL A O 1
ATOM 2774 N N . VAL A 1 366 ? 11.588 3.788 16.080 1.00 74.88 366 VAL A N 1
ATOM 2775 C CA . VAL A 1 366 ? 12.574 4.649 15.395 1.00 74.88 366 VAL A CA 1
ATOM 2776 C C . VAL A 1 366 ? 12.002 5.393 14.192 1.00 74.88 366 VAL A C 1
ATOM 2778 O O . VAL A 1 366 ? 12.741 6.144 13.567 1.00 74.88 366 VAL A O 1
ATOM 2781 N N . GLY A 1 367 ? 10.727 5.197 13.856 1.00 73.69 367 GLY A N 1
ATOM 2782 C CA . GLY A 1 367 ? 10.093 5.902 12.746 1.00 73.69 367 GLY A CA 1
ATOM 2783 C C . GLY A 1 367 ? 8.717 5.356 12.378 1.00 73.69 367 GLY A C 1
ATOM 2784 O O . GLY A 1 367 ? 8.314 4.274 12.826 1.00 73.69 367 GLY A O 1
ATOM 2785 N N . VAL A 1 368 ? 8.029 6.127 11.541 1.00 70.56 368 VAL A N 1
ATOM 2786 C CA . VAL A 1 368 ? 6.759 5.782 10.890 1.00 70.56 368 VAL A CA 1
ATOM 2787 C C . VAL A 1 368 ? 6.978 5.880 9.394 1.00 70.56 368 VAL A C 1
ATOM 2789 O O . VAL A 1 368 ? 7.601 6.830 8.919 1.00 70.56 368 VAL A O 1
ATOM 2792 N N . PHE A 1 369 ? 6.469 4.913 8.640 1.00 65.50 369 PHE A N 1
ATOM 2793 C CA . PHE A 1 369 ? 6.514 5.032 7.191 1.00 65.50 369 PHE A CA 1
ATOM 2794 C C . PHE A 1 369 ? 5.520 6.071 6.704 1.00 65.50 369 PHE A C 1
ATOM 2796 O O . PHE A 1 369 ? 4.335 5.999 7.012 1.00 65.50 369 PHE A O 1
ATOM 2803 N N . GLY A 1 370 ? 6.037 6.985 5.893 1.00 56.75 370 GLY A N 1
ATOM 2804 C CA . GLY A 1 370 ? 5.277 7.978 5.167 1.00 56.75 370 GLY A CA 1
ATOM 2805 C C . GLY A 1 370 ? 5.534 7.898 3.662 1.00 56.75 370 GLY A C 1
ATOM 2806 O O . GLY A 1 370 ? 6.572 7.401 3.211 1.00 56.75 370 GLY A O 1
ATOM 2807 N N . ARG A 1 371 ? 4.564 8.367 2.880 1.00 51.88 371 ARG A N 1
ATOM 2808 C CA . ARG A 1 371 ? 4.589 8.557 1.432 1.00 51.88 371 ARG A CA 1
ATOM 2809 C C . ARG A 1 371 ? 5.556 9.676 1.091 1.00 51.88 371 ARG A C 1
ATOM 2811 O O . ARG A 1 371 ? 5.226 10.838 1.298 1.00 51.88 371 ARG A O 1
ATOM 2818 N N . HIS A 1 372 ? 6.692 9.347 0.477 1.00 44.22 372 HIS A N 1
ATOM 2819 C CA . HIS A 1 372 ? 7.577 10.398 -0.014 1.00 44.22 372 HIS A CA 1
ATOM 2820 C C . HIS A 1 372 ? 7.576 10.647 -1.518 1.00 44.22 372 HIS A C 1
ATOM 2822 O O . HIS A 1 372 ? 7.771 11.800 -1.865 1.00 44.22 372 HIS A O 1
ATOM 2828 N N . HIS A 1 373 ? 7.237 9.704 -2.408 1.00 38.84 373 HIS A N 1
ATOM 2829 C CA . HIS A 1 373 ? 6.930 10.027 -3.815 1.00 38.84 373 HIS A CA 1
ATOM 2830 C C . HIS A 1 373 ? 6.147 8.901 -4.517 1.00 38.84 373 HIS A C 1
ATOM 2832 O O . HIS A 1 373 ? 6.625 7.774 -4.613 1.00 38.84 373 HIS A O 1
ATOM 2838 N N . TYR A 1 374 ? 4.973 9.227 -5.071 1.00 37.25 374 TYR A N 1
ATOM 2839 C CA . TYR A 1 374 ? 4.364 8.473 -6.171 1.00 37.25 374 TYR A CA 1
ATOM 2840 C C . TYR A 1 374 ? 4.599 9.260 -7.459 1.00 37.25 374 TYR A C 1
ATOM 2842 O O . TYR A 1 374 ? 4.100 10.379 -7.579 1.00 37.25 374 TYR A O 1
ATOM 2850 N N . GLU A 1 375 ? 5.290 8.688 -8.441 1.00 30.86 375 GLU A N 1
ATOM 2851 C CA . GLU A 1 375 ? 5.175 9.164 -9.821 1.00 30.86 375 GLU A CA 1
ATOM 2852 C C . GLU A 1 375 ? 4.358 8.149 -10.625 1.00 30.86 375 GLU A C 1
ATOM 2854 O O . GLU A 1 375 ? 4.760 7.008 -10.844 1.00 30.86 375 GLU A O 1
ATOM 2859 N N . LEU A 1 376 ? 3.159 8.574 -11.037 1.00 29.34 376 LEU A N 1
ATOM 2860 C CA . LEU A 1 376 ? 2.360 7.873 -12.035 1.00 29.34 376 LEU A CA 1
ATOM 2861 C C . LEU A 1 376 ? 3.011 8.091 -13.401 1.00 29.34 376 LEU A C 1
ATOM 2863 O O . LEU A 1 376 ? 2.927 9.185 -13.962 1.00 29.34 376 LEU A O 1
ATOM 2867 N N . VAL A 1 377 ? 3.599 7.036 -13.955 1.00 30.27 377 VAL A N 1
ATOM 2868 C CA . VAL A 1 377 ? 3.992 6.992 -15.363 1.00 30.27 377 VAL A CA 1
ATOM 2869 C C . VAL A 1 377 ? 3.152 5.905 -16.031 1.00 30.27 377 VAL A C 1
ATOM 2871 O O . VAL A 1 377 ? 3.366 4.723 -15.795 1.00 30.27 377 VAL A O 1
ATOM 2874 N N . ASP A 1 378 ? 2.163 6.320 -16.828 1.00 29.14 378 ASP A N 1
ATOM 2875 C CA . ASP A 1 378 ? 1.364 5.463 -17.721 1.00 29.14 378 ASP A CA 1
ATOM 2876 C C . ASP A 1 378 ? 0.817 4.154 -17.095 1.00 29.14 378 ASP A C 1
ATOM 2878 O O . ASP A 1 378 ? 1.139 3.055 -17.535 1.00 29.14 378 ASP A O 1
ATOM 2882 N N . GLU A 1 379 ? -0.072 4.278 -16.100 1.00 30.30 379 GLU A N 1
ATOM 2883 C CA . GLU A 1 379 ? -0.858 3.174 -15.497 1.00 30.30 379 GLU A CA 1
ATOM 2884 C C . GLU A 1 379 ? -0.065 2.055 -14.778 1.00 30.30 379 GLU A C 1
ATOM 2886 O O . GLU A 1 379 ? -0.667 1.069 -14.350 1.00 30.30 379 GLU A O 1
ATOM 2891 N N . GLU A 1 380 ? 1.239 2.215 -14.531 1.00 26.42 380 GLU A N 1
ATOM 2892 C CA . GLU A 1 380 ? 2.020 1.310 -13.672 1.00 26.42 380 GLU A CA 1
ATOM 2893 C C . GLU A 1 380 ? 2.628 2.048 -12.465 1.00 26.42 380 GLU A C 1
ATOM 2895 O O . GLU A 1 380 ? 3.200 3.131 -12.589 1.00 26.42 380 GLU A O 1
ATOM 2900 N N . TYR A 1 381 ? 2.500 1.450 -11.274 1.00 33.06 381 TYR A N 1
ATOM 2901 C CA . TYR A 1 381 ? 3.076 1.966 -10.031 1.00 33.06 381 TYR A CA 1
ATOM 2902 C C . TYR A 1 381 ? 4.596 1.733 -10.020 1.00 33.06 381 TYR A C 1
ATOM 2904 O O . TYR A 1 381 ? 5.052 0.591 -9.945 1.00 33.06 381 TYR A O 1
ATOM 2912 N N . LEU A 1 382 ? 5.385 2.808 -10.075 1.00 29.41 382 LEU A N 1
ATOM 2913 C CA . LEU A 1 382 ? 6.808 2.787 -9.731 1.00 29.41 382 LEU A CA 1
ATOM 2914 C C . LEU A 1 382 ? 6.960 3.212 -8.265 1.00 29.41 382 LEU A C 1
ATOM 2916 O O . LEU A 1 382 ? 6.677 4.352 -7.904 1.00 29.41 382 LEU A O 1
ATOM 2920 N N . PHE A 1 383 ? 7.365 2.267 -7.417 1.00 35.28 383 PHE A N 1
ATOM 2921 C CA . PHE A 1 383 ? 7.695 2.514 -6.017 1.00 35.28 383 PHE A CA 1
ATOM 2922 C C . PHE A 1 383 ? 9.108 3.105 -5.944 1.00 35.28 383 PHE A C 1
ATOM 2924 O O . PHE A 1 383 ? 10.070 2.431 -6.304 1.00 35.28 383 PHE A O 1
ATOM 2931 N N . HIS A 1 384 ? 9.240 4.363 -5.520 1.00 35.59 384 HIS A N 1
ATOM 2932 C CA . HIS A 1 384 ? 10.533 4.908 -5.110 1.00 35.59 384 HIS A CA 1
ATOM 2933 C C . HIS A 1 384 ? 10.713 4.634 -3.613 1.00 35.59 384 HIS A C 1
ATOM 2935 O O . HIS A 1 384 ? 10.006 5.204 -2.783 1.00 35.59 384 HIS A O 1
ATOM 2941 N N . ASP A 1 385 ? 11.645 3.738 -3.287 1.00 40.47 385 ASP A N 1
ATOM 2942 C CA . ASP A 1 385 ? 11.973 3.262 -1.936 1.00 40.47 385 ASP A CA 1
ATOM 2943 C C . ASP A 1 385 ? 12.690 4.336 -1.084 1.00 40.47 385 ASP A C 1
ATOM 2945 O O . ASP A 1 385 ? 13.847 4.185 -0.691 1.00 40.47 385 ASP A O 1
ATOM 2949 N N . LEU A 1 386 ? 12.017 5.452 -0.790 1.00 45.03 386 LEU A N 1
ATOM 2950 C CA . LEU A 1 386 ? 12.401 6.362 0.293 1.00 45.03 386 LEU A CA 1
ATOM 2951 C C . LEU A 1 386 ? 11.357 6.234 1.399 1.00 45.03 386 LEU A C 1
ATOM 2953 O O . LEU A 1 386 ? 10.225 6.701 1.289 1.00 45.03 386 LEU A O 1
ATOM 2957 N N . PHE A 1 387 ? 11.746 5.504 2.435 1.00 50.19 387 PHE A N 1
ATOM 2958 C CA . PHE A 1 387 ? 10.864 5.017 3.477 1.00 50.19 387 PHE A CA 1
ATOM 2959 C C . PHE A 1 387 ? 10.812 5.968 4.677 1.00 50.19 387 PHE A C 1
ATOM 2961 O O . PHE A 1 387 ? 11.711 5.921 5.511 1.00 50.19 387 PHE A O 1
ATOM 2968 N N . GLY A 1 388 ? 9.731 6.752 4.768 1.00 52.16 388 GLY A N 1
ATOM 2969 C CA . GLY A 1 388 ? 9.267 7.447 5.976 1.00 52.16 388 GLY A CA 1
ATOM 2970 C C . GLY A 1 388 ? 10.214 8.421 6.669 1.00 52.16 388 GLY A C 1
ATOM 2971 O O . GLY A 1 388 ? 11.385 8.554 6.336 1.00 52.16 388 GLY A O 1
ATOM 2972 N N . ALA A 1 389 ? 9.665 9.116 7.661 1.00 56.28 389 ALA A N 1
ATOM 2973 C CA . ALA A 1 389 ? 10.453 9.901 8.590 1.00 56.28 389 ALA A CA 1
ATOM 2974 C C . ALA A 1 389 ? 11.107 8.982 9.628 1.00 56.28 389 ALA A C 1
ATOM 2976 O O . ALA A 1 389 ? 10.459 8.095 10.201 1.00 56.28 389 ALA A O 1
ATOM 2977 N N . ASP A 1 390 ? 12.380 9.237 9.928 1.00 69.50 390 ASP A N 1
ATOM 2978 C CA . ASP A 1 390 ? 12.974 8.762 11.172 1.00 69.50 390 ASP A CA 1
ATOM 2979 C C . ASP A 1 390 ? 12.195 9.303 12.397 1.00 69.50 390 ASP A C 1
ATOM 2981 O O . ASP A 1 390 ? 11.212 10.039 12.306 1.00 69.50 390 ASP A O 1
ATOM 2985 N N . ILE A 1 391 ? 12.619 8.946 13.604 1.00 78.00 391 ILE A N 1
ATOM 2986 C CA . ILE A 1 391 ? 11.943 9.400 14.824 1.00 78.00 391 ILE A CA 1
ATOM 2987 C C . ILE A 1 391 ? 12.032 10.926 15.028 1.00 78.00 391 ILE A C 1
ATOM 2989 O O . ILE A 1 391 ? 11.342 11.471 15.892 1.00 78.00 391 ILE A O 1
ATOM 2993 N N . SER A 1 392 ? 12.868 11.640 14.267 1.00 78.38 392 SER A N 1
ATOM 2994 C CA . SER A 1 392 ? 13.194 13.044 14.511 1.00 78.38 392 SER A CA 1
ATOM 2995 C C . SER A 1 392 ? 12.007 13.986 14.266 1.00 78.38 392 SER A C 1
ATOM 2997 O O . SER A 1 392 ? 11.748 14.792 15.162 1.00 78.38 392 SER A O 1
ATOM 2999 N N . PRO A 1 393 ? 11.228 13.901 13.165 1.00 77.50 393 PRO A N 1
ATOM 3000 C CA . PRO A 1 393 ? 9.994 14.675 12.999 1.00 77.50 393 PRO A CA 1
ATOM 3001 C C . PRO A 1 393 ? 8.942 14.409 14.077 1.00 77.50 393 PRO A C 1
ATOM 3003 O O . PRO A 1 393 ? 8.352 15.358 14.592 1.00 77.50 393 PRO A O 1
ATOM 3006 N N . VAL A 1 394 ? 8.768 13.152 14.507 1.00 80.94 394 VAL A N 1
ATOM 3007 C CA . VAL A 1 394 ? 7.872 12.808 15.630 1.00 80.94 394 VAL A CA 1
ATOM 3008 C C . VAL A 1 394 ? 8.322 13.541 16.897 1.00 80.94 394 VAL A C 1
ATOM 3010 O O . VAL A 1 394 ? 7.533 14.233 17.539 1.00 80.94 394 VAL A O 1
ATOM 3013 N N . LEU A 1 395 ? 9.613 13.459 17.237 1.00 81.69 395 LEU A N 1
ATOM 3014 C CA . LEU A 1 395 ? 10.172 14.173 18.387 1.00 81.69 395 LEU A CA 1
ATOM 3015 C C . LEU A 1 395 ? 10.078 15.696 18.229 1.00 81.69 395 LEU A C 1
ATOM 3017 O O . LEU A 1 395 ? 9.892 16.395 19.224 1.00 81.69 395 LEU A O 1
ATOM 3021 N N . ALA A 1 396 ? 10.220 16.233 17.018 1.00 80.38 396 ALA A N 1
ATOM 3022 C CA . ALA A 1 396 ? 10.109 17.663 16.754 1.00 80.38 396 ALA A CA 1
ATOM 3023 C C . ALA A 1 396 ? 8.682 18.170 17.002 1.00 80.38 396 ALA A C 1
ATOM 3025 O O . ALA A 1 396 ? 8.523 19.162 17.716 1.00 80.38 396 ALA A O 1
ATOM 3026 N N . LEU A 1 397 ? 7.663 17.461 16.501 1.00 79.25 397 LEU A N 1
ATOM 3027 C CA . LEU A 1 397 ? 6.255 17.775 16.763 1.00 79.25 397 LEU A CA 1
ATOM 3028 C C . LEU A 1 397 ? 5.953 17.724 18.266 1.00 79.25 397 LEU A C 1
ATOM 3030 O O . LEU A 1 397 ? 5.427 18.693 18.815 1.00 79.25 397 LEU A O 1
ATOM 3034 N N . LEU A 1 398 ? 6.411 16.680 18.963 1.00 77.56 398 LEU A N 1
ATOM 3035 C CA . LEU A 1 398 ? 6.220 16.541 20.413 1.00 77.56 398 LEU A CA 1
ATOM 3036 C C . LEU A 1 398 ? 6.912 17.644 21.227 1.00 77.56 398 LEU A C 1
ATOM 3038 O O . LEU A 1 398 ? 6.323 18.196 22.153 1.00 77.56 398 LEU A O 1
ATOM 3042 N N . ASN A 1 399 ? 8.147 18.010 20.874 1.00 72.81 399 ASN A N 1
ATOM 3043 C CA . ASN A 1 399 ? 8.877 19.090 21.550 1.00 72.81 399 ASN A CA 1
ATOM 3044 C C . ASN A 1 399 ? 8.316 20.481 21.225 1.00 72.81 399 ASN A C 1
ATOM 3046 O O . ASN A 1 399 ? 8.470 21.408 22.020 1.00 72.81 399 ASN A O 1
ATOM 3050 N N . SER A 1 400 ? 7.702 20.652 20.052 1.00 63.00 400 SER A N 1
ATOM 3051 C CA . SER A 1 400 ? 7.018 21.896 19.693 1.00 63.00 400 SER A CA 1
ATOM 3052 C C . SER A 1 400 ? 5.716 22.089 20.478 1.00 63.00 400 SER A C 1
ATOM 3054 O O . SER A 1 400 ? 5.301 23.231 20.683 1.00 63.00 400 SER A O 1
ATOM 3056 N N . ALA A 1 401 ? 5.130 20.990 20.969 1.00 54.78 401 ALA A N 1
ATOM 3057 C CA . ALA A 1 401 ? 3.906 20.986 21.755 1.00 54.78 401 ALA A CA 1
ATOM 3058 C C . ALA A 1 401 ? 4.121 21.362 23.240 1.00 54.78 401 ALA A C 1
ATOM 3060 O O . ALA A 1 401 ? 3.256 22.042 23.784 1.00 54.78 401 ALA A O 1
ATOM 3061 N N . THR A 1 402 ? 5.262 21.041 23.891 1.00 43.00 402 THR A N 1
ATOM 3062 C CA . THR A 1 402 ? 5.577 21.483 25.283 1.00 43.00 402 THR A CA 1
ATOM 3063 C C . THR A 1 402 ? 7.056 21.303 25.717 1.00 43.00 402 THR A C 1
ATOM 3065 O O . THR A 1 402 ? 7.770 20.449 25.203 1.00 43.00 402 THR A O 1
ATOM 3068 N N . GLU A 1 403 ? 7.523 22.116 26.688 1.00 38.81 403 GLU A N 1
ATOM 3069 C CA . GLU A 1 403 ? 8.897 22.181 27.247 1.00 38.81 403 GLU A CA 1
ATOM 3070 C C . GLU A 1 403 ? 9.485 20.824 27.724 1.00 38.81 403 GLU A C 1
ATOM 3072 O O . GLU A 1 403 ? 9.018 20.235 28.690 1.00 38.81 403 GLU A O 1
ATOM 3077 N N . SER A 1 404 ? 10.605 20.411 27.111 1.00 34.38 404 SER A N 1
ATOM 3078 C CA . SER A 1 404 ? 11.573 19.374 27.539 1.00 34.38 404 SER A CA 1
ATOM 3079 C C . SER A 1 404 ? 11.030 17.981 27.912 1.00 34.38 404 SER A C 1
ATOM 3081 O O . SER A 1 404 ? 10.658 17.724 29.054 1.00 34.38 404 SER A O 1
ATOM 3083 N N . LEU A 1 405 ? 11.161 17.039 26.972 1.00 39.53 405 LEU A N 1
ATOM 3084 C CA . LEU A 1 405 ? 11.063 15.592 27.198 1.00 39.53 405 LEU A CA 1
ATOM 3085 C C . LEU A 1 405 ? 12.115 15.115 28.228 1.00 39.53 405 LEU A C 1
ATOM 3087 O O . LEU A 1 405 ? 13.293 14.961 27.894 1.00 39.53 405 LEU A O 1
ATOM 3091 N N . GLU A 1 406 ? 11.719 14.833 29.473 1.00 34.06 406 GLU A N 1
ATOM 3092 C CA . GLU A 1 406 ? 12.485 13.925 30.339 1.00 34.06 406 GLU A CA 1
ATOM 3093 C C . GLU A 1 406 ? 12.086 12.479 30.007 1.00 34.06 406 GLU A C 1
ATOM 3095 O O . GLU A 1 406 ? 10.908 12.134 29.968 1.00 34.06 406 GLU A O 1
ATOM 3100 N N . ALA A 1 407 ? 13.082 11.636 29.719 1.00 33.12 407 ALA A N 1
ATOM 3101 C CA . ALA A 1 407 ? 12.892 10.266 29.249 1.00 33.12 407 ALA A CA 1
ATOM 3102 C C . ALA A 1 407 ? 11.949 9.452 30.155 1.00 33.12 407 ALA A C 1
ATOM 3104 O O . ALA A 1 407 ? 12.163 9.365 31.368 1.00 33.12 407 ALA A O 1
ATOM 3105 N N . ALA A 1 408 ? 10.955 8.803 29.539 1.00 35.31 408 ALA A N 1
ATOM 3106 C CA . ALA A 1 408 ? 10.025 7.905 30.214 1.00 35.31 408 ALA A CA 1
ATOM 3107 C C . ALA A 1 408 ? 10.772 6.834 31.048 1.00 35.31 408 ALA A C 1
ATOM 3109 O O . ALA A 1 408 ? 11.826 6.332 30.632 1.00 35.31 408 ALA A O 1
ATOM 3110 N N . PRO A 1 409 ? 10.263 6.466 32.239 1.00 29.39 409 PRO A N 1
ATOM 3111 C CA . PRO A 1 409 ? 10.921 5.495 33.105 1.00 29.39 409 PRO A CA 1
ATOM 3112 C C . PRO A 1 409 ? 11.021 4.100 32.459 1.00 29.39 409 PRO A C 1
ATOM 3114 O O . PRO A 1 409 ? 10.077 3.575 31.879 1.00 29.39 409 PRO A O 1
ATOM 3117 N N . LYS A 1 410 ? 12.202 3.484 32.606 1.00 33.06 410 LYS A N 1
ATOM 3118 C CA . LYS A 1 410 ? 12.640 2.219 31.984 1.00 33.06 410 LYS A CA 1
ATOM 3119 C C . LYS A 1 410 ? 12.043 0.928 32.588 1.00 33.06 410 LYS A C 1
ATOM 3121 O O . LYS A 1 410 ? 12.780 -0.051 32.686 1.00 33.06 410 LYS A O 1
ATOM 3126 N N . ASP A 1 411 ? 10.789 0.888 33.041 1.00 32.00 411 ASP A N 1
ATOM 3127 C CA . ASP A 1 411 ? 10.256 -0.336 33.677 1.00 32.00 411 ASP A CA 1
ATOM 3128 C C . ASP A 1 411 ? 9.332 -1.150 32.744 1.00 32.00 411 ASP A C 1
ATOM 3130 O O . ASP A 1 411 ? 8.219 -0.709 32.442 1.00 32.00 411 ASP A O 1
ATOM 3134 N N . PRO A 1 412 ? 9.755 -2.341 32.276 1.00 35.16 412 PRO A N 1
ATOM 3135 C CA . PRO A 1 412 ? 8.974 -3.181 31.386 1.00 35.16 412 PRO A CA 1
ATOM 3136 C C . PRO A 1 412 ? 8.094 -4.123 32.213 1.00 35.16 412 PRO A C 1
ATOM 3138 O O . PRO A 1 412 ? 8.427 -5.292 32.349 1.00 35.16 412 PRO A O 1
ATOM 3141 N N . MET A 1 413 ? 7.005 -3.637 32.816 1.00 33.16 413 MET A N 1
ATOM 3142 C CA . MET A 1 413 ? 5.855 -4.461 33.256 1.00 33.16 413 MET A CA 1
ATOM 3143 C C . MET A 1 413 ? 4.817 -3.610 34.010 1.00 33.16 413 MET A C 1
ATOM 3145 O O . MET A 1 413 ? 4.599 -3.775 35.209 1.00 33.16 413 MET A O 1
ATOM 3149 N N . PHE A 1 414 ? 4.073 -2.755 33.309 1.00 37.16 414 PHE A N 1
ATOM 3150 C CA . PHE A 1 414 ? 2.793 -2.264 33.837 1.00 37.16 414 PHE A CA 1
ATOM 3151 C C . PHE A 1 414 ? 1.671 -3.259 33.503 1.00 37.16 414 PHE A C 1
ATOM 3153 O O . PHE A 1 414 ? 0.844 -3.065 32.616 1.00 37.16 414 PHE A O 1
ATOM 3160 N N . ARG A 1 415 ? 1.653 -4.378 34.240 1.00 38.50 415 ARG A N 1
ATOM 3161 C CA . ARG A 1 415 ? 0.512 -5.306 34.307 1.00 38.50 415 ARG A CA 1
ATOM 3162 C C . ARG A 1 415 ? -0.514 -4.731 35.284 1.00 38.50 415 ARG A C 1
ATOM 3164 O O . ARG A 1 415 ? -0.466 -5.049 36.470 1.00 38.50 415 ARG A O 1
ATOM 3171 N N . GLY A 1 416 ? -1.393 -3.845 34.825 1.00 40.97 416 GLY A N 1
ATOM 3172 C CA . GLY A 1 416 ? -2.350 -3.210 35.741 1.00 40.97 416 GLY A CA 1
ATOM 3173 C C . GLY A 1 416 ? -3.627 -2.632 35.142 1.00 40.97 416 GLY A C 1
ATOM 3174 O O . GLY A 1 416 ? -4.580 -2.467 35.893 1.00 40.97 416 GLY A O 1
ATOM 3175 N N . MET A 1 417 ? -3.687 -2.368 33.834 1.00 45.44 417 MET A N 1
ATOM 3176 C CA . MET A 1 417 ? -4.865 -1.750 33.205 1.00 45.44 417 MET A CA 1
ATOM 3177 C C . MET A 1 417 ? -5.518 -2.613 32.118 1.00 45.44 417 MET A C 1
ATOM 3179 O O . MET A 1 417 ? -6.264 -2.109 31.294 1.00 45.44 417 MET A O 1
ATOM 3183 N N . THR A 1 418 ? -5.288 -3.927 32.112 1.00 50.25 418 THR A N 1
ATOM 3184 C CA . THR A 1 418 ? -6.186 -4.829 31.379 1.00 50.25 418 THR A CA 1
ATOM 3185 C C . THR A 1 418 ? -7.412 -5.057 32.252 1.00 50.25 418 THR A C 1
ATOM 3187 O O . THR A 1 418 ? -7.316 -5.744 33.276 1.00 50.25 418 THR A O 1
ATOM 3190 N N . THR A 1 419 ? -8.560 -4.490 31.896 1.00 54.12 419 THR A N 1
ATOM 3191 C CA . THR A 1 419 ? -9.825 -4.957 32.471 1.00 54.12 419 THR A CA 1
ATOM 3192 C C . THR A 1 419 ? -10.011 -6.434 32.105 1.00 54.12 419 THR A C 1
ATOM 3194 O O . THR A 1 419 ? -9.623 -6.866 31.021 1.00 54.12 419 THR A O 1
ATOM 3197 N N . ALA A 1 420 ? -10.526 -7.253 33.026 1.00 55.31 420 ALA A N 1
ATOM 3198 C CA . ALA A 1 420 ? -10.620 -8.706 32.829 1.00 55.31 420 ALA A CA 1
ATOM 3199 C C . ALA A 1 420 ? -11.495 -9.113 31.622 1.00 55.31 420 ALA A C 1
ATOM 3201 O O . ALA A 1 420 ? -11.409 -10.247 31.161 1.00 55.31 420 ALA A O 1
ATOM 3202 N N . ASP A 1 421 ? -12.315 -8.193 31.119 1.00 66.31 421 ASP A N 1
ATOM 3203 C CA . ASP A 1 421 ? -13.207 -8.336 29.970 1.00 66.31 421 ASP A CA 1
ATOM 3204 C C . ASP A 1 421 ? -12.639 -7.763 28.655 1.00 66.31 421 ASP A C 1
ATOM 3206 O O . ASP A 1 421 ? -13.247 -7.984 27.610 1.00 66.31 421 ASP A O 1
ATOM 3210 N N . SER A 1 422 ? -11.466 -7.103 28.657 1.00 69.44 422 SER A N 1
ATOM 3211 C CA . SER A 1 422 ? -10.876 -6.498 27.445 1.00 69.44 422 SER A CA 1
ATOM 3212 C C . SER A 1 422 ? -10.714 -7.509 26.316 1.00 69.44 422 SER A C 1
ATOM 3214 O O . SER A 1 422 ? -10.949 -7.185 25.161 1.00 69.44 422 SER A O 1
ATOM 3216 N N . GLN A 1 423 ? -10.340 -8.750 26.639 1.00 73.00 423 GLN A N 1
ATOM 3217 C CA . GLN A 1 423 ? -10.197 -9.795 25.628 1.00 73.00 423 GLN A CA 1
ATOM 3218 C C . GLN A 1 423 ? -11.543 -10.143 24.977 1.00 73.00 423 GLN A C 1
ATOM 3220 O O . GLN A 1 423 ? -11.611 -10.284 23.762 1.00 73.00 423 GLN A O 1
ATOM 3225 N N . SER A 1 424 ? -12.614 -10.254 25.763 1.00 79.06 424 SER A N 1
ATOM 3226 C CA . SER A 1 424 ? -13.948 -10.557 25.236 1.00 79.06 424 SER A CA 1
ATOM 3227 C C . SER A 1 424 ? -14.532 -9.395 24.436 1.00 79.06 424 SER A C 1
ATOM 3229 O O . SER A 1 424 ? -15.187 -9.632 23.424 1.00 79.06 424 SER A O 1
ATOM 3231 N N . ALA A 1 425 ? -14.248 -8.155 24.841 1.00 79.38 425 ALA A N 1
ATOM 3232 C CA . ALA A 1 425 ? -14.587 -6.970 24.061 1.00 79.38 425 ALA A CA 1
ATOM 3233 C C . ALA A 1 425 ? -13.851 -6.963 22.708 1.00 79.38 425 ALA A C 1
ATOM 3235 O O . ALA A 1 425 ? -14.477 -6.760 21.673 1.00 79.38 425 ALA A O 1
ATOM 3236 N N . VAL A 1 426 ? -12.549 -7.277 22.698 1.00 76.44 426 VAL A N 1
ATOM 3237 C CA . VAL A 1 426 ? -11.755 -7.419 21.465 1.00 76.44 426 VAL A CA 1
ATOM 3238 C C . VAL A 1 426 ? -12.321 -8.513 20.562 1.00 76.44 426 VAL A C 1
ATOM 3240 O O . VAL A 1 426 ? -12.510 -8.277 19.376 1.00 76.44 426 VAL A O 1
ATOM 3243 N N . GLU A 1 427 ? -12.643 -9.685 21.111 1.00 76.81 427 GLU A N 1
ATOM 3244 C CA . GLU A 1 427 ? -13.279 -10.775 20.360 1.00 76.81 427 GLU A CA 1
ATOM 3245 C C . GLU A 1 427 ? -14.620 -10.343 19.742 1.00 76.81 427 GLU A C 1
ATOM 3247 O O . GLU A 1 427 ? -14.884 -10.665 18.589 1.00 76.81 427 GLU A O 1
ATOM 3252 N N . ALA A 1 428 ? -15.439 -9.564 20.455 1.00 82.19 428 ALA A N 1
ATOM 3253 C CA . ALA A 1 428 ? -16.698 -9.049 19.916 1.00 82.19 428 ALA A CA 1
ATOM 3254 C C . ALA A 1 428 ? -16.497 -8.017 18.788 1.00 82.19 428 ALA A C 1
ATOM 3256 O O . ALA A 1 428 ? -17.250 -8.027 17.819 1.00 82.19 428 ALA A O 1
ATOM 3257 N N . VAL A 1 429 ? -15.469 -7.165 18.871 1.00 79.25 429 VAL A N 1
ATOM 3258 C CA . VAL A 1 429 ? -15.116 -6.239 17.777 1.00 79.25 429 VAL A CA 1
ATOM 3259 C C . VAL A 1 429 ? -14.631 -6.995 16.543 1.00 79.25 429 VAL A C 1
ATOM 3261 O O . VAL A 1 429 ? -14.986 -6.634 15.427 1.00 79.25 429 VAL A O 1
ATOM 3264 N N . ILE A 1 430 ? -13.871 -8.073 16.732 1.00 73.81 430 ILE A N 1
ATOM 3265 C CA . ILE A 1 430 ? -13.443 -8.950 15.636 1.00 73.81 430 ILE A CA 1
ATOM 3266 C C . ILE A 1 430 ? -14.652 -9.585 14.953 1.00 73.81 430 ILE A C 1
ATOM 3268 O O . ILE A 1 430 ? -14.770 -9.498 13.733 1.00 73.81 430 ILE A O 1
ATOM 3272 N N . ASP A 1 431 ? -15.557 -10.175 15.742 1.00 79.00 431 ASP A N 1
ATOM 3273 C CA . ASP A 1 431 ? -16.805 -10.762 15.243 1.00 79.00 431 ASP A CA 1
ATOM 3274 C C . ASP A 1 431 ? -17.603 -9.726 14.421 1.00 79.00 431 ASP A C 1
ATOM 3276 O O . ASP A 1 431 ? -18.175 -10.057 13.383 1.00 79.00 431 ASP A O 1
ATOM 3280 N N . PHE A 1 432 ? -17.620 -8.468 14.874 1.00 83.88 432 PHE A N 1
ATOM 3281 C CA . PHE A 1 432 ? -18.304 -7.362 14.208 1.00 83.88 432 PHE A CA 1
ATOM 3282 C C . PHE A 1 432 ? -17.653 -6.984 12.872 1.00 83.88 432 PHE A C 1
ATOM 3284 O O . PHE A 1 432 ? -18.346 -6.969 11.858 1.00 83.88 432 PHE A O 1
ATOM 3291 N N . LEU A 1 433 ? -16.342 -6.729 12.851 1.00 74.56 433 LEU A N 1
ATOM 3292 C CA . LEU A 1 433 ? -15.622 -6.354 11.629 1.00 74.56 433 LEU A CA 1
ATOM 3293 C C . LEU A 1 433 ? -15.722 -7.452 10.560 1.00 74.56 433 LEU A C 1
ATOM 3295 O O . LEU A 1 433 ? -15.921 -7.158 9.385 1.00 74.56 433 LEU A O 1
ATOM 3299 N N . GLU A 1 434 ? -15.643 -8.725 10.962 1.00 72.06 434 GLU A N 1
ATOM 3300 C CA . GLU A 1 434 ? -15.835 -9.856 10.047 1.00 72.06 434 GLU A CA 1
ATOM 3301 C C . GLU A 1 434 ? -17.263 -9.941 9.484 1.00 72.06 434 GLU A C 1
ATOM 3303 O O . GLU A 1 434 ? -17.459 -10.422 8.367 1.00 72.06 434 GLU A O 1
ATOM 3308 N N . ALA A 1 435 ? -18.271 -9.541 10.262 1.00 76.62 435 ALA A N 1
ATOM 3309 C CA . ALA A 1 435 ? -19.661 -9.543 9.825 1.00 76.62 435 ALA A CA 1
ATOM 3310 C C . ALA A 1 435 ? -19.968 -8.382 8.871 1.00 76.62 435 ALA A C 1
ATOM 3312 O O . ALA A 1 435 ? -20.604 -8.603 7.839 1.00 76.62 435 ALA A O 1
ATOM 3313 N N . ASP A 1 436 ? -19.489 -7.178 9.195 1.00 76.00 436 ASP A N 1
ATOM 3314 C CA . ASP A 1 436 ? -19.623 -5.988 8.350 1.00 76.00 436 ASP A CA 1
ATOM 3315 C C . ASP A 1 436 ? -19.026 -6.221 6.960 1.00 76.00 436 ASP A C 1
ATOM 3317 O O . ASP A 1 436 ? -19.688 -6.047 5.939 1.00 76.00 436 ASP A O 1
ATOM 3321 N N . GLU A 1 437 ? -17.808 -6.756 6.918 1.00 66.00 437 GLU A N 1
ATOM 3322 C CA . GLU A 1 437 ? -17.108 -7.062 5.674 1.00 66.00 437 GLU A CA 1
ATOM 3323 C C . GLU A 1 437 ? -17.868 -8.065 4.785 1.00 66.00 437 GLU A C 1
ATOM 3325 O O . GLU A 1 437 ? -17.858 -7.969 3.554 1.00 66.00 437 GLU A O 1
ATOM 3330 N N . ARG A 1 438 ? -18.563 -9.032 5.397 1.00 73.19 438 ARG A N 1
ATOM 3331 C CA . ARG A 1 438 ? -19.413 -10.001 4.684 1.00 73.19 438 ARG A CA 1
ATOM 3332 C C . ARG A 1 438 ? -20.766 -9.413 4.268 1.00 73.19 438 ARG A C 1
ATOM 3334 O O . ARG A 1 438 ? -21.527 -10.100 3.584 1.00 73.19 438 ARG A O 1
ATOM 3341 N N . GLY A 1 439 ? -21.076 -8.180 4.670 1.00 76.75 439 GLY A N 1
ATOM 3342 C CA . GLY A 1 439 ? -22.385 -7.552 4.499 1.00 76.75 439 GLY A CA 1
ATOM 3343 C C . GLY A 1 439 ? -23.483 -8.234 5.323 1.00 76.75 439 GLY A C 1
ATOM 3344 O O . GLY A 1 439 ? -24.654 -8.196 4.946 1.00 76.75 439 GLY A O 1
ATOM 3345 N N . GLU A 1 440 ? -23.124 -8.918 6.413 1.00 84.38 440 GLU A N 1
ATOM 3346 C CA . GLU A 1 440 ? -24.056 -9.637 7.285 1.00 84.38 440 GLU A CA 1
ATOM 3347 C C . GLU A 1 440 ? -24.569 -8.713 8.405 1.00 84.38 440 GLU A C 1
ATOM 3349 O O . GLU A 1 440 ? -24.112 -8.785 9.548 1.00 84.38 440 GLU A O 1
ATOM 3354 N N . THR A 1 441 ? -25.544 -7.853 8.094 1.00 86.19 441 THR A N 1
ATOM 3355 C CA . THR A 1 441 ? -26.045 -6.811 9.018 1.00 86.19 441 THR A CA 1
ATOM 3356 C C . THR A 1 441 ? -26.549 -7.362 10.360 1.00 86.19 441 THR A C 1
ATOM 3358 O O . THR A 1 441 ? -26.241 -6.810 11.417 1.00 86.19 441 THR A O 1
ATOM 3361 N N . ASP A 1 442 ? -27.262 -8.491 10.368 1.00 89.31 442 ASP A N 1
ATOM 3362 C CA . ASP A 1 442 ? -27.725 -9.141 11.606 1.00 89.31 442 ASP A CA 1
ATOM 3363 C C . ASP A 1 442 ? -26.573 -9.663 12.478 1.00 89.31 442 ASP A C 1
ATOM 3365 O O . ASP A 1 442 ? -26.598 -9.507 13.704 1.00 89.31 442 ASP A O 1
ATOM 3369 N N . SER A 1 443 ? -25.552 -10.258 11.853 1.00 89.50 443 SER A N 1
ATOM 3370 C CA . SER A 1 443 ? -24.341 -10.717 12.541 1.00 89.50 443 SER A CA 1
ATOM 3371 C C . SER A 1 443 ? -23.579 -9.524 13.132 1.00 89.50 443 SER A C 1
ATOM 3373 O O . SER A 1 443 ? -23.155 -9.587 14.288 1.00 89.50 443 SER A O 1
ATOM 3375 N N . ALA A 1 444 ? -23.480 -8.418 12.385 1.00 87.94 444 ALA A N 1
ATOM 3376 C CA . ALA A 1 444 ? -22.822 -7.189 12.821 1.00 87.94 444 ALA A CA 1
ATOM 3377 C C . ALA A 1 444 ? -23.533 -6.574 14.038 1.00 87.94 444 ALA A C 1
ATOM 3379 O O . ALA A 1 444 ? -22.905 -6.386 15.082 1.00 87.94 444 ALA A O 1
ATOM 3380 N N . LYS A 1 445 ? -24.860 -6.377 13.975 1.00 92.44 445 LYS A N 1
ATOM 3381 C CA . LYS A 1 445 ? -25.662 -5.894 15.118 1.00 92.44 445 LYS A CA 1
ATOM 3382 C C . LYS A 1 445 ? -25.499 -6.787 16.348 1.00 92.44 445 LYS A C 1
ATOM 3384 O O . LYS A 1 445 ? -25.375 -6.279 17.465 1.00 92.44 445 LYS A O 1
ATOM 3389 N N . HIS A 1 446 ? -25.485 -8.111 16.170 1.00 94.00 446 HIS A N 1
ATOM 3390 C CA . HIS A 1 446 ? -25.302 -9.049 17.280 1.00 94.00 446 HIS A CA 1
ATOM 3391 C C . HIS A 1 446 ? -23.923 -8.903 17.936 1.00 94.00 446 HIS A C 1
ATOM 3393 O O . HIS A 1 446 ? -23.824 -8.876 19.165 1.00 94.00 446 HIS A O 1
ATOM 3399 N N . ALA A 1 447 ? -22.871 -8.774 17.130 1.00 90.19 447 ALA A N 1
ATOM 3400 C CA . ALA A 1 447 ? -21.508 -8.602 17.609 1.00 90.19 447 ALA A CA 1
ATOM 3401 C C . ALA A 1 447 ? -21.308 -7.262 18.338 1.00 90.19 447 ALA A C 1
ATOM 3403 O O . ALA A 1 447 ? -20.763 -7.257 19.443 1.00 90.19 447 ALA A O 1
ATOM 3404 N N . VAL A 1 448 ? -21.835 -6.151 17.805 1.00 92.00 448 VAL A N 1
ATOM 3405 C CA . VAL A 1 448 ? -21.796 -4.843 18.491 1.00 92.00 448 VAL A CA 1
ATOM 3406 C C . VAL A 1 448 ? -22.619 -4.869 19.784 1.00 92.00 448 VAL A C 1
ATOM 3408 O O . VAL A 1 448 ? -22.175 -4.358 20.809 1.00 92.00 448 VAL A O 1
ATOM 3411 N N . SER A 1 449 ? -23.779 -5.534 19.793 1.00 94.56 449 SER A N 1
ATOM 3412 C CA . SER A 1 449 ? -24.579 -5.706 21.019 1.00 94.56 449 SER A CA 1
ATOM 3413 C C . SER A 1 449 ? -23.792 -6.447 22.105 1.00 94.56 449 SER A C 1
ATOM 3415 O O . SER A 1 449 ? -23.752 -6.013 23.253 1.00 94.56 449 SER A O 1
ATOM 3417 N N . LYS A 1 450 ? -23.111 -7.538 21.733 1.00 93.38 450 LYS A N 1
ATOM 3418 C CA . LYS A 1 450 ? -22.229 -8.303 22.627 1.00 93.38 450 LYS A CA 1
ATOM 3419 C C . LYS A 1 450 ? -21.033 -7.467 23.092 1.00 93.38 450 LYS A C 1
ATOM 3421 O O . LYS A 1 450 ? -20.642 -7.564 24.249 1.00 93.38 450 LYS A O 1
ATOM 3426 N N . PHE A 1 451 ? -20.461 -6.636 22.222 1.00 90.56 451 PHE A N 1
ATOM 3427 C CA . PHE A 1 451 ? -19.407 -5.690 22.591 1.00 90.56 451 PHE A CA 1
ATOM 3428 C C . PHE A 1 451 ? -19.883 -4.712 23.677 1.00 90.56 451 PHE A C 1
ATOM 3430 O O . PHE A 1 451 ? -19.201 -4.549 24.689 1.00 90.56 451 PHE A O 1
ATOM 3437 N N . LEU A 1 452 ? -21.085 -4.146 23.532 1.00 93.00 452 LEU A N 1
ATOM 3438 C CA . LEU A 1 452 ? -21.685 -3.229 24.507 1.00 93.00 452 LEU A CA 1
ATOM 3439 C C . LEU A 1 452 ? -22.013 -3.889 25.860 1.00 93.00 452 LEU A C 1
ATOM 3441 O O . LEU A 1 452 ? -22.072 -3.191 26.869 1.00 93.00 452 LEU A O 1
ATOM 3445 N N . GLU A 1 453 ? -22.152 -5.219 25.939 1.00 92.56 453 GLU A N 1
ATOM 3446 C CA . GLU A 1 453 ? -22.229 -5.919 27.236 1.00 92.56 453 GLU A CA 1
ATOM 3447 C C . GLU A 1 453 ? -20.937 -5.754 28.057 1.00 92.56 453 GLU A C 1
ATOM 3449 O O . GLU A 1 453 ? -20.983 -5.721 29.289 1.00 92.56 453 GLU A O 1
ATOM 3454 N N . PHE A 1 454 ? -19.789 -5.637 27.379 1.00 87.06 454 PHE A N 1
ATOM 3455 C CA . PHE A 1 454 ? -18.477 -5.407 27.992 1.00 87.06 454 PHE A CA 1
ATOM 3456 C C . PHE A 1 454 ? -18.098 -3.923 28.039 1.00 87.06 454 PHE A C 1
ATOM 3458 O O . PHE A 1 454 ? -17.312 -3.512 28.895 1.00 87.06 454 PHE A O 1
ATOM 3465 N N . ARG A 1 455 ? -18.629 -3.113 27.118 1.00 87.25 455 ARG A N 1
ATOM 3466 C CA . ARG A 1 455 ? -18.356 -1.675 26.992 1.00 87.25 455 ARG A CA 1
ATOM 3467 C C . ARG A 1 455 ? -19.652 -0.859 26.934 1.00 87.25 455 ARG A C 1
ATOM 3469 O O . ARG A 1 455 ? -19.931 -0.230 25.918 1.00 87.25 455 ARG A O 1
ATOM 3476 N N . PRO A 1 456 ? -20.440 -0.835 28.023 1.00 90.06 456 PRO A N 1
ATOM 3477 C CA . PRO A 1 456 ? -21.733 -0.148 28.045 1.00 90.06 456 PRO A CA 1
ATOM 3478 C C . PRO A 1 456 ? -21.623 1.380 27.972 1.00 90.06 456 PRO A C 1
ATOM 3480 O O . PRO A 1 456 ? -22.625 2.041 27.746 1.00 90.06 456 PRO A O 1
ATOM 3483 N N . ASP A 1 457 ? -20.427 1.933 28.180 1.00 87.56 457 ASP A N 1
ATOM 3484 C CA . ASP A 1 457 ? -20.162 3.371 28.097 1.00 87.56 457 ASP A CA 1
ATOM 3485 C C . ASP A 1 457 ? -19.475 3.757 26.764 1.00 87.56 457 ASP A C 1
ATOM 3487 O O . ASP A 1 457 ? -19.035 4.896 26.602 1.00 87.56 457 ASP A O 1
ATOM 3491 N N . SER A 1 458 ? -19.372 2.830 25.796 1.00 87.00 458 SER A N 1
ATOM 3492 C CA . SER A 1 458 ? -18.749 3.097 24.491 1.00 87.00 458 SER A CA 1
ATOM 3493 C C . SER A 1 458 ? -19.689 3.889 23.586 1.00 87.00 458 SER A C 1
ATOM 3495 O O . SER A 1 458 ? -20.651 3.352 23.028 1.00 87.00 458 SER A O 1
ATOM 3497 N N . VAL A 1 459 ? -19.387 5.177 23.403 1.00 86.94 459 VAL A N 1
ATOM 3498 C CA . VAL A 1 459 ? -20.137 6.072 22.506 1.00 86.94 459 VAL A CA 1
ATOM 3499 C C . VAL A 1 459 ? -20.152 5.509 21.085 1.00 86.94 459 VAL A C 1
ATOM 3501 O O . VAL A 1 459 ? -21.223 5.338 20.507 1.00 86.94 459 VAL A O 1
ATOM 3504 N N . ALA A 1 460 ? -18.986 5.137 20.550 1.00 84.94 460 ALA A N 1
ATOM 3505 C CA . ALA A 1 460 ? -18.864 4.576 19.207 1.00 84.94 460 ALA A CA 1
ATOM 3506 C C . ALA A 1 460 ? -19.638 3.257 19.053 1.00 84.94 460 ALA A C 1
ATOM 3508 O O . ALA A 1 460 ? -20.327 3.074 18.053 1.00 84.94 460 ALA A O 1
ATOM 3509 N N . GLY A 1 461 ? -19.600 2.365 20.052 1.00 89.56 461 GLY A N 1
ATOM 3510 C CA . GLY A 1 461 ? -20.395 1.132 20.029 1.00 89.56 461 GLY A CA 1
ATOM 3511 C C . GLY A 1 461 ? -21.900 1.405 19.934 1.00 89.56 461 GLY A C 1
ATOM 3512 O O . GLY A 1 461 ? -22.607 0.749 19.167 1.00 89.56 461 GLY A O 1
ATOM 3513 N N . HIS A 1 462 ? -22.391 2.408 20.665 1.00 93.00 462 HIS A N 1
ATOM 3514 C CA . HIS A 1 462 ? -23.788 2.827 20.585 1.00 93.00 462 HIS A CA 1
ATOM 3515 C C . HIS A 1 462 ? -24.144 3.458 19.237 1.00 93.00 462 HIS A C 1
ATOM 3517 O O . HIS A 1 462 ? -25.196 3.134 18.685 1.00 93.00 462 HIS A O 1
ATOM 3523 N N . LEU A 1 463 ? -23.277 4.311 18.685 1.00 88.69 463 LEU A N 1
ATOM 3524 C CA . LEU A 1 463 ? -23.486 4.902 17.361 1.00 88.69 463 LEU A CA 1
ATOM 3525 C C . LEU A 1 463 ? -23.510 3.837 16.263 1.00 88.69 463 LEU A C 1
ATOM 3527 O O . LEU A 1 463 ? -24.427 3.849 15.447 1.00 88.69 463 LEU A O 1
ATOM 3531 N N . LEU A 1 464 ? -22.579 2.880 16.289 1.00 88.75 464 LEU A N 1
ATOM 3532 C CA . LEU A 1 464 ? -22.541 1.761 15.346 1.00 88.75 464 LEU A CA 1
ATOM 3533 C C . LEU A 1 464 ? -23.841 0.958 15.394 1.00 88.75 464 LEU A C 1
ATOM 3535 O O . LEU A 1 464 ? -24.507 0.799 14.374 1.00 88.75 464 LEU A O 1
ATOM 3539 N N . LEU A 1 465 ? -24.259 0.503 16.579 1.00 92.69 465 LEU A N 1
ATOM 3540 C CA . LEU A 1 465 ? -25.474 -0.304 16.702 1.00 92.69 465 LEU A CA 1
ATOM 3541 C C . LEU A 1 465 ? -26.730 0.456 16.249 1.00 92.69 465 LEU A C 1
ATOM 3543 O O . LEU A 1 465 ? -27.589 -0.121 15.580 1.00 92.69 465 LEU A O 1
ATOM 3547 N N . ALA A 1 466 ? -26.819 1.749 16.575 1.00 92.31 466 ALA A N 1
ATOM 3548 C CA . ALA A 1 466 ? -27.898 2.606 16.100 1.00 92.31 466 ALA A CA 1
ATOM 3549 C C . ALA A 1 466 ? -27.859 2.781 14.571 1.00 92.31 46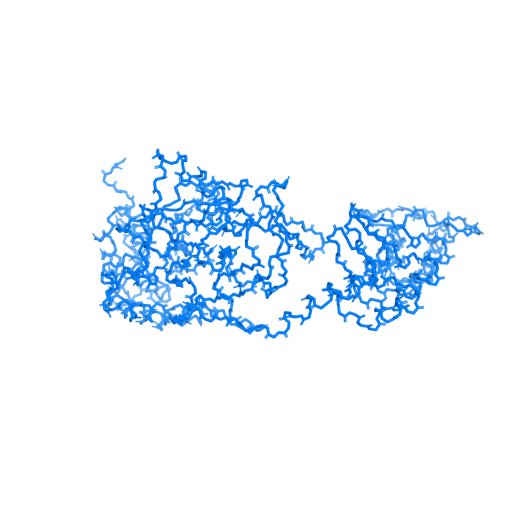6 ALA A C 1
ATOM 3551 O O . ALA A 1 466 ? -28.899 2.692 13.924 1.00 92.31 466 ALA A O 1
ATOM 3552 N N . GLY A 1 467 ? -26.672 2.966 13.989 1.00 88.75 467 GLY A N 1
ATOM 3553 C CA . GLY A 1 467 ? -26.464 3.091 12.548 1.00 88.75 467 GLY A CA 1
ATOM 3554 C C . GLY A 1 467 ? -26.940 1.869 11.768 1.00 88.75 467 GLY A C 1
ATOM 3555 O O . GLY A 1 467 ? -27.745 2.017 10.852 1.00 88.75 467 GLY A O 1
ATOM 3556 N N . TYR A 1 468 ? -26.522 0.658 12.149 1.00 88.12 468 TYR A N 1
ATOM 3557 C CA . TYR A 1 468 ? -26.997 -0.561 11.472 1.00 88.12 468 TYR A CA 1
ATOM 3558 C C . TYR A 1 468 ? -28.509 -0.749 11.605 1.00 88.12 468 TYR A C 1
ATOM 3560 O O . TYR A 1 468 ? -29.156 -1.213 10.670 1.00 88.12 468 TYR A O 1
ATOM 3568 N N . ALA A 1 469 ? -29.095 -0.365 12.744 1.00 90.56 469 ALA A N 1
ATOM 3569 C CA . ALA A 1 469 ? -30.547 -0.373 12.887 1.00 90.56 469 ALA A CA 1
ATOM 3570 C C . ALA A 1 469 ? -31.218 0.614 11.912 1.00 90.56 469 ALA A C 1
ATOM 3572 O O . ALA A 1 469 ? -32.255 0.291 11.339 1.00 90.56 469 ALA A O 1
ATOM 3573 N N . VAL A 1 470 ? -30.623 1.793 11.691 1.00 88.56 470 VAL A N 1
ATOM 3574 C CA . VAL A 1 470 ? -31.102 2.787 10.715 1.00 88.56 470 VAL A CA 1
ATOM 3575 C C . VAL A 1 470 ? -30.997 2.284 9.277 1.00 88.56 470 VAL A C 1
ATOM 3577 O O . VAL A 1 470 ? -31.943 2.495 8.523 1.00 88.56 470 VAL A O 1
ATOM 3580 N N . MET A 1 471 ? -29.915 1.594 8.905 1.00 85.81 471 MET A N 1
ATOM 3581 C CA . MET A 1 471 ? -29.782 1.007 7.563 1.00 85.81 471 MET A CA 1
ATOM 3582 C C . MET A 1 471 ? -30.947 0.068 7.247 1.00 85.81 471 MET A C 1
ATOM 3584 O O . MET A 1 471 ? -31.590 0.197 6.209 1.00 85.81 471 MET A O 1
ATOM 3588 N N . ASP A 1 472 ? -31.267 -0.842 8.169 1.00 86.94 472 ASP A N 1
ATOM 3589 C CA . ASP A 1 472 ? -32.368 -1.787 7.971 1.00 86.94 472 ASP A CA 1
ATOM 3590 C C . ASP A 1 472 ? -33.743 -1.083 7.995 1.00 86.94 472 ASP A C 1
ATOM 3592 O O . ASP A 1 472 ? -34.684 -1.514 7.322 1.00 86.94 472 ASP A O 1
ATOM 3596 N N . LEU A 1 473 ? -33.868 0.043 8.713 1.00 87.19 473 LEU A N 1
ATOM 3597 C CA . LEU A 1 473 ? -35.068 0.891 8.680 1.00 87.19 473 LEU A CA 1
ATOM 3598 C C . LEU A 1 473 ? -35.284 1.578 7.325 1.00 87.19 473 LEU A C 1
ATOM 3600 O O . LEU A 1 473 ? -36.412 1.981 7.046 1.00 87.19 473 LEU A O 1
ATOM 3604 N N . GLU A 1 474 ? -34.270 1.730 6.469 1.00 81.19 474 GLU A N 1
ATOM 3605 C CA . GLU A 1 474 ? -34.506 2.227 5.106 1.00 81.19 474 GLU A CA 1
ATOM 3606 C C . GLU A 1 474 ? -35.334 1.230 4.277 1.00 81.19 474 GLU A C 1
ATOM 3608 O O . GLU A 1 474 ? -36.127 1.640 3.421 1.00 81.19 474 GLU A O 1
ATOM 3613 N N . GLU A 1 475 ? -35.198 -0.071 4.560 1.00 83.62 475 GLU A N 1
ATOM 3614 C CA . GLU A 1 475 ? -35.960 -1.134 3.903 1.00 83.62 475 GLU A CA 1
ATOM 3615 C C . GLU A 1 475 ? -37.354 -1.329 4.519 1.00 83.62 475 GLU A C 1
ATOM 3617 O O . GLU A 1 475 ? -38.335 -1.473 3.778 1.00 83.62 475 GLU A O 1
ATOM 3622 N N . ASP A 1 476 ? -37.462 -1.294 5.853 1.00 85.88 476 ASP A N 1
ATOM 3623 C CA . ASP A 1 476 ? -38.739 -1.352 6.582 1.00 85.88 476 ASP A CA 1
ATOM 3624 C C . ASP A 1 476 ? -38.861 -0.233 7.635 1.00 85.88 476 ASP A C 1
ATOM 3626 O O . ASP A 1 476 ? -38.640 -0.453 8.831 1.00 85.88 476 ASP A O 1
ATOM 3630 N N . PRO A 1 477 ? -39.283 0.981 7.226 1.00 82.88 477 PRO A N 1
ATOM 3631 C CA . PRO A 1 477 ? -39.319 2.133 8.120 1.00 82.88 477 PRO A CA 1
ATOM 3632 C C . PRO A 1 477 ? -40.250 1.988 9.319 1.00 82.88 477 PRO A C 1
ATOM 3634 O O . PRO A 1 477 ? -40.133 2.788 10.245 1.00 82.88 477 PRO A O 1
ATOM 3637 N N . GLU A 1 478 ? -41.205 1.052 9.299 1.00 87.25 478 GLU A N 1
ATOM 3638 C CA . GLU A 1 478 ? -42.223 0.868 10.341 1.00 87.25 478 GLU A CA 1
ATOM 3639 C C . GLU A 1 478 ? -41.904 -0.269 11.323 1.00 87.25 478 GLU A C 1
ATOM 3641 O O . GLU A 1 478 ? -42.714 -0.515 12.225 1.00 87.25 478 GLU A O 1
ATOM 3646 N N . ASP A 1 479 ? -40.748 -0.928 11.195 1.00 92.56 479 ASP A N 1
ATOM 3647 C CA . ASP A 1 479 ? -40.338 -1.987 12.118 1.00 92.56 479 ASP A CA 1
ATOM 3648 C C . ASP A 1 479 ? -40.195 -1.431 13.557 1.00 92.56 479 ASP A C 1
ATOM 3650 O O . ASP A 1 479 ? -39.373 -0.542 13.820 1.00 92.56 479 ASP A O 1
ATOM 3654 N N . PRO A 1 480 ? -41.013 -1.907 14.518 1.00 92.56 480 PRO A N 1
ATOM 3655 C CA . PRO A 1 480 ? -41.010 -1.381 15.877 1.00 92.56 480 PRO A CA 1
ATOM 3656 C C . PRO A 1 480 ? -39.763 -1.779 16.675 1.00 92.56 480 PRO A C 1
ATOM 3658 O O . PRO A 1 480 ? -39.367 -1.027 17.569 1.00 92.56 480 PRO A O 1
ATOM 3661 N N . ASP A 1 481 ? -39.158 -2.928 16.371 1.00 93.50 481 ASP A N 1
ATOM 3662 C CA . ASP A 1 481 ? -37.992 -3.439 17.086 1.00 93.50 481 ASP A CA 1
ATOM 3663 C C . ASP A 1 481 ? -36.743 -2.660 16.647 1.00 93.50 481 ASP A C 1
ATOM 3665 O O . ASP A 1 481 ? -35.987 -2.186 17.498 1.00 93.50 481 ASP A O 1
ATOM 3669 N N . LEU A 1 482 ? -36.586 -2.414 15.340 1.00 92.00 482 LEU A N 1
ATOM 3670 C CA . LEU A 1 482 ? -35.491 -1.592 14.806 1.00 92.00 482 LEU A CA 1
ATOM 3671 C C . LEU A 1 482 ? -35.594 -0.125 15.247 1.00 92.00 482 LEU A C 1
ATOM 3673 O O . LEU A 1 482 ? -34.589 0.469 15.640 1.00 92.00 482 LEU A O 1
ATOM 3677 N N . ARG A 1 483 ? -36.806 0.452 15.266 1.00 93.81 483 ARG A N 1
ATOM 3678 C CA . ARG A 1 483 ? -37.034 1.805 15.813 1.00 93.81 483 ARG A CA 1
ATOM 3679 C C . ARG A 1 483 ? -36.638 1.892 17.282 1.00 93.81 483 ARG A C 1
ATOM 3681 O O . ARG A 1 483 ? -35.980 2.849 17.680 1.00 93.81 483 ARG A O 1
ATOM 3688 N N . SER A 1 484 ? -37.035 0.905 18.088 1.00 95.06 484 SER A N 1
ATOM 3689 C CA . SER A 1 484 ? -36.683 0.876 19.510 1.00 95.06 484 SER A CA 1
ATOM 3690 C C . SER A 1 484 ? -35.171 0.776 19.708 1.00 95.06 484 SER A C 1
ATOM 3692 O O . SER A 1 484 ? -34.633 1.486 20.555 1.00 95.06 484 SER A O 1
ATOM 3694 N N . LEU A 1 485 ? -34.498 -0.068 18.921 1.00 94.56 485 LEU A N 1
ATOM 3695 C CA . LEU A 1 485 ? -33.052 -0.267 18.985 1.00 94.56 485 LEU A CA 1
ATOM 3696 C C . LEU A 1 485 ? -32.284 1.011 18.609 1.00 94.56 485 LEU A C 1
ATOM 3698 O O . LEU A 1 485 ? -31.401 1.439 19.352 1.00 94.56 485 LEU A O 1
ATOM 3702 N N . ALA A 1 486 ? -32.653 1.651 17.494 1.00 93.69 486 ALA A N 1
ATOM 3703 C CA . ALA A 1 486 ? -32.040 2.904 17.053 1.00 93.69 486 ALA A CA 1
ATOM 3704 C C . ALA A 1 486 ? -32.253 4.033 18.077 1.00 93.69 486 ALA A C 1
ATOM 3706 O O . ALA A 1 486 ? -31.300 4.712 18.457 1.00 93.69 486 ALA A O 1
ATOM 3707 N N . GLU A 1 487 ? -33.488 4.211 18.564 1.00 95.06 487 GLU A N 1
ATOM 3708 C CA . GLU A 1 487 ? -33.821 5.241 19.555 1.00 95.06 487 GLU A CA 1
ATOM 3709 C C . GLU A 1 487 ? -33.014 5.071 20.849 1.00 95.06 487 GLU A C 1
ATOM 3711 O O . GLU A 1 487 ? -32.433 6.039 21.342 1.00 95.06 487 GLU A O 1
ATOM 3716 N N . GLU A 1 488 ? -32.970 3.852 21.398 1.00 96.12 488 GLU A N 1
ATOM 3717 C CA . GLU A 1 488 ? -32.273 3.552 22.651 1.00 96.12 488 GLU A CA 1
ATOM 3718 C C . GLU A 1 488 ? -30.786 3.900 22.559 1.00 96.12 488 GLU A C 1
ATOM 3720 O O . GLU A 1 488 ? -30.249 4.594 23.429 1.00 96.12 488 GLU A O 1
ATOM 3725 N N . HIS A 1 489 ? -30.123 3.463 21.489 1.00 96.25 489 HIS A N 1
ATOM 3726 C CA . HIS A 1 489 ? -28.680 3.622 21.368 1.00 96.25 489 HIS A CA 1
ATOM 3727 C C . HIS A 1 489 ? -28.257 5.027 20.936 1.00 96.25 489 HIS A C 1
ATOM 3729 O O . HIS A 1 489 ? -27.263 5.525 21.468 1.00 96.25 489 HIS A O 1
ATOM 3735 N N . PHE A 1 490 ? -29.037 5.737 20.112 1.00 94.69 490 PHE A N 1
ATOM 3736 C CA . PHE A 1 490 ? -28.783 7.166 19.904 1.00 94.69 490 PHE A CA 1
ATOM 3737 C C . PHE A 1 490 ? -28.946 7.965 21.199 1.00 94.69 490 PHE A C 1
ATOM 3739 O O . PHE A 1 490 ? -28.097 8.797 21.514 1.00 94.69 490 PHE A O 1
ATOM 3746 N N . GLN A 1 491 ? -29.991 7.709 21.992 1.00 94.06 491 GLN A N 1
ATOM 3747 C CA . GLN A 1 491 ? -30.167 8.399 23.275 1.00 94.06 491 GLN A CA 1
ATOM 3748 C C . GLN A 1 491 ? -29.034 8.090 24.259 1.00 94.06 491 GLN A C 1
ATOM 3750 O O . GLN A 1 491 ? -28.595 8.991 24.981 1.00 94.06 491 GLN A O 1
ATOM 3755 N N . MET A 1 492 ? -28.540 6.848 24.277 1.00 95.06 492 MET A N 1
ATOM 3756 C CA . MET A 1 492 ? -27.396 6.475 25.107 1.00 95.06 492 MET A CA 1
ATOM 3757 C C . MET A 1 492 ? -26.123 7.202 24.664 1.00 95.06 492 MET A C 1
ATOM 3759 O O . MET A 1 492 ? -25.489 7.854 25.493 1.00 95.06 492 MET A O 1
ATOM 3763 N N . ALA A 1 493 ? -25.810 7.202 23.364 1.00 90.38 493 ALA A N 1
ATOM 3764 C CA . ALA A 1 493 ? -24.670 7.939 22.816 1.00 90.38 493 ALA A CA 1
ATOM 3765 C C . ALA A 1 493 ? -24.739 9.439 23.159 1.00 90.38 493 ALA A C 1
ATOM 3767 O O . ALA A 1 493 ? -23.772 9.996 23.672 1.00 90.38 493 ALA A O 1
ATOM 3768 N N . ARG A 1 494 ? -25.911 10.075 22.999 1.00 90.81 494 ARG A N 1
ATOM 3769 C CA . ARG A 1 494 ? -26.144 11.486 23.380 1.00 90.81 494 ARG A CA 1
ATOM 3770 C C . ARG A 1 494 ? -26.045 11.737 24.887 1.00 90.81 494 ARG A C 1
ATOM 3772 O O . ARG A 1 494 ? -25.777 12.860 25.296 1.00 90.81 494 ARG A O 1
ATOM 3779 N N . THR A 1 495 ? -26.301 10.732 25.722 1.00 91.75 495 THR A N 1
ATOM 3780 C CA . THR A 1 495 ? -26.170 10.853 27.184 1.00 91.75 495 THR A CA 1
ATOM 3781 C C . THR A 1 495 ? -24.709 10.764 27.612 1.00 91.75 495 THR A C 1
ATOM 3783 O O . THR A 1 495 ? -24.286 11.514 28.491 1.00 91.75 495 THR A O 1
ATOM 3786 N N . LEU A 1 496 ? -23.954 9.857 26.992 1.00 86.75 496 LEU A N 1
ATOM 3787 C CA . LEU A 1 496 ? -22.535 9.634 27.260 1.00 86.75 496 LEU A CA 1
ATOM 3788 C C . LEU A 1 496 ? -21.664 10.767 26.703 1.00 86.75 496 LEU A C 1
ATOM 3790 O O . LEU A 1 496 ? -20.765 11.232 27.399 1.00 86.75 496 LEU A O 1
ATOM 3794 N N . SER A 1 497 ? -21.979 11.255 25.499 1.00 85.00 497 SER A N 1
ATOM 3795 C CA . SER A 1 497 ? -21.316 12.401 24.870 1.00 85.00 497 SER A CA 1
ATOM 3796 C C . SER A 1 497 ? -22.334 13.402 24.296 1.00 85.00 497 SER A C 1
ATOM 3798 O O . SER A 1 497 ? -22.696 13.353 23.117 1.00 85.00 497 SER A O 1
ATOM 3800 N N . PRO A 1 498 ? -22.841 14.337 25.125 1.00 83.38 498 PRO A N 1
ATOM 3801 C CA . PRO A 1 498 ? -23.842 15.323 24.700 1.00 83.38 498 PRO A CA 1
ATOM 3802 C C . PRO A 1 498 ? -23.342 16.332 23.665 1.00 83.38 498 PRO A C 1
ATOM 3804 O O . PRO A 1 498 ? -24.145 16.902 22.924 1.00 83.38 498 PRO A O 1
ATOM 3807 N N . GLU A 1 499 ? -22.034 16.555 23.608 1.00 78.56 499 GLU A N 1
ATOM 3808 C CA . GLU A 1 499 ? -21.408 17.511 22.690 1.00 78.56 499 GLU A CA 1
ATOM 3809 C C . GLU A 1 499 ? -20.859 16.831 21.425 1.00 78.56 499 GLU A C 1
ATOM 3811 O O . GLU A 1 499 ? -20.407 17.531 20.525 1.00 78.56 499 GLU A O 1
ATOM 3816 N N . ASP A 1 500 ? -20.928 15.493 21.322 1.00 77.25 500 ASP A N 1
ATOM 3817 C CA . ASP A 1 500 ? -20.462 14.767 20.137 1.00 77.25 500 ASP A CA 1
ATOM 3818 C C . ASP A 1 500 ? -21.324 15.117 18.904 1.00 77.25 500 ASP A C 1
ATOM 3820 O O . ASP A 1 500 ? -22.541 14.846 18.889 1.00 77.25 500 ASP A O 1
ATOM 3824 N N . PRO A 1 501 ? -20.721 15.717 17.858 1.00 75.31 501 PRO A N 1
ATOM 3825 C CA . PRO A 1 501 ? -21.438 16.109 16.656 1.00 75.31 501 PRO A CA 1
ATOM 3826 C C . PRO A 1 501 ? -21.931 14.903 15.844 1.00 75.31 501 PRO A C 1
ATOM 3828 O O . PRO A 1 501 ? -22.987 15.004 15.210 1.00 75.31 501 PRO A O 1
ATOM 3831 N N . LEU A 1 502 ? -21.236 13.757 15.876 1.00 76.50 502 LEU A N 1
ATOM 3832 C CA . LEU A 1 502 ? -21.642 12.560 15.129 1.00 76.50 502 LEU A CA 1
ATOM 3833 C C . LEU A 1 502 ? -22.931 11.961 15.691 1.00 76.50 502 LEU A C 1
ATOM 3835 O O . LEU A 1 502 ? -23.851 11.641 14.930 1.00 76.50 502 LEU A O 1
ATOM 3839 N N . GLY A 1 503 ? -23.036 11.865 17.015 1.00 82.19 503 GLY A N 1
ATOM 3840 C CA . GLY A 1 503 ? -24.250 11.441 17.693 1.00 82.19 503 GLY A CA 1
ATOM 3841 C C . GLY A 1 503 ? -25.402 12.420 17.502 1.00 82.19 503 GLY A C 1
ATOM 3842 O O . GLY A 1 503 ? -26.536 11.989 17.287 1.00 82.19 503 GLY A O 1
ATOM 3843 N N . ALA A 1 504 ? -25.137 13.732 17.527 1.00 84.62 504 ALA A N 1
ATOM 3844 C CA . ALA A 1 504 ? -26.157 14.753 17.274 1.00 84.62 504 ALA A CA 1
ATOM 3845 C C . ALA A 1 504 ? -26.750 14.635 15.860 1.00 84.62 504 ALA A C 1
ATOM 3847 O O . ALA A 1 504 ? -27.972 14.552 15.695 1.00 84.62 504 ALA A O 1
ATOM 3848 N N . VAL A 1 505 ? -25.888 14.583 14.840 1.00 83.44 505 VAL A N 1
ATOM 3849 C CA . VAL A 1 505 ? -26.301 14.510 13.431 1.00 83.44 505 VAL A CA 1
ATOM 3850 C C . VAL A 1 505 ? -26.926 13.161 13.097 1.00 83.44 505 VAL A C 1
ATOM 3852 O O . VAL A 1 505 ? -27.940 13.121 12.393 1.00 83.44 505 VAL A O 1
ATOM 3855 N N . GLY A 1 506 ? -26.385 12.060 13.620 1.00 85.69 506 GLY A N 1
ATOM 3856 C CA . GLY A 1 506 ? -26.967 10.737 13.411 1.00 85.69 506 GLY A CA 1
ATOM 3857 C C . GLY A 1 506 ? -28.351 10.605 14.015 1.00 85.69 506 GLY A C 1
ATOM 3858 O O . GLY A 1 506 ? -29.291 10.204 13.324 1.00 85.69 506 GLY A O 1
ATOM 3859 N N . TYR A 1 507 ? -28.520 11.069 15.253 1.00 91.06 507 TYR A N 1
ATOM 3860 C CA . TYR A 1 507 ? -29.826 11.033 15.890 1.00 91.06 507 TYR A CA 1
ATOM 3861 C C . TYR A 1 507 ? -30.832 11.940 15.172 1.00 91.06 507 TYR A C 1
ATOM 3863 O O . TYR A 1 507 ? -31.969 11.535 14.929 1.00 91.06 507 TYR A O 1
ATOM 3871 N N . ALA A 1 508 ? -30.415 13.136 14.747 1.00 88.06 508 ALA A N 1
ATOM 3872 C CA . ALA A 1 508 ? -31.251 14.016 13.934 1.00 88.06 508 ALA A CA 1
ATOM 3873 C C . ALA A 1 508 ? -31.676 13.364 12.608 1.00 88.06 508 ALA A C 1
ATOM 3875 O O . ALA A 1 508 ? -32.834 13.481 12.202 1.00 88.06 508 ALA A O 1
ATOM 3876 N N . SER A 1 509 ? -30.761 12.649 11.952 1.00 86.81 509 SER A N 1
ATOM 3877 C CA . SER A 1 509 ? -31.022 11.952 10.689 1.00 86.81 509 SER A CA 1
ATOM 3878 C C . SER A 1 509 ? -32.067 10.851 10.868 1.00 86.81 509 SER A C 1
ATOM 3880 O O . SER A 1 509 ? -33.056 10.822 10.132 1.00 86.81 509 SER A O 1
ATOM 3882 N N . TYR A 1 510 ? -31.928 10.026 11.908 1.00 90.38 510 TYR A N 1
ATOM 3883 C CA . TYR A 1 510 ? -32.922 9.016 12.277 1.00 90.38 510 TYR A CA 1
ATOM 3884 C C . TYR A 1 510 ? -34.288 9.631 12.637 1.00 90.38 510 TYR A C 1
ATOM 3886 O O . TYR A 1 510 ? -35.337 9.166 12.175 1.00 90.38 510 TYR A O 1
ATOM 3894 N N . LEU A 1 511 ? -34.308 10.718 13.417 1.00 91.06 511 LEU A N 1
ATOM 3895 C CA . LEU A 1 511 ? -35.546 11.431 13.746 1.00 91.06 511 LEU A CA 1
ATOM 3896 C C . LEU A 1 511 ? -36.228 11.955 12.479 1.00 91.06 511 LEU A C 1
ATOM 3898 O O . LEU A 1 511 ? -37.446 11.861 12.340 1.00 91.06 511 LEU A O 1
ATOM 3902 N N . ASN A 1 512 ? -35.461 12.472 11.523 1.00 88.31 512 ASN A N 1
ATOM 3903 C CA . ASN A 1 512 ? -36.007 12.932 10.255 1.00 88.31 512 ASN A CA 1
ATOM 3904 C C . ASN A 1 512 ? -36.545 11.772 9.397 1.00 88.31 512 ASN A C 1
ATOM 3906 O O . ASN A 1 512 ? -37.650 11.888 8.864 1.00 88.31 512 ASN A O 1
ATOM 3910 N N . LEU A 1 513 ? -35.820 10.648 9.321 1.00 85.88 513 LEU A N 1
ATOM 3911 C CA . LEU A 1 513 ? -36.244 9.424 8.624 1.00 85.88 513 LEU A CA 1
ATOM 3912 C C . LEU A 1 513 ? -37.584 8.898 9.163 1.00 85.88 513 LEU A C 1
ATOM 3914 O O . LEU A 1 513 ? -38.457 8.493 8.399 1.00 85.88 513 LEU A O 1
ATOM 3918 N N . THR A 1 514 ? -37.786 8.985 10.478 1.00 88.69 514 THR A N 1
ATOM 3919 C CA . THR A 1 514 ? -39.017 8.556 11.165 1.00 88.69 514 THR A CA 1
ATOM 3920 C C . THR A 1 514 ? -40.113 9.634 11.220 1.00 88.69 514 THR A C 1
ATOM 3922 O O . THR A 1 514 ? -41.129 9.465 11.897 1.00 88.69 514 THR A O 1
ATOM 3925 N N . GLY A 1 515 ? -39.952 10.749 10.494 1.00 88.31 5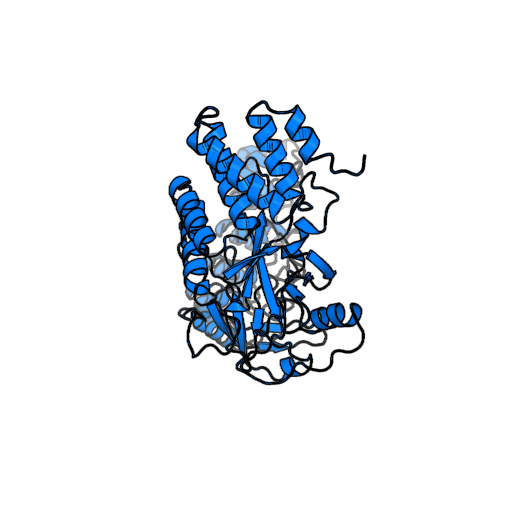15 GLY A N 1
ATOM 3926 C CA . GLY A 1 515 ? -40.966 11.806 10.368 1.00 88.31 515 GLY A CA 1
ATOM 3927 C C . GLY A 1 515 ? -41.041 12.793 11.542 1.00 88.31 515 GLY A C 1
ATOM 3928 O O . GLY A 1 515 ? -42.013 13.543 11.652 1.00 88.31 515 GLY A O 1
ATOM 3929 N N . ARG A 1 516 ? -40.026 12.828 12.411 1.00 92.12 516 ARG A N 1
ATOM 3930 C CA . ARG A 1 516 ? -39.899 13.702 13.595 1.00 92.12 516 ARG A CA 1
ATOM 3931 C C . ARG A 1 516 ? -38.957 14.889 13.337 1.00 92.12 516 ARG A C 1
ATOM 3933 O O . ARG A 1 516 ? -38.122 15.233 14.172 1.00 92.12 516 ARG A O 1
ATOM 3940 N N . SER A 1 517 ? -39.101 15.564 12.195 1.00 89.06 517 SER A N 1
ATOM 3941 C CA . SER A 1 517 ? -38.185 16.635 11.759 1.00 89.06 517 SER A CA 1
ATOM 3942 C C . SER A 1 517 ? -38.063 17.817 12.741 1.00 89.06 517 SER A C 1
ATOM 3944 O O . SER A 1 517 ? -37.002 18.425 12.834 1.00 89.06 517 SER A O 1
ATOM 3946 N N . GLU A 1 518 ? -39.110 18.148 13.508 1.00 89.12 518 GLU A N 1
ATOM 3947 C CA . GLU A 1 518 ? -39.031 19.199 14.543 1.00 89.12 518 GLU A CA 1
ATOM 3948 C C . GLU A 1 518 ? -38.129 18.808 15.724 1.00 89.12 518 GLU A C 1
ATOM 3950 O O . GLU A 1 518 ? -37.528 19.670 16.363 1.00 89.12 518 GLU A O 1
ATOM 3955 N N . GLU A 1 519 ? -38.047 17.516 16.043 1.00 90.62 519 GLU A N 1
ATOM 3956 C CA . GLU A 1 519 ? -37.142 17.003 17.073 1.00 90.62 519 GLU A CA 1
ATOM 3957 C C . GLU A 1 519 ? -35.721 16.872 16.528 1.00 90.62 519 GLU A C 1
ATOM 3959 O O . GLU A 1 519 ? -34.775 17.173 17.252 1.00 90.62 519 GLU A O 1
ATOM 3964 N N . ALA A 1 520 ? -35.580 16.513 15.247 1.00 87.12 520 ALA A N 1
ATOM 3965 C CA . ALA A 1 520 ? -34.297 16.473 14.551 1.00 87.12 520 ALA A CA 1
ATOM 3966 C C . ALA A 1 520 ? -33.579 17.831 14.584 1.00 87.12 520 ALA A C 1
ATOM 3968 O O . ALA A 1 520 ? -32.400 17.893 14.921 1.00 87.12 520 ALA A O 1
ATOM 3969 N N . LEU A 1 521 ? -34.300 18.929 14.316 1.00 85.50 521 LEU A N 1
ATOM 3970 C CA . LEU A 1 521 ? -33.734 20.283 14.374 1.00 85.50 521 LEU A CA 1
ATOM 3971 C C . LEU A 1 521 ? -33.146 20.606 15.753 1.00 85.50 521 LEU A C 1
ATOM 3973 O O . LEU A 1 521 ? -32.040 21.125 15.837 1.00 85.50 521 LEU A O 1
ATOM 3977 N N . LYS A 1 522 ? -33.823 20.205 16.835 1.00 86.88 522 LYS A N 1
ATOM 3978 C CA . LYS A 1 522 ? -33.345 20.437 18.209 1.00 86.88 522 LYS A CA 1
ATOM 3979 C C . LYS A 1 522 ? -32.075 19.668 18.557 1.00 86.88 522 LYS A C 1
ATOM 3981 O O . LYS A 1 522 ? -31.391 20.060 19.494 1.00 86.88 522 LYS A O 1
ATOM 3986 N N . GLN A 1 523 ? -31.789 18.564 17.867 1.00 82.12 523 GLN A N 1
ATOM 3987 C CA . GLN A 1 523 ? -30.541 17.828 18.082 1.00 82.12 523 GLN A CA 1
ATOM 3988 C C . GLN A 1 523 ? -29.339 18.550 17.465 1.00 82.12 523 GLN A C 1
ATOM 3990 O O . GLN A 1 523 ? -28.241 18.427 17.992 1.00 82.12 523 GLN A O 1
ATOM 3995 N N . ILE A 1 524 ? -29.545 19.308 16.383 1.00 75.50 524 ILE A N 1
ATOM 3996 C CA . ILE A 1 524 ? -28.479 20.015 15.655 1.00 75.50 524 ILE A CA 1
ATOM 3997 C C . ILE A 1 524 ? -28.315 21.457 16.172 1.00 75.50 524 ILE A C 1
ATOM 3999 O O . ILE A 1 524 ? -27.203 21.971 16.241 1.00 75.50 524 ILE A O 1
ATOM 4003 N N . GLU A 1 525 ? -29.408 22.110 16.571 1.00 69.69 525 GLU A N 1
ATOM 4004 C CA . GLU A 1 525 ? -29.436 23.475 17.120 1.00 69.69 525 GLU A CA 1
ATOM 4005 C C . GLU A 1 525 ? -29.045 23.520 18.612 1.00 69.69 525 GLU A C 1
ATOM 4007 O O . GLU A 1 525 ? -29.796 24.070 19.413 1.00 69.69 525 GLU A O 1
ATOM 4012 N N . GLY A 1 526 ? -27.917 22.925 19.027 1.00 52.88 526 GLY A N 1
ATOM 4013 C CA . GLY A 1 526 ? -27.472 22.951 20.436 1.00 52.88 526 GLY A CA 1
ATOM 4014 C C . GLY A 1 526 ? -27.616 24.342 21.089 1.00 52.88 526 GLY A C 1
ATOM 4015 O O . GLY A 1 526 ? -27.550 25.341 20.386 1.00 52.88 526 GLY A O 1
ATOM 4016 N N . ASP A 1 527 ? -27.812 24.405 22.418 1.00 41.75 527 ASP A N 1
ATOM 4017 C CA . ASP A 1 527 ? -28.248 25.552 23.268 1.00 41.75 527 ASP A CA 1
ATOM 4018 C C . ASP A 1 527 ? -27.596 26.954 23.045 1.00 41.75 527 ASP A C 1
ATOM 4020 O O . ASP A 1 527 ? -27.937 27.919 23.737 1.00 41.75 527 ASP A O 1
ATOM 4024 N N . ASN A 1 528 ? -26.686 27.123 22.085 1.00 33.06 528 ASN A N 1
ATOM 4025 C CA . ASN A 1 528 ? -26.198 28.401 21.580 1.00 33.06 528 ASN A CA 1
ATOM 4026 C C . ASN A 1 528 ? -26.835 28.724 20.213 1.00 33.06 528 ASN A C 1
ATOM 4028 O O . ASN A 1 528 ? -26.432 28.187 19.185 1.00 33.06 528 ASN A O 1
ATOM 4032 N N . GLY A 1 529 ? -27.833 29.618 20.263 1.00 30.66 529 GLY A N 1
ATOM 4033 C CA . GLY A 1 529 ? -28.686 30.046 19.143 1.00 30.66 529 GLY A CA 1
ATOM 4034 C C . GLY A 1 529 ? -28.015 30.704 17.940 1.00 30.66 529 GLY A C 1
ATOM 4035 O O . GLY A 1 529 ? -26.818 31.069 18.005 1.00 30.66 529 GLY A O 1
#

pLDDT: mean 73.87, std 18.32, range [26.0, 97.94]

Foldseek 3Di:
DLLVCLLVLVLVVNVVCVVVPNDQCDADPVSAGSLLNNLLNLRLVSNLSSQCSVDHDDQAPPPDLVSLLSNLVNLNLSNNLSCLRSRRDQLDQDDPQRDGSLLSNLLVLNQSNNVSSVVSPHDLLDATNQSDGSLLNNLLNVSVVSNVVSVVSPRDQCRATNLNDGSVNLNCLNCVQVDFDWAFCPDPPRLFDQLQKWFKWKQWDLLQLRDTDGLFIWGFAWDQQKIKAFQSSCVVVVCPVPDPIDIWIWIQGLLQLAIWTWAFPDHDNQQRMTMIGTPDPTDHTAFADDPVVVQPFQKKKWKWFAAPDDPPDDGQGDPTITIDIWTFSDWDPPDPLTFTDTGDYPPCDVRIGPKIFIAGPNRHTFFIFDDDDWDDDPPDTDDDRRGGHTCVVVVVSVCVVDPDDDGDDPDPDPPDRRDPCSVVSSVLVSQQSSCVSVVNLVSNLVSLVSNCVVVVLHLVSLSSNLSSLSNVCVVVVPPPVSLVSNVVSLVSSCVSPVPDPSSLQSVLVNCVSNVNNVVSVPSNPPPPD